Protein AF-A0A1F9QGK0-F1 (afdb_monomer)

Foldseek 3Di:
DWQDKDKAQDADPVARRKIKIFTADDPVLVVVLCVVLDPQWDDWDADDDPGGIIIMGGDDDVVVVVVSVVSSVVSNDDDDDPDDDDDDDDDDDDDDDDDDDDDDDDDDDDDDDDDDDDDDDDDDDDDDDDDDDDDPPPDDPPQLFADDADPCLAPVLDQDDPQCVVVSVLLVVCLVPPLPAQAAPEEEAAPQLCQVSSLNHSLVSNCVVPNNQQEGEGEQLSLQVSQVVCVVVVNNVVVLVSLVSHLEYEYEANVLHDDDPRSLVVQLVSSVVNNVVSRYYYYYHHDDQVVCPVVCVSSVHRSPPGHYDYGGDDDLVSVLVSVVSVCVVLVADDDPVLCCVLPRVVVNRNVRVVLLSLLLSLLCVLCVVPPPDDHSSRSSCLQVVPVPDQPFDDQDPVLLVVLVPDDADDDDFPAEEEEEEEPPCLSLRSLLVVLLVVLCVVSVVPGRYDYQYYYYDHLQDAPCVLVCLLVVCLVSVGQEYEYEFDDCPHNCNVVVSVSVVSSQVSCVSSNHQYAYDYPSCSVPSSSSSSRNSSSD

Radius of gyration: 32.22 Å; Cα contacts (8 Å, |Δi|>4): 748; chains: 1; bounding box: 102×71×97 Å

Solvent-accessible surface area (backbone atoms only — not comparable to full-atom values): 30912 Å² total; per-residue (Å²): 98,42,77,44,74,49,80,45,85,50,61,43,102,91,39,74,63,21,30,36,38,36,36,20,58,49,71,73,52,50,52,53,50,51,67,74,53,44,92,40,48,48,78,76,42,81,43,92,67,100,32,44,28,38,28,41,37,57,74,75,51,76,72,52,52,55,50,51,54,50,52,53,47,60,46,46,50,79,82,85,74,91,78,90,84,87,82,82,84,85,89,89,87,88,85,86,87,87,90,82,89,80,87,82,87,82,88,85,88,85,82,89,85,92,84,91,83,87,88,83,88,91,80,84,89,78,82,87,78,78,81,76,80,79,72,77,85,81,74,73,85,77,55,92,31,51,55,83,80,52,87,78,33,31,66,89,69,47,87,77,43,95,33,38,44,69,46,52,52,54,43,49,49,33,40,78,40,61,27,75,53,54,50,34,27,31,40,23,29,57,89,58,44,46,61,69,42,50,55,29,16,39,52,54,52,28,31,77,73,68,35,64,83,26,52,44,41,25,34,16,50,37,43,29,54,37,42,48,48,23,55,75,72,70,43,41,68,60,53,52,53,53,58,68,62,27,47,31,42,34,32,39,46,46,82,51,50,58,80,43,88,70,32,32,58,53,55,30,49,51,55,49,52,31,57,77,67,46,26,23,36,39,37,23,24,60,59,56,72,82,75,40,50,68,56,25,64,70,45,66,47,72,63,74,78,34,35,76,35,73,36,39,72,62,55,73,70,57,42,50,54,56,49,51,56,49,30,60,76,66,75,51,71,69,53,73,66,53,46,37,61,66,38,56,77,65,63,52,52,54,57,55,50,53,50,50,55,53,28,32,57,50,47,49,69,67,35,70,82,78,52,78,90,68,52,58,63,57,46,42,34,53,41,68,35,74,86,57,77,85,68,76,72,82,88,48,73,78,74,41,49,63,32,73,74,57,74,77,58,83,78,85,46,91,46,28,25,33,36,40,25,31,69,93,36,64,69,57,46,46,36,52,52,42,47,38,54,53,47,32,52,76,70,67,61,71,74,63,48,22,76,77,50,80,45,75,42,66,40,66,50,78,76,61,49,44,54,51,53,32,53,52,42,60,76,70,66,40,48,26,35,40,36,43,40,44,52,70,90,33,62,34,21,72,42,39,73,57,53,52,51,52,29,39,54,41,22,50,76,71,70,21,27,49,19,66,41,48,56,83,42,74,77,43,66,12,44,35,49,35,29,52,41,45,49,104

Sequence (536 aa):
MIKKWEVAPSPSEKNPARHKFLIKGEMRDIFLVVKKLGAICSRPEKLTGGFDFVIYLSKLEPDTLVKIKALASELSAPAENTSPRDASAPAGRVLEIESFETPRPKIRTSPDESVRIPAAAPADPAPQASPAPAGPPRHKARWPVELPLVPTHSFQTLVSGSHNRFAHAAAMAVVENPGVMYNPLLIFGVPGTGKTHFVHAVSYGLSSSIGQNNIFVTDGIKLSRGVDLAVKDGTISALSGALARAKVLIIDDIHLLMLTETNKKYISTWLNEFMTGNKQIVLTSVFPPKSLEGLEAAVGFQFTQGWMVDLKLPAPQAYKVILDQLLQGMDIRLSEDELAAIFVSRSVPFGEAMRALAAMKKLERFTSGAVPASSHAQLLDMLLGFSETASGGALTDSEYKPASAWKPSSSGSWFKWGIFYPKGMEREARYALYRTHERSSELGLKLDWEQLFLEEYNPDELYGVPFKVGDFSGAKGVNGVIILGPQPTSALGAQEAEFRHITIKILESFQIRGAWVGSGQIKSQAVYARALMDLM

Nearest PDB structures (foldseek):
  8bv3-assembly1_B  TM=8.469E-01  e=1.715E-13  Bacillus subtilis
  2z4r-assembly2_B  TM=8.461E-01  e=1.171E-12  Thermotoga maritima
  8btg-assembly1_A  TM=7.859E-01  e=9.035E-13  Bacillus subtilis
  8btg-assembly1_B  TM=6.759E-01  e=1.256E-13  Bacillus subtilis
  8btg-assembly1_E  TM=6.595E-01  e=1.369E-12  Bacillus subtilis

Structure (mmCIF, N/CA/C/O backbone):
data_AF-A0A1F9QGK0-F1
#
_entry.id   AF-A0A1F9QGK0-F1
#
loop_
_atom_site.group_PDB
_atom_site.id
_atom_site.type_symbol
_atom_site.label_atom_id
_atom_site.label_alt_id
_atom_site.label_comp_id
_atom_site.label_asym_id
_atom_site.label_entity_id
_atom_site.label_seq_id
_atom_site.pdbx_PDB_ins_code
_atom_site.Cartn_x
_atom_site.Cartn_y
_atom_site.Cartn_z
_atom_site.occupancy
_atom_site.B_iso_or_equiv
_atom_site.auth_seq_id
_atom_site.auth_comp_id
_atom_site.auth_asym_id
_atom_site.auth_atom_id
_atom_site.pdbx_PDB_model_num
ATOM 1 N N . MET A 1 1 ? -2.123 -22.762 38.183 1.00 67.94 1 MET A N 1
ATOM 2 C CA . MET A 1 1 ? -2.091 -24.212 38.481 1.00 67.94 1 MET A CA 1
ATOM 3 C C . MET A 1 1 ? -3.502 -24.721 38.738 1.00 67.94 1 MET A C 1
ATOM 5 O O . MET A 1 1 ? -4.302 -24.010 39.351 1.00 67.94 1 MET A O 1
ATOM 9 N N . ILE A 1 2 ? -3.802 -25.951 38.311 1.00 75.81 2 ILE A N 1
ATOM 10 C CA . ILE A 1 2 ? -5.108 -26.582 38.548 1.00 75.81 2 ILE A CA 1
ATOM 11 C C . ILE A 1 2 ? -5.214 -26.951 40.032 1.00 75.81 2 ILE A C 1
ATOM 13 O O . ILE A 1 2 ? -4.442 -27.760 40.534 1.00 75.81 2 ILE A O 1
ATOM 17 N N . LYS A 1 3 ? -6.179 -26.354 40.735 1.00 73.12 3 LYS A N 1
ATOM 18 C CA . LYS A 1 3 ? -6.385 -26.520 42.184 1.00 73.12 3 LYS A CA 1
ATOM 19 C C . LYS A 1 3 ? -7.223 -27.751 42.528 1.00 73.12 3 LYS A C 1
ATOM 21 O O . LYS A 1 3 ? -7.078 -28.307 43.610 1.00 73.12 3 LYS A O 1
ATOM 26 N N . LYS A 1 4 ? -8.138 -28.151 41.642 1.00 77.00 4 LYS A N 1
ATOM 27 C CA . LYS A 1 4 ? -8.995 -29.336 41.802 1.00 77.00 4 LYS A CA 1
ATOM 28 C C . LYS A 1 4 ? -9.501 -29.774 40.435 1.00 77.00 4 LYS A C 1
ATOM 30 O O . LYS A 1 4 ? -9.840 -28.919 39.620 1.00 77.00 4 LYS A O 1
ATOM 35 N N . TRP A 1 5 ? -9.598 -31.072 40.187 1.00 81.69 5 TRP A N 1
ATOM 36 C CA . TRP A 1 5 ? -10.201 -31.583 38.961 1.00 81.69 5 TRP A CA 1
ATOM 37 C C . TRP A 1 5 ? -10.954 -32.887 39.209 1.00 81.69 5 TRP A C 1
ATOM 39 O O . TRP A 1 5 ? -10.627 -33.632 40.129 1.00 81.69 5 TRP A O 1
ATOM 49 N N . GLU A 1 6 ? -11.977 -33.148 38.400 1.00 79.69 6 GLU A N 1
ATOM 50 C CA . GLU A 1 6 ? -12.798 -34.356 38.487 1.00 79.69 6 GLU A CA 1
ATOM 51 C C . GLU A 1 6 ? -13.345 -34.728 37.105 1.00 79.69 6 GLU A C 1
ATOM 53 O O . GLU A 1 6 ? -13.750 -33.858 36.335 1.00 79.69 6 GLU A O 1
ATOM 58 N N . VAL A 1 7 ? -13.369 -36.021 36.773 1.00 80.19 7 VAL A N 1
ATOM 59 C CA . VAL A 1 7 ? -14.021 -36.532 35.558 1.00 80.19 7 VAL A CA 1
ATOM 60 C C . VAL A 1 7 ? -15.243 -37.332 35.983 1.00 80.19 7 VAL A C 1
ATOM 62 O O . VAL A 1 7 ? -15.102 -38.340 36.670 1.00 80.19 7 VAL A O 1
ATOM 65 N N . ALA A 1 8 ? -16.427 -36.906 35.549 1.00 72.75 8 ALA A N 1
ATOM 66 C CA . ALA A 1 8 ? -17.690 -37.567 35.863 1.00 72.75 8 ALA A CA 1
ATOM 67 C C . ALA A 1 8 ? -18.445 -37.958 34.579 1.00 72.75 8 ALA A C 1
ATOM 69 O O . ALA A 1 8 ? -18.398 -37.218 33.589 1.00 72.75 8 ALA A O 1
ATOM 70 N N . PRO A 1 9 ? -19.168 -39.090 34.562 1.00 73.12 9 PRO A N 1
ATOM 71 C CA . PRO A 1 9 ? -20.034 -39.439 33.442 1.00 73.12 9 PRO A CA 1
ATOM 72 C C . PRO A 1 9 ? -21.183 -38.425 33.322 1.00 73.12 9 PRO A C 1
ATOM 74 O O . PRO A 1 9 ? -21.745 -37.968 34.317 1.00 73.12 9 PRO A O 1
ATOM 77 N N . SER A 1 10 ? -21.509 -38.032 32.091 1.00 73.12 10 SER A N 1
ATOM 78 C CA . SER A 1 10 ? -22.583 -37.081 31.781 1.00 73.12 10 SER A CA 1
ATOM 79 C C . SER A 1 10 ? -23.243 -37.466 30.451 1.00 73.12 10 SER A C 1
ATOM 81 O O . SER A 1 10 ? -23.077 -36.742 29.461 1.00 73.12 10 SER A O 1
ATOM 83 N N . PRO A 1 11 ? -23.951 -38.610 30.402 1.00 69.25 11 PRO A N 1
ATOM 84 C CA . PRO A 1 11 ? -24.551 -39.118 29.172 1.00 69.25 11 PRO A CA 1
ATOM 85 C C . PRO A 1 11 ? -25.579 -38.126 28.609 1.00 69.25 11 PRO A C 1
ATOM 87 O O . PRO A 1 11 ? -26.313 -37.485 29.360 1.00 69.25 11 PRO A O 1
ATOM 90 N N . SER A 1 12 ? -25.635 -37.988 27.282 1.00 69.31 12 SER A N 1
ATOM 91 C CA . SER A 1 12 ? -26.711 -37.267 26.584 1.00 69.31 12 SER A CA 1
ATOM 92 C C . SER A 1 12 ? -27.386 -38.175 25.557 1.00 69.31 12 SER A C 1
ATOM 94 O O . SER A 1 12 ? -26.763 -39.125 25.087 1.00 69.31 12 SER A O 1
ATOM 96 N N . GLU A 1 13 ? -28.624 -37.864 25.154 1.00 55.84 13 GLU A N 1
ATOM 97 C CA . GLU A 1 13 ? -29.400 -38.658 24.176 1.00 55.84 13 GLU A CA 1
ATOM 98 C C . GLU A 1 13 ? -28.645 -38.939 22.864 1.00 55.84 13 GLU A C 1
ATOM 100 O O . GLU A 1 13 ? -28.844 -39.972 22.237 1.00 55.84 13 GLU A O 1
ATOM 105 N N . LYS A 1 14 ? -27.733 -38.042 22.461 1.00 58.81 14 LYS A N 1
ATOM 106 C CA . LYS A 1 14 ? -26.904 -38.184 21.251 1.00 58.81 14 LYS A CA 1
ATOM 107 C C . LYS A 1 14 ? -25.551 -38.871 21.488 1.00 58.81 14 LYS A C 1
ATOM 109 O O . LYS A 1 14 ? -24.876 -39.203 20.518 1.00 58.81 14 LYS A O 1
ATOM 114 N N . ASN A 1 15 ? -25.104 -39.031 22.738 1.00 65.44 15 ASN A N 1
ATOM 115 C CA . ASN A 1 15 ? -23.810 -39.639 23.056 1.00 65.44 15 ASN A CA 1
ATOM 116 C C . ASN A 1 15 ? -23.794 -40.260 24.474 1.00 65.44 15 ASN A C 1
ATOM 118 O O . ASN A 1 15 ? -23.513 -39.556 25.454 1.00 65.44 15 ASN A O 1
ATOM 122 N N . PRO A 1 16 ? -24.044 -41.576 24.603 1.00 62.47 16 PRO A N 1
ATOM 123 C CA . PRO A 1 16 ? -24.095 -42.253 25.900 1.00 62.47 16 PRO A CA 1
ATOM 124 C C . PRO A 1 16 ? -22.724 -42.368 26.591 1.00 62.47 16 PRO A C 1
ATOM 126 O O . PRO A 1 16 ? -22.672 -42.551 27.801 1.00 62.47 16 PRO A O 1
ATOM 129 N N . ALA A 1 17 ? -21.612 -42.193 25.863 1.00 63.72 17 ALA A N 1
ATOM 130 C CA . ALA A 1 17 ? -20.245 -42.247 26.403 1.00 63.72 17 ALA A CA 1
ATOM 131 C C . ALA A 1 17 ? -19.667 -40.863 26.780 1.00 63.72 17 ALA A C 1
ATOM 133 O O . ALA A 1 17 ? -18.456 -40.714 26.977 1.00 63.72 17 ALA A O 1
ATOM 134 N N . ARG A 1 18 ? -20.505 -39.819 26.843 1.00 74.50 18 ARG A N 1
ATOM 135 C CA . ARG A 1 18 ? -20.073 -38.452 27.166 1.00 74.50 18 ARG A CA 1
ATOM 136 C C . ARG A 1 18 ? -19.678 -38.337 28.639 1.00 74.50 18 ARG A C 1
ATOM 138 O O . ARG A 1 18 ? -20.417 -38.743 29.533 1.00 74.50 18 ARG A O 1
ATOM 145 N N . HIS A 1 19 ? -18.530 -37.715 28.886 1.00 80.75 19 HIS A N 1
ATOM 146 C CA . HIS A 1 19 ? -18.080 -37.356 30.230 1.00 80.75 19 HIS A CA 1
ATOM 147 C C . HIS A 1 19 ? -17.896 -35.845 30.333 1.00 80.75 19 HIS A C 1
ATOM 149 O O . HIS A 1 19 ? -17.678 -35.160 29.331 1.00 80.75 19 HIS A O 1
ATOM 155 N N . LYS A 1 20 ? -17.984 -35.325 31.553 1.00 83.00 20 LYS A N 1
ATOM 156 C CA . LYS A 1 20 ? -17.640 -33.947 31.891 1.00 83.00 20 LYS A CA 1
ATOM 157 C C . LYS A 1 20 ? -16.355 -33.945 32.709 1.00 83.00 20 LYS A C 1
ATOM 159 O O . LYS A 1 20 ? -16.200 -34.731 33.640 1.00 83.00 20 LYS A O 1
ATOM 164 N N . PHE A 1 21 ? -15.446 -33.062 32.340 1.00 83.50 21 PHE A N 1
ATOM 165 C CA . PHE A 1 21 ? -14.207 -32.790 33.037 1.00 83.50 21 PHE A CA 1
ATOM 166 C C . PHE A 1 21 ? -14.342 -31.436 33.729 1.00 83.50 21 PHE A C 1
ATOM 168 O O . PHE A 1 21 ? -14.446 -30.400 33.075 1.00 83.50 21 PHE A O 1
ATOM 175 N N . LEU A 1 22 ? -14.431 -31.472 35.052 1.00 81.00 22 LEU A N 1
ATOM 176 C CA . LEU A 1 22 ? -14.619 -30.325 35.927 1.00 81.00 22 LEU A CA 1
ATOM 177 C C . LEU A 1 22 ? -13.251 -29.876 36.435 1.00 81.00 22 LEU A C 1
ATOM 179 O O . LEU A 1 22 ? -12.485 -30.698 36.934 1.00 81.00 22 LEU A O 1
ATOM 183 N N . ILE A 1 23 ? -12.938 -28.588 36.301 1.00 82.38 23 ILE A N 1
ATOM 184 C CA . ILE A 1 23 ? -11.621 -28.029 36.627 1.00 82.38 23 ILE A CA 1
ATOM 185 C C . ILE A 1 23 ? -11.800 -26.760 37.462 1.00 82.38 23 ILE A C 1
ATOM 187 O O . ILE A 1 23 ? -12.572 -25.869 37.113 1.00 82.38 23 ILE A O 1
ATOM 191 N N . LYS A 1 24 ? -11.063 -26.671 38.568 1.00 81.81 24 LYS A N 1
ATOM 192 C CA . LYS A 1 24 ? -10.908 -25.472 39.393 1.00 81.81 24 LYS A CA 1
ATOM 193 C C . LYS A 1 24 ? -9.497 -24.935 39.200 1.00 81.81 24 LYS A C 1
ATOM 195 O O . LYS A 1 24 ? -8.533 -25.653 39.468 1.00 81.81 24 LYS A O 1
ATOM 200 N N . GLY A 1 25 ? -9.354 -23.708 38.725 1.00 81.12 25 GLY A N 1
ATOM 201 C CA . GLY A 1 25 ? -8.066 -23.168 38.299 1.00 81.12 25 GLY A CA 1
ATOM 202 C C . GLY A 1 25 ? -8.205 -21.924 37.432 1.00 81.12 25 GLY A C 1
ATOM 203 O O . GLY A 1 25 ? -9.303 -21.445 37.157 1.00 81.12 25 GLY A O 1
ATOM 204 N N . GLU A 1 26 ? -7.070 -21.389 36.995 1.00 76.19 26 GLU A N 1
ATOM 205 C CA . GLU A 1 26 ? -7.040 -20.179 36.177 1.00 76.19 26 GLU A CA 1
ATOM 206 C C . GLU A 1 26 ? -7.242 -20.505 34.694 1.00 76.19 26 GLU A C 1
ATOM 208 O O . GLU A 1 26 ? -6.858 -21.567 34.200 1.00 76.19 26 GLU A O 1
ATOM 213 N N . MET A 1 27 ? -7.800 -19.552 33.943 1.00 73.81 27 MET A N 1
ATOM 214 C CA . MET A 1 27 ? -8.093 -19.722 32.515 1.00 73.81 27 MET A CA 1
ATOM 215 C C . MET A 1 27 ? -6.850 -20.118 31.694 1.00 73.81 27 MET A C 1
ATOM 217 O O . MET A 1 27 ? -6.963 -20.877 30.733 1.00 73.81 27 MET A O 1
ATOM 221 N N . ARG A 1 28 ? -5.656 -19.665 32.101 1.00 76.69 28 ARG A N 1
ATOM 222 C CA . ARG A 1 28 ? -4.377 -20.009 31.461 1.00 76.69 28 ARG A CA 1
ATOM 223 C C . ARG A 1 28 ? -4.087 -21.514 31.486 1.00 76.69 28 ARG A C 1
ATOM 225 O O . ARG A 1 28 ? -3.644 -22.058 30.477 1.00 76.69 28 ARG A O 1
ATOM 232 N N . ASP A 1 29 ? -4.370 -22.192 32.597 1.00 75.50 29 ASP A N 1
ATOM 233 C CA . ASP A 1 29 ? -4.134 -23.637 32.733 1.00 75.50 29 ASP A CA 1
ATOM 234 C C . ASP A 1 29 ? -5.123 -24.444 31.883 1.00 75.50 29 ASP A C 1
ATOM 236 O O . ASP A 1 29 ? -4.795 -25.489 31.326 1.00 75.50 29 ASP A O 1
ATOM 240 N N . ILE A 1 30 ? -6.336 -23.922 31.718 1.00 77.62 30 ILE A N 1
ATOM 241 C CA . ILE A 1 30 ? -7.408 -24.567 30.953 1.00 77.62 30 ILE A CA 1
ATOM 242 C C . ILE A 1 30 ? -7.128 -24.509 29.460 1.00 77.62 30 ILE A C 1
ATOM 244 O O . ILE A 1 30 ? -7.376 -25.480 28.747 1.00 77.62 30 ILE A O 1
ATOM 248 N N . PHE A 1 31 ? -6.524 -23.419 28.989 1.00 74.81 31 PHE A N 1
ATOM 249 C CA . PHE A 1 31 ? -6.006 -23.361 27.627 1.00 74.81 31 PHE A CA 1
ATOM 250 C C . PHE A 1 31 ? -4.930 -24.424 27.371 1.00 74.81 31 PHE A C 1
ATOM 252 O O . PHE A 1 31 ? -4.919 -25.017 26.292 1.00 74.81 31 PHE A O 1
ATOM 259 N N . LEU A 1 32 ? -4.063 -24.719 28.347 1.00 76.44 32 LEU A N 1
ATOM 260 C CA . LEU A 1 32 ? -3.067 -25.791 28.218 1.00 76.44 32 LEU A CA 1
ATOM 261 C C . LEU A 1 32 ? -3.724 -27.176 28.159 1.00 76.44 32 LEU A C 1
ATOM 263 O O . LEU A 1 32 ? -3.326 -28.005 27.339 1.00 76.44 32 LEU A O 1
ATOM 267 N N . VAL A 1 33 ? -4.765 -27.399 28.965 1.00 74.62 33 VAL A N 1
ATOM 268 C CA . VAL A 1 33 ? -5.577 -28.625 28.942 1.00 74.62 33 VAL A CA 1
ATOM 269 C C . VAL A 1 33 ? -6.251 -28.815 27.582 1.00 74.62 33 VAL A C 1
ATOM 271 O O . VAL A 1 33 ? -6.087 -29.862 26.962 1.00 74.62 33 VAL A O 1
ATOM 274 N N . VAL A 1 34 ? -6.953 -27.800 27.070 1.00 78.69 34 VAL A N 1
ATOM 275 C CA . VAL A 1 34 ? -7.639 -27.861 25.765 1.00 78.69 34 VAL A CA 1
ATOM 276 C C . VAL A 1 34 ? -6.636 -28.059 24.624 1.00 78.69 34 VAL A C 1
ATOM 278 O O . VAL A 1 34 ? -6.865 -28.870 23.728 1.00 78.69 34 VAL A O 1
ATOM 281 N N . LYS A 1 35 ? -5.479 -27.385 24.679 1.00 77.81 35 LYS A N 1
ATOM 282 C CA . LYS A 1 35 ? -4.409 -27.530 23.679 1.00 77.81 35 LYS A CA 1
ATOM 283 C C . LYS A 1 35 ? -3.847 -28.953 23.627 1.00 77.81 35 LYS A C 1
ATOM 285 O O . LYS A 1 35 ? -3.572 -29.443 22.536 1.00 77.81 35 LYS A O 1
ATOM 290 N N . LYS A 1 36 ? -3.666 -29.609 24.779 1.00 74.38 36 LYS A N 1
ATOM 291 C CA . LYS A 1 36 ? -3.145 -30.983 24.843 1.00 74.38 36 LYS A CA 1
ATOM 292 C C . LYS A 1 36 ? -4.225 -32.047 24.544 1.00 74.38 36 LYS A C 1
ATOM 294 O O . LYS A 1 36 ? -3.879 -33.094 24.010 1.00 74.38 36 LYS A O 1
ATOM 299 N N . LEU A 1 37 ? -5.506 -31.800 24.853 1.00 72.00 37 LEU A N 1
ATOM 300 C CA . LEU A 1 37 ? -6.613 -32.745 24.595 1.00 72.00 37 LEU A CA 1
ATOM 301 C C . LEU A 1 37 ? -7.193 -32.665 23.172 1.00 72.00 37 LEU A C 1
ATOM 303 O O . LEU A 1 37 ? -7.797 -33.630 22.697 1.00 72.00 37 LEU A O 1
ATOM 307 N N . GLY A 1 38 ? -6.992 -31.547 22.469 1.00 70.56 38 GLY A N 1
ATOM 308 C CA . GLY A 1 38 ? -7.301 -31.417 21.046 1.00 70.56 38 GLY A CA 1
ATOM 309 C C . GLY A 1 38 ? -8.771 -31.693 20.711 1.00 70.56 38 GLY A C 1
ATOM 310 O O . GLY A 1 38 ? -9.680 -31.194 21.369 1.00 70.56 38 GLY A O 1
ATOM 311 N N . ALA A 1 39 ? -9.019 -32.492 19.671 1.00 66.19 39 ALA A N 1
ATOM 312 C CA . ALA A 1 39 ? -10.354 -32.712 19.100 1.00 66.19 39 ALA A CA 1
ATOM 313 C C . ALA A 1 39 ? -11.328 -33.525 19.982 1.00 66.19 39 ALA A C 1
ATOM 315 O O . ALA A 1 39 ? -12.497 -33.663 19.629 1.00 66.19 39 ALA A O 1
ATOM 316 N N . ILE A 1 40 ? -10.866 -34.072 21.111 1.00 70.50 40 ILE A N 1
ATOM 317 C CA . ILE A 1 40 ? -11.670 -34.923 22.009 1.00 70.50 40 ILE A CA 1
ATOM 318 C C . ILE A 1 40 ? -12.464 -34.068 23.015 1.00 70.50 40 ILE A C 1
ATOM 320 O O . ILE A 1 40 ? -13.409 -34.553 23.642 1.00 70.50 40 ILE A O 1
ATOM 324 N N . CYS A 1 41 ? -12.105 -32.787 23.159 1.00 75.12 41 CYS A N 1
ATOM 325 C CA . CYS A 1 41 ? -12.683 -31.875 24.136 1.00 75.12 41 CYS A CA 1
ATOM 326 C C . CYS A 1 41 ? -13.553 -30.778 23.504 1.00 75.12 41 CYS A C 1
ATOM 328 O O . CYS A 1 41 ? -13.248 -30.233 22.443 1.00 75.12 41 CYS A O 1
ATOM 330 N N . SER A 1 42 ? -14.660 -30.448 24.169 1.00 73.62 42 SER A N 1
ATOM 331 C CA . SER A 1 42 ? -15.501 -29.306 23.821 1.00 73.62 42 SER A CA 1
ATOM 332 C C . SER A 1 42 ? -14.864 -27.995 24.280 1.00 73.62 42 SER A C 1
ATOM 334 O O . SER A 1 42 ? -13.913 -27.973 25.062 1.00 73.62 42 SER A O 1
ATOM 336 N N . ARG A 1 43 ? -15.441 -26.870 23.847 1.00 72.44 43 ARG A N 1
ATOM 337 C CA . ARG A 1 43 ? -15.083 -25.557 24.395 1.00 72.44 43 ARG A CA 1
ATOM 338 C C . ARG A 1 43 ? -15.310 -25.546 25.921 1.00 72.44 43 ARG A C 1
ATOM 340 O O . ARG A 1 43 ? -16.313 -26.116 26.358 1.00 72.44 43 ARG A O 1
ATOM 347 N N . PRO A 1 44 ? -14.399 -24.947 26.710 1.00 81.06 44 PRO A N 1
ATOM 348 C CA . PRO A 1 44 ? -14.568 -24.819 28.151 1.00 81.06 44 PRO A CA 1
ATOM 349 C C . PRO A 1 44 ? -15.675 -23.809 28.467 1.00 81.06 44 PRO A C 1
ATOM 351 O O . PRO A 1 44 ? -15.649 -22.676 27.986 1.00 81.06 44 PRO A O 1
ATOM 354 N N . GLU A 1 45 ? -16.627 -24.213 29.298 1.00 82.75 45 GLU A N 1
ATOM 355 C CA . GLU A 1 45 ? -17.697 -23.357 29.814 1.00 82.75 45 GLU A CA 1
ATOM 356 C C . GLU A 1 45 ? -17.374 -22.966 31.260 1.00 82.75 45 GLU A C 1
ATOM 358 O O . GLU A 1 45 ? -16.908 -23.800 32.038 1.00 82.75 45 GLU A O 1
ATOM 363 N N . LYS A 1 46 ? -17.596 -21.699 31.632 1.00 78.19 46 LYS A N 1
ATOM 364 C CA . LYS A 1 46 ? -17.417 -21.240 33.018 1.00 78.19 46 LYS A CA 1
ATOM 365 C C . LYS A 1 46 ? -18.569 -21.744 33.882 1.00 78.19 46 LYS A C 1
ATOM 367 O O . LYS A 1 46 ? -19.729 -21.568 33.514 1.00 78.19 46 LYS A O 1
ATOM 372 N N . LEU A 1 47 ? -18.245 -22.316 35.037 1.00 75.81 47 LEU A N 1
ATOM 373 C CA . LEU A 1 47 ? -19.219 -22.676 36.062 1.00 75.81 47 LEU A CA 1
ATOM 374 C C . LEU A 1 47 ? -19.132 -21.712 37.244 1.00 75.81 47 LEU A C 1
ATOM 376 O O . LEU A 1 47 ? -18.056 -21.272 37.638 1.00 75.81 47 LEU A O 1
ATOM 380 N N . THR A 1 48 ? -20.279 -21.445 37.854 1.00 55.28 48 THR A N 1
ATOM 381 C CA . THR A 1 48 ? -20.388 -20.790 39.158 1.00 55.28 48 THR A CA 1
ATOM 382 C C . THR A 1 48 ? -20.604 -21.879 40.210 1.00 55.28 48 THR A C 1
ATOM 384 O O . THR A 1 48 ? -21.685 -22.459 40.289 1.00 55.28 48 THR A O 1
ATOM 387 N N . GLY A 1 49 ? -19.568 -22.224 40.985 1.00 64.62 49 GLY A N 1
ATOM 388 C CA . GLY A 1 49 ? -19.658 -23.277 42.004 1.00 64.62 49 GLY A CA 1
ATOM 389 C C . GLY A 1 49 ? -18.306 -23.827 42.470 1.00 64.62 49 GLY A C 1
ATOM 390 O O . GLY A 1 49 ? -17.293 -23.138 42.454 1.00 64.62 49 GLY A O 1
ATOM 391 N N . GLY A 1 50 ? -18.282 -25.093 42.907 1.00 65.25 50 GLY A N 1
ATOM 392 C CA . GLY A 1 50 ? -17.078 -25.754 43.440 1.00 65.25 50 GLY A CA 1
ATOM 393 C C . GLY A 1 50 ? -15.938 -25.970 42.429 1.00 65.25 50 GLY A C 1
ATOM 394 O O . GLY A 1 50 ? -14.806 -26.209 42.851 1.00 65.25 50 GLY A O 1
ATOM 395 N N . PHE A 1 51 ? -16.230 -25.850 41.132 1.00 77.62 51 PHE A N 1
ATOM 396 C CA . PHE A 1 51 ? -15.289 -25.867 40.011 1.00 77.62 51 PHE A CA 1
ATOM 397 C C . PHE A 1 51 ? -15.532 -24.630 39.143 1.00 77.62 51 PHE A C 1
ATOM 399 O O . PHE A 1 51 ? -16.681 -24.226 38.976 1.00 77.62 51 PHE A O 1
ATOM 406 N N . ASP A 1 52 ? -14.465 -24.062 38.584 1.00 80.62 52 ASP A N 1
ATOM 407 C CA . ASP A 1 52 ? -14.524 -22.805 37.828 1.00 80.62 52 ASP A CA 1
ATOM 408 C C . ASP A 1 52 ? -14.902 -23.044 36.352 1.00 80.62 52 ASP A C 1
ATOM 410 O O . ASP A 1 52 ? -15.434 -22.154 35.685 1.00 80.62 52 ASP A O 1
ATOM 414 N N . PHE A 1 53 ? -14.641 -24.247 35.820 1.00 82.56 53 PHE A N 1
ATOM 415 C CA . PHE A 1 53 ? -14.869 -24.586 34.415 1.00 82.56 53 PHE A CA 1
ATOM 416 C C . PHE A 1 53 ? -15.290 -26.047 34.205 1.00 82.56 53 PHE A C 1
ATOM 418 O O . PHE A 1 53 ? -14.889 -26.943 34.954 1.00 82.56 53 PHE A O 1
ATOM 425 N N . VAL A 1 54 ? -16.052 -26.295 33.135 1.00 83.19 54 VAL A N 1
ATOM 426 C CA . VAL A 1 54 ? -16.396 -27.632 32.634 1.00 83.19 54 VAL A CA 1
ATOM 427 C C . VAL A 1 54 ? -16.000 -27.788 31.168 1.00 83.19 54 VAL A C 1
ATOM 429 O O . VAL A 1 54 ? -16.190 -26.890 30.350 1.00 83.19 54 VAL A O 1
ATOM 432 N N . ILE A 1 55 ? -15.457 -28.953 30.832 1.00 84.06 55 ILE A N 1
ATOM 433 C CA . ILE A 1 55 ? -15.135 -29.376 29.470 1.00 84.06 55 ILE A CA 1
ATOM 434 C C . ILE A 1 55 ? -15.833 -30.709 29.223 1.00 84.06 55 ILE A C 1
ATOM 436 O O . ILE A 1 55 ? -15.695 -31.639 30.013 1.00 84.06 55 ILE A O 1
ATOM 440 N N . TYR A 1 56 ? -16.564 -30.847 28.124 1.00 80.31 56 TYR A N 1
ATOM 441 C CA . TYR A 1 56 ? -17.167 -32.122 27.753 1.00 80.31 56 TYR A CA 1
ATOM 442 C C . TYR A 1 56 ? -16.233 -32.921 26.857 1.00 80.31 56 TYR A C 1
ATOM 444 O O . TYR A 1 56 ? -15.629 -32.384 25.933 1.00 80.31 56 TYR A O 1
ATOM 452 N N . LEU A 1 57 ? -16.138 -34.218 27.123 1.00 79.31 57 LEU A N 1
ATOM 453 C CA . LEU A 1 57 ? -15.287 -35.145 26.391 1.00 79.31 57 LEU A CA 1
ATOM 454 C C . LEU A 1 57 ? -16.161 -36.086 25.564 1.00 79.31 57 LEU A C 1
ATOM 456 O O . LEU A 1 57 ? -17.074 -36.732 26.095 1.00 79.31 57 LEU A O 1
ATOM 460 N N . SER A 1 58 ? -15.890 -36.151 24.262 1.00 65.88 58 SER A N 1
ATOM 461 C CA . SER A 1 58 ? -16.585 -37.031 23.321 1.00 65.88 58 SER A CA 1
ATOM 462 C C . SER A 1 58 ? -15.685 -38.199 22.929 1.00 65.88 58 SER A C 1
ATOM 464 O O . SER A 1 58 ? -14.662 -37.973 22.294 1.00 65.88 58 SER A O 1
ATOM 466 N N . LYS A 1 59 ? -16.124 -39.426 23.252 1.00 62.28 59 LYS A N 1
ATOM 467 C CA . LYS A 1 59 ? -15.414 -40.710 23.071 1.00 62.28 59 LYS A CA 1
ATOM 468 C C . LYS A 1 59 ? -14.201 -40.860 23.988 1.00 62.28 59 LYS A C 1
ATOM 470 O O . LYS A 1 59 ? -13.126 -40.330 23.741 1.00 62.28 59 LYS A O 1
ATOM 475 N N . LEU A 1 60 ? -14.408 -41.613 25.061 1.00 60.62 60 LEU A N 1
ATOM 476 C CA . LEU A 1 60 ? -13.413 -41.862 26.086 1.00 60.62 60 LEU A CA 1
ATOM 477 C C . LEU A 1 60 ? -12.905 -43.297 25.973 1.00 60.62 60 LEU A C 1
ATOM 479 O O . LEU A 1 60 ? -13.529 -44.228 26.469 1.00 60.62 60 LEU A O 1
ATOM 483 N N . GLU A 1 61 ? -11.784 -43.464 25.277 1.00 65.00 61 GLU A N 1
ATOM 484 C CA . GLU A 1 61 ? -11.027 -44.716 25.307 1.00 65.00 61 GLU A CA 1
ATOM 485 C C . GLU A 1 61 ? -10.274 -44.837 26.648 1.00 65.00 61 GLU A C 1
ATOM 487 O O . GLU A 1 61 ? -9.867 -43.805 27.202 1.00 65.00 61 GLU A O 1
ATOM 492 N N . PRO A 1 62 ? -10.050 -46.056 27.181 1.00 59.62 62 PRO A N 1
ATOM 493 C CA . PRO A 1 62 ? -9.369 -46.266 28.465 1.00 59.62 62 PRO A CA 1
ATOM 494 C C . PRO A 1 62 ? -8.008 -45.555 28.561 1.00 59.62 62 PRO A C 1
ATOM 496 O O . PRO A 1 62 ? -7.706 -44.926 29.577 1.00 59.62 62 PRO A O 1
ATOM 499 N N . ASP A 1 63 ? -7.245 -45.536 27.466 1.00 59.91 63 ASP A N 1
ATOM 500 C CA . ASP A 1 63 ? -5.949 -44.849 27.362 1.00 59.91 63 ASP A CA 1
ATOM 501 C C . ASP A 1 63 ? -6.053 -43.321 27.465 1.00 59.91 63 ASP A C 1
ATOM 503 O O . ASP A 1 63 ? -5.129 -42.644 27.925 1.00 59.91 63 ASP A O 1
ATOM 507 N N . THR A 1 64 ? -7.187 -42.747 27.065 1.00 64.50 64 THR A N 1
ATOM 508 C CA . THR A 1 64 ? -7.407 -41.295 27.107 1.00 64.50 64 THR A CA 1
ATOM 509 C C . THR A 1 64 ? -7.713 -40.826 28.530 1.00 64.50 64 THR A C 1
ATOM 511 O O . THR A 1 64 ? -7.261 -39.751 28.925 1.00 64.50 64 THR A O 1
ATOM 514 N N . LEU A 1 65 ? -8.387 -41.648 29.347 1.00 65.25 65 LEU A N 1
ATOM 515 C CA . LEU A 1 65 ? -8.556 -41.388 30.785 1.00 65.25 65 LEU A CA 1
ATOM 516 C C . LEU A 1 65 ? -7.217 -41.318 31.502 1.00 65.25 65 LEU A C 1
ATOM 518 O O . LEU A 1 65 ? -7.003 -40.398 32.286 1.00 65.25 65 LEU A O 1
ATOM 522 N N . VAL A 1 66 ? -6.313 -42.257 31.222 1.00 69.19 66 VAL A N 1
ATOM 523 C CA . VAL A 1 66 ? -4.979 -42.269 31.835 1.00 69.19 66 VAL A CA 1
ATOM 524 C C . VAL A 1 66 ? -4.211 -40.999 31.461 1.00 69.19 66 VAL A C 1
ATOM 526 O O . VAL A 1 66 ? -3.654 -40.347 32.342 1.00 69.19 66 VAL A O 1
ATOM 529 N N . LYS A 1 67 ? -4.276 -40.573 30.191 1.00 68.44 67 LYS A N 1
ATOM 530 C CA . LYS A 1 67 ? -3.659 -39.321 29.716 1.00 68.44 67 LYS A CA 1
ATOM 531 C C . LYS A 1 67 ? -4.255 -38.074 30.370 1.00 68.44 67 LYS A C 1
ATOM 533 O O . LYS A 1 67 ? -3.499 -37.204 30.789 1.00 68.44 67 LYS A O 1
ATOM 538 N N . ILE A 1 68 ? -5.582 -37.986 30.501 1.00 70.31 68 ILE A N 1
ATOM 539 C CA . ILE A 1 68 ? -6.247 -36.852 31.167 1.00 70.31 68 ILE A CA 1
ATOM 540 C C . ILE A 1 68 ? -5.857 -36.795 32.644 1.00 70.31 68 ILE A C 1
ATOM 542 O O . ILE A 1 68 ? -5.504 -35.726 33.134 1.00 70.31 68 ILE A O 1
ATOM 546 N N . LYS A 1 69 ? -5.877 -37.938 33.343 1.00 69.31 69 LYS A N 1
ATOM 547 C CA . LYS A 1 69 ? -5.501 -38.012 34.760 1.00 69.31 69 LYS A CA 1
ATOM 548 C C . LYS A 1 69 ? -4.028 -37.645 34.971 1.00 69.31 69 LYS A C 1
ATOM 550 O O . LYS A 1 69 ? -3.734 -36.870 35.873 1.00 69.31 69 LYS A O 1
ATOM 555 N N . ALA A 1 70 ? -3.123 -38.130 34.118 1.00 74.12 70 ALA A N 1
ATOM 556 C CA . ALA A 1 70 ? -1.698 -37.797 34.177 1.00 74.12 70 ALA A CA 1
ATOM 557 C C . ALA A 1 70 ? -1.447 -36.299 33.941 1.00 74.12 70 ALA A C 1
ATOM 559 O O . ALA A 1 70 ? -0.714 -35.665 34.689 1.00 74.12 70 ALA A O 1
ATOM 560 N N . LEU A 1 71 ? -2.115 -35.717 32.947 1.00 71.56 71 LEU A N 1
ATOM 561 C CA . LEU A 1 71 ? -1.977 -34.315 32.557 1.00 71.56 71 LEU A CA 1
ATOM 562 C C . LEU A 1 71 ? -2.574 -33.353 33.586 1.00 71.56 71 LEU A C 1
ATOM 564 O O . LEU A 1 71 ? -2.007 -32.301 33.874 1.00 71.56 71 LEU A O 1
ATOM 568 N N . ALA A 1 72 ? -3.715 -33.723 34.160 1.00 68.19 72 ALA A N 1
ATOM 569 C CA . ALA A 1 72 ? -4.324 -32.975 35.245 1.00 68.19 72 ALA A CA 1
ATOM 570 C C . ALA A 1 72 ? -3.489 -33.082 36.531 1.00 68.19 72 ALA A C 1
ATOM 572 O O . ALA A 1 72 ? -3.379 -32.096 37.255 1.00 68.19 72 ALA A O 1
ATOM 573 N N . SER A 1 73 ? -2.845 -34.233 36.769 1.00 68.50 73 SER A N 1
ATOM 574 C CA . SER A 1 73 ? -1.889 -34.425 37.864 1.00 68.50 73 SER A CA 1
ATOM 575 C C . SER A 1 73 ? -0.619 -33.584 37.674 1.00 68.50 73 SER A C 1
ATOM 577 O O . SER A 1 73 ? -0.216 -32.898 38.608 1.00 68.50 73 SER A O 1
ATOM 579 N N . GLU A 1 74 ? -0.039 -33.564 36.468 1.00 74.75 74 GLU A N 1
ATOM 580 C CA . GLU A 1 74 ? 1.140 -32.762 36.083 1.00 74.75 74 GLU A CA 1
ATOM 581 C C . GLU A 1 74 ? 0.895 -31.258 36.292 1.00 74.75 74 GLU A C 1
ATOM 583 O O . GLU A 1 74 ? 1.733 -30.553 36.839 1.00 74.75 74 GLU A O 1
ATOM 588 N N . LEU A 1 75 ? -0.292 -30.771 35.920 1.00 66.38 75 LEU A N 1
ATOM 589 C CA . LEU A 1 75 ? -0.690 -29.364 36.074 1.00 66.38 75 LEU A CA 1
ATOM 590 C C . LEU A 1 75 ? -1.175 -29.000 37.491 1.00 66.38 75 LEU A C 1
ATOM 592 O O . LEU A 1 75 ? -1.416 -27.818 37.771 1.00 66.38 75 LEU A O 1
ATOM 596 N N . SER A 1 76 ? -1.360 -30.003 38.356 1.00 63.97 76 SER A N 1
ATOM 597 C CA . SER A 1 76 ? -1.711 -29.841 39.774 1.00 63.97 76 SER A CA 1
ATOM 598 C C . SER A 1 76 ? -0.520 -30.019 40.720 1.00 63.97 76 SER A C 1
ATOM 600 O O . SER A 1 76 ? -0.611 -29.628 41.883 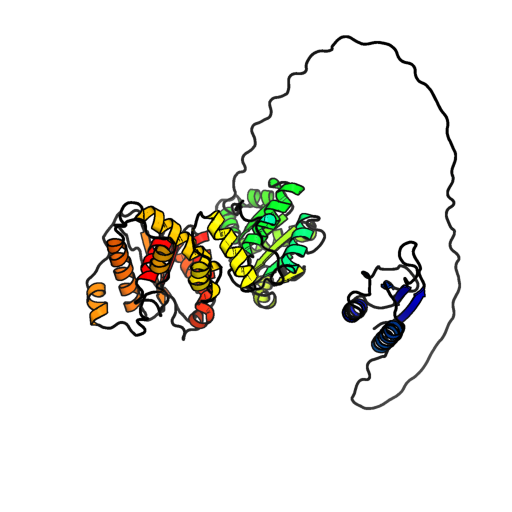1.00 63.97 76 SER A O 1
ATOM 602 N N . ALA A 1 77 ? 0.595 -30.578 40.238 1.00 46.78 77 ALA A N 1
ATOM 603 C CA . ALA A 1 77 ? 1.820 -30.712 41.012 1.00 46.78 77 ALA A CA 1
ATOM 604 C C . ALA A 1 77 ? 2.543 -29.352 41.098 1.00 46.78 77 ALA A C 1
ATOM 606 O O . ALA A 1 77 ? 2.689 -28.670 40.078 1.00 46.78 77 ALA A O 1
ATOM 607 N N . PRO A 1 78 ? 2.996 -28.920 42.286 1.00 37.53 78 PRO A N 1
ATOM 608 C CA . PRO A 1 78 ? 3.837 -27.737 42.395 1.00 37.53 78 PRO A CA 1
ATOM 609 C C . PRO A 1 78 ? 5.181 -28.006 41.707 1.00 37.53 78 PRO A C 1
ATOM 611 O O . PRO A 1 78 ? 5.762 -29.076 41.865 1.00 37.53 78 PRO A O 1
ATOM 614 N N . ALA A 1 79 ? 5.661 -27.036 40.927 1.00 34.56 79 ALA A N 1
ATOM 615 C CA . ALA A 1 79 ? 6.945 -27.117 40.241 1.00 34.56 79 ALA A CA 1
ATOM 616 C C . ALA A 1 79 ? 8.080 -27.373 41.249 1.00 34.56 79 ALA A C 1
ATOM 618 O O . ALA A 1 79 ? 8.336 -26.536 42.116 1.00 34.56 79 ALA A O 1
ATOM 619 N N . GLU A 1 80 ? 8.764 -28.515 41.129 1.00 28.11 80 GLU A N 1
ATOM 620 C CA . GLU A 1 80 ? 10.050 -28.741 41.787 1.00 28.11 80 GLU A CA 1
ATOM 621 C C . GLU A 1 80 ? 11.057 -27.728 41.239 1.00 28.11 80 GLU A C 1
ATOM 623 O O . GLU A 1 80 ? 11.488 -27.785 40.087 1.00 28.11 80 GLU A O 1
ATOM 628 N N . ASN A 1 81 ? 11.399 -26.761 42.083 1.00 30.89 81 ASN A N 1
ATOM 629 C CA . ASN A 1 81 ? 12.454 -25.801 41.833 1.00 30.89 81 ASN A CA 1
ATOM 630 C C . ASN A 1 81 ? 13.790 -26.486 42.150 1.00 30.89 81 ASN A C 1
ATOM 632 O O . ASN A 1 81 ? 14.112 -26.747 43.310 1.00 30.89 81 ASN A O 1
ATOM 636 N N . THR A 1 82 ? 14.588 -26.777 41.127 1.00 26.80 82 THR A N 1
ATOM 637 C CA . THR A 1 82 ? 16.008 -27.088 41.305 1.00 26.80 82 THR A CA 1
ATOM 638 C C . THR A 1 82 ? 16.745 -25.833 41.773 1.00 26.80 82 THR A C 1
ATOM 640 O O . THR A 1 82 ? 16.892 -24.900 40.981 1.00 26.80 82 THR A O 1
ATOM 643 N N . SER A 1 83 ? 17.222 -25.839 43.026 1.00 24.97 83 SER A N 1
ATOM 644 C CA . SER A 1 83 ? 18.488 -25.263 43.561 1.00 24.97 83 SER A CA 1
ATOM 645 C C . SER A 1 83 ? 18.320 -24.702 44.990 1.00 24.97 83 SER A C 1
ATOM 647 O O . SER A 1 83 ? 17.226 -24.275 45.342 1.00 24.97 83 SER A O 1
ATOM 649 N N . PRO A 1 84 ? 19.369 -24.727 45.842 1.00 37.19 84 PRO A N 1
ATOM 650 C CA . PRO A 1 84 ? 19.232 -25.245 47.203 1.00 37.19 84 PRO A CA 1
ATOM 651 C C . PRO A 1 84 ? 19.313 -24.202 48.334 1.00 37.19 84 PRO A C 1
ATOM 653 O O . PRO A 1 84 ? 19.850 -23.113 48.153 1.00 37.19 84 PRO A O 1
ATOM 656 N N . ARG A 1 85 ? 18.940 -24.698 49.528 1.00 24.56 85 ARG A N 1
ATOM 657 C CA . ARG A 1 85 ? 19.296 -24.298 50.910 1.00 24.56 85 ARG A CA 1
ATOM 658 C C . ARG A 1 85 ? 18.226 -23.591 51.755 1.00 24.56 85 ARG A C 1
ATOM 660 O O . ARG A 1 85 ? 17.927 -22.421 51.579 1.00 24.56 85 ARG A O 1
ATOM 667 N N . ASP A 1 86 ? 17.809 -24.384 52.743 1.00 24.78 86 ASP A N 1
ATOM 668 C CA . ASP A 1 86 ? 17.623 -24.099 54.168 1.00 24.78 86 ASP A CA 1
ATOM 669 C C . ASP A 1 86 ? 16.474 -23.226 54.697 1.00 24.78 86 ASP A C 1
ATOM 671 O O . ASP A 1 86 ? 16.240 -22.093 54.300 1.00 24.78 86 ASP A O 1
ATOM 675 N N . ALA A 1 87 ? 15.908 -23.805 55.766 1.00 25.22 87 ALA A N 1
ATOM 676 C CA . ALA A 1 87 ? 15.270 -23.205 56.935 1.00 25.22 87 ALA A CA 1
ATOM 677 C C . ALA A 1 87 ? 13.738 -22.996 56.937 1.00 25.22 87 ALA A C 1
ATOM 679 O O . ALA A 1 87 ? 13.195 -21.973 56.537 1.00 25.22 87 ALA A O 1
ATOM 680 N N . SER A 1 88 ? 13.094 -23.980 57.582 1.00 25.20 88 SER A N 1
ATOM 681 C CA . SER A 1 88 ? 12.097 -23.841 58.664 1.00 25.20 88 SER A CA 1
ATOM 682 C C . SER A 1 88 ? 10.697 -23.263 58.383 1.00 25.20 88 SER A C 1
ATOM 684 O O . SER A 1 88 ? 10.494 -22.068 58.206 1.00 25.20 88 SER A O 1
ATOM 686 N N . ALA A 1 89 ? 9.718 -24.163 58.525 1.00 24.69 89 ALA A N 1
ATOM 687 C CA . ALA A 1 89 ? 8.318 -23.962 58.933 1.00 24.69 89 ALA A CA 1
ATOM 688 C C . ALA A 1 89 ? 8.223 -23.402 60.398 1.00 24.69 89 ALA A C 1
ATOM 690 O O . ALA A 1 89 ? 9.289 -23.264 61.003 1.00 24.69 89 ALA A O 1
ATOM 691 N N . PRO A 1 90 ? 7.041 -23.183 61.052 1.00 36.47 90 PRO A N 1
ATOM 692 C CA . PRO A 1 90 ? 5.726 -23.756 60.717 1.00 36.47 90 PRO A CA 1
ATOM 693 C C . PRO A 1 90 ? 4.427 -22.975 61.091 1.00 36.47 90 PRO A C 1
ATOM 695 O O . PRO A 1 90 ? 4.432 -21.928 61.724 1.00 36.47 90 PRO A O 1
ATOM 698 N N . ALA A 1 91 ? 3.309 -23.643 60.759 1.00 25.05 91 ALA A N 1
ATOM 699 C CA . ALA A 1 91 ? 2.084 -23.844 61.557 1.00 25.05 91 ALA A CA 1
ATOM 700 C C . ALA A 1 91 ? 0.887 -22.866 61.467 1.00 25.05 91 ALA A C 1
ATOM 702 O O . ALA A 1 91 ? 0.917 -21.748 61.963 1.00 25.05 91 ALA A O 1
ATOM 703 N N . GLY A 1 92 ? -0.256 -23.441 61.054 1.00 24.06 92 GLY A N 1
ATOM 704 C CA . GLY A 1 92 ? -1.491 -23.385 61.851 1.00 24.06 92 GLY A CA 1
ATOM 705 C C . GLY A 1 92 ? -2.754 -22.853 61.160 1.00 24.06 92 GLY A C 1
ATOM 706 O O . GLY A 1 92 ? -2.918 -21.649 61.025 1.00 24.06 92 GLY A O 1
ATOM 707 N N . ARG A 1 93 ? -3.710 -23.753 60.872 1.00 26.73 93 ARG A N 1
ATOM 708 C CA . ARG A 1 93 ? -5.025 -23.907 61.555 1.00 26.73 93 ARG A CA 1
ATOM 709 C C . ARG A 1 93 ? -6.170 -24.243 60.580 1.00 26.73 93 ARG A C 1
ATOM 711 O O . ARG A 1 93 ? -6.417 -23.549 59.603 1.00 26.73 93 ARG A O 1
ATOM 718 N N . VAL A 1 94 ? -6.858 -25.336 60.903 1.00 24.70 94 VAL A N 1
ATOM 719 C CA . VAL A 1 94 ? -8.084 -25.875 60.292 1.00 24.70 94 VAL A CA 1
ATOM 720 C C . VAL A 1 94 ? -9.301 -25.194 60.919 1.00 24.70 94 VAL A C 1
ATOM 722 O O . VAL A 1 94 ? -9.281 -25.035 62.136 1.00 24.70 94 VAL A O 1
ATOM 725 N N . LEU A 1 95 ? -10.353 -24.888 60.145 1.00 27.31 95 LEU A N 1
ATOM 726 C CA . LEU A 1 95 ? -11.752 -24.929 60.604 1.00 27.31 95 LEU A CA 1
ATOM 727 C C . LEU A 1 95 ? -12.711 -25.259 59.441 1.00 27.31 95 LEU A C 1
ATOM 729 O O . LEU A 1 95 ? -12.529 -24.800 58.313 1.00 27.31 95 LEU A O 1
ATOM 733 N N . GLU A 1 96 ? -13.684 -26.110 59.766 1.00 25.34 96 GLU A N 1
ATOM 734 C CA . GLU A 1 96 ? -14.700 -26.745 58.923 1.00 25.34 96 GLU A CA 1
ATOM 735 C C . GLU A 1 96 ? -15.943 -25.868 58.658 1.00 25.34 96 GLU A C 1
ATOM 737 O O . GLU A 1 96 ? -16.060 -24.732 59.106 1.00 25.34 96 GLU A O 1
ATOM 742 N N . ILE A 1 97 ? -16.832 -26.448 57.854 1.00 28.52 97 ILE A N 1
ATOM 743 C CA . ILE A 1 97 ? -17.934 -25.917 57.045 1.00 28.52 97 ILE A CA 1
ATOM 744 C C . ILE A 1 97 ? -19.233 -25.731 57.852 1.00 28.52 97 ILE A C 1
ATOM 746 O O . ILE A 1 97 ? -19.589 -26.610 58.629 1.00 28.52 97 ILE A O 1
ATOM 750 N N . GLU A 1 98 ? -20.025 -24.699 57.528 1.00 25.22 98 GLU A N 1
ATOM 751 C CA . GLU A 1 98 ? -21.485 -24.705 57.728 1.00 25.22 98 GLU A CA 1
ATOM 752 C C . GLU A 1 98 ? -22.237 -24.521 56.398 1.00 25.22 98 GLU A C 1
ATOM 754 O O . GLU A 1 98 ? -21.874 -23.725 55.529 1.00 25.22 98 GLU A O 1
ATOM 759 N N . SER A 1 99 ? -23.276 -25.337 56.243 1.00 24.70 99 SER A N 1
ATOM 760 C CA . SER A 1 99 ? -24.147 -25.530 55.085 1.00 24.70 99 SER A CA 1
ATOM 761 C C . SER A 1 99 ? -25.333 -24.562 55.062 1.00 24.70 99 SER A C 1
ATOM 763 O O . SER A 1 99 ? -26.027 -24.438 56.066 1.00 24.70 99 SER A O 1
ATOM 765 N N . PHE A 1 100 ? -25.660 -24.000 53.893 1.00 28.97 100 PHE A N 1
ATOM 766 C CA . PHE A 1 100 ? -26.964 -23.375 53.633 1.00 28.97 100 PHE A CA 1
ATOM 767 C C . PHE A 1 100 ? -27.607 -23.952 52.361 1.00 28.97 100 PHE A C 1
ATOM 769 O O . PHE A 1 100 ? -27.012 -23.947 51.281 1.00 28.97 100 PHE A O 1
ATOM 776 N N . GLU A 1 101 ? -28.825 -24.475 52.521 1.00 28.00 101 GLU A N 1
ATOM 777 C CA . GLU A 1 101 ? -29.702 -25.004 51.472 1.00 28.00 101 GLU A CA 1
ATOM 778 C C . GLU A 1 101 ? -30.293 -23.895 50.586 1.00 28.00 101 GLU A C 1
ATOM 780 O O . GLU A 1 101 ? -30.523 -22.765 51.014 1.00 28.00 101 GLU A O 1
ATOM 785 N N . THR A 1 102 ? -30.578 -24.244 49.330 1.00 29.36 102 THR A N 1
ATOM 786 C CA . THR A 1 102 ? -31.180 -23.367 48.313 1.00 29.36 102 THR A CA 1
ATOM 787 C C . THR A 1 102 ? -32.653 -23.734 48.074 1.00 29.36 102 THR A C 1
ATOM 789 O O . THR A 1 102 ? -32.959 -24.921 47.934 1.00 29.36 102 THR A O 1
ATOM 792 N N . PRO A 1 103 ? -33.588 -22.768 47.941 1.00 29.38 103 PRO A N 1
ATOM 793 C CA . PRO A 1 103 ? -34.953 -23.062 47.515 1.00 29.38 103 PRO A CA 1
ATOM 794 C C . PRO A 1 103 ? -35.070 -23.101 45.982 1.00 29.38 103 PRO A C 1
ATOM 796 O O . PRO A 1 103 ? -34.606 -22.204 45.279 1.00 29.38 103 PRO A O 1
ATOM 799 N N . ARG A 1 104 ? -35.752 -24.129 45.459 1.00 28.89 104 ARG A N 1
ATOM 800 C CA . ARG A 1 104 ? -36.157 -24.259 44.045 1.00 28.89 104 ARG A CA 1
ATOM 801 C C . ARG A 1 104 ? -37.461 -23.489 43.764 1.00 28.89 104 ARG A C 1
ATOM 803 O O . ARG A 1 104 ? -38.396 -23.621 44.557 1.00 28.89 104 ARG A O 1
ATOM 810 N N . PRO A 1 105 ? -37.610 -22.797 42.618 1.00 31.92 105 PRO A N 1
ATOM 811 C CA . PRO A 1 105 ? -38.901 -22.264 42.190 1.00 31.92 105 PRO A CA 1
ATOM 812 C C . PRO A 1 105 ? -39.752 -23.326 41.468 1.00 31.92 105 PRO A C 1
ATOM 814 O O . PRO A 1 105 ? -39.255 -24.127 40.675 1.00 31.92 105 PRO A O 1
ATOM 817 N N . LYS A 1 106 ? -41.057 -23.322 41.772 1.00 27.95 106 LYS A N 1
ATOM 818 C CA . LYS A 1 106 ? -42.096 -24.204 41.221 1.00 27.95 106 LYS A CA 1
ATOM 819 C C . LYS A 1 106 ? -42.698 -23.610 39.944 1.00 27.95 106 LYS A C 1
ATOM 821 O O . LYS A 1 106 ? -43.100 -22.451 39.927 1.00 27.95 106 LYS A O 1
ATOM 826 N N . ILE A 1 107 ? -42.819 -24.445 38.917 1.00 29.55 107 ILE A N 1
ATOM 827 C CA . ILE A 1 107 ? -43.583 -24.201 37.688 1.00 29.55 107 ILE A CA 1
ATOM 828 C C . ILE A 1 107 ? -45.077 -24.372 38.005 1.00 29.55 107 ILE A C 1
ATOM 830 O O . ILE A 1 107 ? -45.462 -25.358 38.635 1.00 29.55 107 ILE A O 1
ATOM 834 N N . ARG A 1 108 ? -45.915 -23.424 37.570 1.00 26.08 108 ARG A N 1
ATOM 835 C CA . ARG A 1 108 ? -47.382 -23.529 37.579 1.00 26.08 108 ARG A CA 1
ATOM 836 C C . ARG A 1 108 ? -47.888 -23.564 36.140 1.00 26.08 108 ARG A C 1
ATOM 838 O O . ARG A 1 108 ? -47.626 -22.648 35.370 1.00 26.08 108 ARG A O 1
ATOM 845 N N . THR A 1 109 ? -48.616 -24.624 35.820 1.00 28.75 109 THR A N 1
ATOM 846 C CA . THR A 1 109 ? -49.471 -24.776 34.644 1.00 28.75 109 THR A CA 1
ATOM 847 C C . THR A 1 109 ? -50.919 -24.473 35.031 1.00 28.75 109 THR A C 1
ATOM 849 O O . THR A 1 109 ? -51.351 -24.821 36.130 1.00 28.75 109 THR A O 1
ATOM 852 N N . SER A 1 110 ? -51.680 -23.874 34.118 1.00 29.70 110 SER A N 1
ATOM 853 C CA . SER A 1 110 ? -53.145 -23.974 34.078 1.00 29.70 110 SER A CA 1
ATOM 854 C C . SER A 1 110 ? -53.665 -23.688 32.657 1.00 29.70 110 SER A C 1
ATOM 856 O O . SER A 1 110 ? -52.953 -23.028 31.898 1.00 29.70 110 SER A O 1
ATOM 858 N N . PRO A 1 111 ? -54.846 -24.219 32.281 1.00 35.25 111 PRO A N 1
ATOM 859 C CA . PRO A 1 111 ? -55.196 -24.547 30.899 1.00 35.25 111 PRO A CA 1
ATOM 860 C C . PRO A 1 111 ? -56.327 -23.697 30.283 1.00 35.25 111 PRO A C 1
ATOM 862 O O . PRO A 1 111 ? -57.084 -23.047 30.992 1.00 35.25 111 PRO A O 1
ATOM 865 N N . ASP A 1 112 ? -56.375 -23.768 28.949 1.00 29.59 112 ASP A N 1
ATOM 866 C CA . ASP A 1 112 ? -57.488 -23.676 27.983 1.00 29.59 112 ASP A CA 1
ATOM 867 C C . ASP A 1 112 ? -58.822 -23.012 28.402 1.00 29.59 112 ASP A C 1
ATOM 869 O O . ASP A 1 112 ? -59.574 -23.555 29.210 1.00 29.59 112 ASP A O 1
ATOM 873 N N . GLU A 1 113 ? -59.176 -21.902 27.739 1.00 28.30 113 GLU A N 1
ATOM 874 C CA . GLU A 1 113 ? -60.564 -21.437 27.630 1.00 28.30 113 GLU A CA 1
ATOM 875 C C . GLU A 1 113 ? -60.815 -20.768 26.266 1.00 28.30 113 GLU A C 1
ATOM 877 O O . GLU A 1 113 ? -60.177 -19.791 25.868 1.00 28.30 113 GLU A O 1
ATOM 882 N N . SER A 1 114 ? -61.758 -21.349 25.528 1.00 30.92 114 SER A N 1
ATOM 883 C CA . SER A 1 114 ? -62.208 -20.970 24.193 1.00 30.92 114 SER A CA 1
ATOM 884 C C . SER A 1 114 ? -63.247 -19.845 24.226 1.00 30.92 114 SER A C 1
ATOM 886 O O . SER A 1 114 ? -64.291 -20.007 24.858 1.00 30.92 114 SER A O 1
ATOM 888 N N . VAL A 1 115 ? -63.060 -18.783 23.434 1.00 32.09 115 VAL A N 1
ATOM 889 C CA . VAL A 1 115 ? -64.136 -17.833 23.092 1.00 32.09 115 VAL A CA 1
ATOM 890 C C . VAL A 1 115 ? -64.160 -17.576 21.582 1.00 32.09 115 VAL A C 1
ATOM 892 O O . VAL A 1 115 ? -63.159 -17.212 20.971 1.00 32.09 115 VAL A O 1
ATOM 895 N N . ARG A 1 116 ? -65.337 -17.808 20.985 1.00 29.02 116 ARG A N 1
ATOM 896 C CA . ARG A 1 116 ? -65.700 -17.570 19.577 1.00 29.02 116 ARG A CA 1
ATOM 897 C C . ARG A 1 116 ? -66.004 -16.087 19.332 1.00 29.02 116 ARG A C 1
ATOM 899 O O . ARG A 1 116 ? -66.629 -15.457 20.178 1.00 29.02 116 ARG A O 1
ATOM 906 N N . ILE A 1 117 ? -65.707 -15.582 18.130 1.00 33.62 117 ILE A N 1
ATOM 907 C CA . ILE A 1 117 ? -66.274 -14.328 17.594 1.00 33.62 117 ILE A CA 1
ATOM 908 C C . ILE A 1 117 ? -66.795 -14.590 16.159 1.00 33.62 117 ILE A C 1
ATOM 910 O O . ILE A 1 117 ? -66.135 -15.331 15.425 1.00 33.62 117 ILE A O 1
ATOM 914 N N . PRO A 1 118 ? -67.975 -14.065 15.757 1.00 33.94 118 PRO A N 1
ATOM 915 C CA . PRO A 1 118 ? -68.657 -14.408 14.506 1.00 33.94 118 PRO A CA 1
ATOM 916 C C . PRO A 1 118 ? -68.269 -13.511 13.315 1.00 33.94 118 PRO A C 1
ATOM 918 O O . PRO A 1 118 ? -67.721 -12.425 13.480 1.00 33.94 118 PRO A O 1
ATOM 921 N N . ALA A 1 119 ? -68.596 -13.976 12.106 1.00 33.44 119 ALA A N 1
ATOM 922 C CA . ALA A 1 119 ? -68.380 -13.293 10.829 1.00 33.44 119 ALA A CA 1
ATOM 923 C C . ALA A 1 119 ? -69.593 -12.444 10.392 1.00 33.44 119 ALA A C 1
ATOM 925 O O . ALA A 1 119 ? -70.720 -12.929 10.487 1.00 33.44 119 ALA A O 1
ATOM 926 N N . ALA A 1 120 ? -69.358 -11.247 9.827 1.00 29.64 120 ALA A N 1
ATOM 927 C CA . ALA A 1 120 ? -70.263 -10.573 8.879 1.00 29.64 120 ALA A CA 1
ATOM 928 C C . ALA A 1 120 ? -69.588 -9.404 8.109 1.00 29.64 120 ALA A C 1
ATOM 930 O O . ALA A 1 120 ? -69.178 -8.427 8.721 1.00 29.64 120 ALA A O 1
ATOM 931 N N . ALA A 1 121 ? -69.564 -9.546 6.773 1.00 32.97 121 ALA A N 1
ATOM 932 C CA . ALA A 1 121 ? -69.775 -8.573 5.675 1.00 32.97 121 ALA A CA 1
ATOM 933 C C . ALA A 1 121 ? -68.910 -7.282 5.491 1.00 32.97 121 ALA A C 1
ATOM 935 O O . ALA A 1 121 ? -68.380 -6.733 6.450 1.00 32.97 121 ALA A O 1
ATOM 936 N N .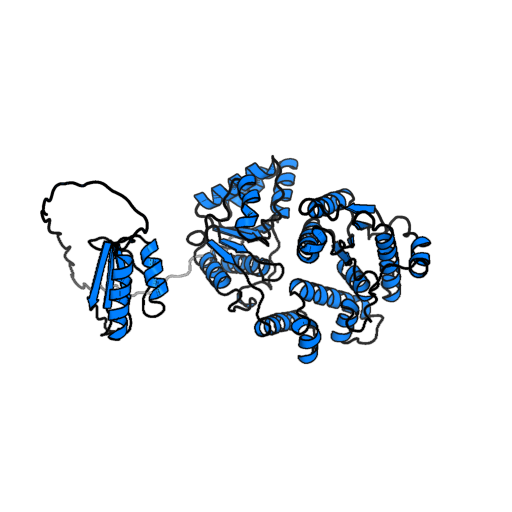 PRO A 1 122 ? -68.750 -6.796 4.230 1.00 35.72 122 PRO A N 1
ATOM 937 C CA . PRO A 1 122 ? -67.688 -5.875 3.807 1.00 35.72 122 PRO A CA 1
ATOM 938 C C . PRO A 1 122 ? -68.087 -4.389 3.883 1.00 35.72 122 PRO A C 1
ATOM 940 O O . PRO A 1 122 ? -69.252 -4.043 3.703 1.00 35.72 122 PRO A O 1
ATOM 943 N N . ALA A 1 123 ? -67.100 -3.514 4.093 1.00 34.34 123 ALA A N 1
ATOM 944 C CA . ALA A 1 123 ? -67.247 -2.058 4.060 1.00 34.34 123 ALA A CA 1
ATOM 945 C C . ALA A 1 123 ? -66.576 -1.457 2.809 1.00 34.34 123 ALA A C 1
ATOM 947 O O . ALA A 1 123 ? -65.476 -1.866 2.433 1.00 34.34 123 ALA A O 1
ATOM 948 N N . ASP A 1 124 ? -67.264 -0.492 2.198 1.00 34.56 124 ASP A N 1
ATOM 949 C CA . ASP A 1 124 ? -66.857 0.327 1.048 1.00 34.56 124 ASP A CA 1
ATOM 950 C C . ASP A 1 124 ? -65.557 1.139 1.275 1.00 34.56 124 ASP A C 1
ATOM 952 O O . ASP A 1 124 ? -65.144 1.359 2.419 1.00 34.56 124 ASP A O 1
ATOM 956 N N . PRO A 1 125 ? -64.878 1.596 0.199 1.00 35.53 125 PRO A N 1
ATOM 957 C CA . PRO A 1 125 ? -63.490 2.043 0.261 1.00 35.53 125 PRO A CA 1
ATOM 958 C C . PRO A 1 125 ? -63.340 3.480 0.784 1.00 35.53 125 PRO A C 1
ATOM 960 O O . PRO A 1 125 ? -63.967 4.416 0.292 1.00 35.53 125 PRO A O 1
ATOM 963 N N . ALA A 1 126 ? -62.425 3.664 1.739 1.00 33.97 126 ALA A N 1
ATOM 964 C CA . ALA A 1 126 ? -61.925 4.969 2.173 1.00 33.97 126 ALA A CA 1
ATOM 965 C C . ALA A 1 126 ? -60.737 5.442 1.294 1.00 33.97 126 ALA A C 1
ATOM 967 O O . ALA A 1 126 ? -60.057 4.614 0.682 1.00 33.97 126 ALA A O 1
ATOM 968 N N . PRO A 1 127 ? -60.476 6.762 1.199 1.00 33.03 127 PRO A N 1
ATOM 969 C CA . PRO A 1 127 ? -59.745 7.382 0.090 1.00 33.03 127 PRO A CA 1
ATOM 970 C C . PRO A 1 127 ? -58.238 7.103 0.097 1.00 33.03 127 PRO A C 1
ATOM 972 O O . PRO A 1 127 ? -57.597 7.078 1.146 1.00 33.03 127 PRO A O 1
ATOM 975 N N . GLN A 1 128 ? -57.669 6.970 -1.103 1.00 32.19 128 GLN A N 1
ATOM 976 C CA . GLN A 1 128 ? -56.235 6.827 -1.345 1.00 32.19 128 GLN A CA 1
ATOM 977 C C . GLN A 1 128 ? -55.444 7.995 -0.738 1.00 32.19 128 GLN A C 1
ATOM 979 O O . GLN A 1 128 ? -55.575 9.143 -1.163 1.00 32.19 128 GLN A O 1
ATOM 984 N N . ALA A 1 129 ? -54.578 7.687 0.228 1.00 34.94 129 ALA A N 1
ATOM 985 C CA . ALA A 1 129 ? -53.514 8.582 0.651 1.00 34.94 129 ALA A CA 1
ATOM 986 C C . ALA A 1 129 ? -52.380 8.520 -0.382 1.00 34.94 129 ALA A C 1
ATOM 988 O O . ALA A 1 129 ? -51.728 7.488 -0.549 1.00 34.94 129 ALA A O 1
ATOM 989 N N . SER A 1 130 ? -52.162 9.630 -1.085 1.00 37.03 130 SER A N 1
ATOM 990 C CA . SER A 1 130 ? -51.026 9.822 -1.984 1.00 37.03 130 SER A CA 1
ATOM 991 C C . SER A 1 130 ? -49.700 9.569 -1.251 1.00 37.03 130 SER A C 1
ATOM 993 O O . SER A 1 130 ? -49.524 10.064 -0.133 1.00 37.03 130 SER A O 1
ATOM 995 N N . PRO A 1 131 ? -48.738 8.847 -1.851 1.00 37.50 131 PRO A N 1
ATOM 996 C CA . PRO A 1 131 ? -47.426 8.668 -1.249 1.00 37.50 131 PRO A CA 1
ATOM 997 C C . PRO A 1 131 ? -46.696 10.015 -1.206 1.00 37.50 131 PRO A C 1
ATOM 999 O O . PRO A 1 131 ? -46.571 10.707 -2.218 1.00 37.50 131 PRO A O 1
ATOM 1002 N N . ALA A 1 132 ? -46.213 10.389 -0.021 1.00 37.16 132 ALA A N 1
ATOM 1003 C CA . ALA A 1 132 ? -45.315 11.524 0.145 1.00 37.16 132 ALA A CA 1
ATOM 1004 C C . ALA A 1 132 ? -44.064 11.325 -0.736 1.00 37.16 132 ALA A C 1
ATOM 1006 O O . ALA A 1 132 ? -43.549 10.204 -0.810 1.00 37.16 132 ALA A O 1
ATOM 1007 N N . PRO A 1 133 ? -43.560 12.374 -1.409 1.00 36.94 133 PRO A N 1
ATOM 1008 C CA . PRO A 1 133 ? -42.427 12.237 -2.309 1.00 36.94 133 PRO A CA 1
ATOM 1009 C C . PRO A 1 133 ? -41.192 11.802 -1.517 1.00 36.94 133 PRO A C 1
ATOM 1011 O O . PRO A 1 133 ? -40.754 12.481 -0.587 1.00 36.94 133 PRO A O 1
ATOM 1014 N N . ALA A 1 134 ? -40.633 10.653 -1.902 1.00 38.09 134 ALA A N 1
ATOM 1015 C CA . ALA A 1 134 ? -39.321 10.218 -1.463 1.00 38.09 134 ALA A CA 1
ATOM 1016 C C . ALA A 1 134 ? -38.313 11.318 -1.814 1.00 38.09 134 ALA A C 1
ATOM 1018 O O . ALA A 1 134 ? -38.081 11.617 -2.987 1.00 38.09 134 ALA A O 1
ATOM 1019 N N . GLY A 1 135 ? -37.746 11.952 -0.786 1.00 35.97 135 GLY A N 1
ATOM 1020 C CA . GLY A 1 135 ? -36.646 12.888 -0.971 1.00 35.97 135 GLY A CA 1
ATOM 1021 C C . GLY A 1 135 ? -35.497 12.203 -1.722 1.00 35.97 135 GLY A C 1
ATOM 1022 O O . GLY A 1 135 ? -35.290 10.997 -1.551 1.00 35.97 135 GLY A O 1
ATOM 1023 N N . PRO A 1 136 ? -34.751 12.941 -2.559 1.00 34.38 136 PRO A N 1
ATOM 1024 C CA . PRO A 1 136 ? -33.677 12.360 -3.351 1.00 34.38 136 PRO A CA 1
ATOM 1025 C C . PRO A 1 136 ? -32.642 11.684 -2.436 1.00 34.38 136 PRO A C 1
ATOM 1027 O O . PRO A 1 136 ? -32.397 12.172 -1.324 1.00 34.38 136 PRO A O 1
ATOM 1030 N N . PRO A 1 137 ? -32.012 10.575 -2.871 1.00 35.19 137 PRO A N 1
ATOM 1031 C CA . PRO A 1 137 ? -30.967 9.930 -2.093 1.00 35.19 137 PRO A CA 1
ATOM 1032 C C . PRO A 1 137 ? -29.856 10.952 -1.844 1.00 35.19 137 PRO A C 1
ATOM 1034 O O . PRO A 1 137 ? -29.252 11.478 -2.779 1.00 35.19 137 PRO A O 1
ATOM 1037 N N . ARG A 1 138 ? -29.603 11.271 -0.569 1.00 35.94 138 ARG A N 1
ATOM 1038 C CA . ARG A 1 138 ? -28.477 12.118 -0.163 1.00 35.94 138 ARG A CA 1
ATOM 1039 C C . ARG A 1 138 ? -27.183 11.403 -0.549 1.00 35.94 138 ARG A C 1
ATOM 1041 O O . ARG A 1 138 ? -26.686 10.564 0.199 1.00 35.94 138 ARG A O 1
ATOM 1048 N N . HIS A 1 139 ? -26.642 11.724 -1.718 1.00 38.59 139 HIS A N 1
ATOM 1049 C CA . HIS A 1 139 ? -25.286 11.344 -2.083 1.00 38.59 139 HIS A CA 1
ATOM 1050 C C . HIS A 1 139 ? -24.323 11.944 -1.049 1.00 38.59 139 HIS A C 1
ATOM 1052 O O . HIS A 1 139 ? -24.346 13.148 -0.793 1.00 38.59 139 HIS A O 1
ATOM 1058 N N . LYS A 1 140 ? -23.520 11.086 -0.403 1.00 46.12 140 LYS A N 1
ATOM 1059 C CA . LYS A 1 140 ? -22.500 11.490 0.575 1.00 46.12 140 LYS A CA 1
ATOM 1060 C C . LYS A 1 140 ? -21.604 12.581 -0.022 1.00 46.12 140 LYS A C 1
ATOM 1062 O O . LYS A 1 140 ? -21.122 12.431 -1.144 1.00 46.12 140 LYS A O 1
ATOM 1067 N N . ALA A 1 141 ? -21.261 13.587 0.781 1.00 42.78 141 ALA A N 1
ATOM 1068 C CA . ALA A 1 141 ? -19.974 14.249 0.617 1.00 42.78 141 ALA A CA 1
ATOM 1069 C C . ALA A 1 141 ? -18.901 13.182 0.886 1.00 42.78 141 ALA A C 1
ATOM 1071 O O . ALA A 1 141 ? -18.748 12.731 2.021 1.00 42.78 141 ALA A O 1
ATOM 1072 N N . ARG A 1 142 ? -18.244 12.683 -0.168 1.00 53.91 142 ARG A N 1
ATOM 1073 C CA . ARG A 1 142 ? -17.080 11.804 -0.016 1.00 53.91 142 ARG A CA 1
ATOM 1074 C C . ARG A 1 142 ? -15.981 12.637 0.629 1.00 53.91 142 ARG A C 1
ATOM 1076 O O . ARG A 1 142 ? -15.507 13.595 0.025 1.00 53.91 142 ARG A O 1
ATOM 1083 N N . TRP A 1 143 ? -15.618 12.296 1.858 1.00 57.19 143 TRP A N 1
ATOM 1084 C CA . TRP A 1 143 ? -14.494 12.935 2.525 1.00 57.19 143 TRP A CA 1
ATOM 1085 C C . TRP A 1 143 ? -13.213 12.588 1.761 1.00 57.19 143 TRP A C 1
ATOM 1087 O O . TRP A 1 143 ? -13.050 11.423 1.395 1.00 57.19 143 TRP A O 1
ATOM 1097 N N . PRO A 1 144 ? -12.278 13.533 1.561 1.00 62.69 144 PRO A N 1
ATOM 1098 C CA . PRO A 1 144 ? -10.973 13.245 0.949 1.00 62.69 144 PRO A CA 1
ATOM 1099 C C . PRO A 1 144 ? -10.192 12.132 1.674 1.00 62.69 144 PRO A C 1
ATOM 1101 O O . PRO A 1 144 ? -9.296 11.515 1.103 1.00 62.69 144 PRO A O 1
ATOM 1104 N N . VAL A 1 145 ? -10.562 11.882 2.932 1.00 70.19 145 VAL A N 1
ATOM 1105 C CA . VAL A 1 145 ? -9.979 10.902 3.851 1.00 70.19 145 VAL A CA 1
ATOM 1106 C C . VAL A 1 145 ? -10.503 9.479 3.610 1.00 70.19 145 VAL A C 1
ATOM 1108 O O . VAL A 1 145 ? -9.821 8.516 3.937 1.00 70.19 145 VAL A O 1
ATOM 1111 N N . GLU A 1 146 ? -11.694 9.308 3.019 1.00 79.31 146 GLU A N 1
ATOM 1112 C CA . GLU A 1 146 ? -12.262 7.971 2.812 1.00 79.31 146 GLU A CA 1
ATOM 1113 C C . GLU A 1 146 ? -11.592 7.239 1.630 1.00 79.31 146 GLU A C 1
ATOM 1115 O O . GLU A 1 146 ? -11.353 7.790 0.548 1.00 79.31 146 GLU A O 1
ATOM 1120 N N . LEU A 1 147 ? -11.316 5.949 1.817 1.00 79.38 147 LEU A N 1
ATOM 1121 C CA . LEU A 1 147 ? -10.910 5.047 0.747 1.00 79.38 147 LEU A CA 1
ATOM 1122 C C . LEU A 1 147 ? -12.129 4.637 -0.095 1.00 79.38 147 LEU A C 1
ATOM 1124 O O . LEU A 1 147 ? -13.138 4.190 0.459 1.00 79.38 147 LEU A O 1
ATOM 1128 N N . PRO A 1 148 ? -12.050 4.718 -1.437 1.00 79.38 148 PRO A N 1
ATOM 1129 C CA . PRO A 1 148 ? -13.078 4.132 -2.283 1.00 79.38 148 PRO A CA 1
ATOM 1130 C C . PRO A 1 148 ? -13.067 2.608 -2.114 1.00 79.38 148 PRO A C 1
ATOM 1132 O O . PRO A 1 148 ? -12.013 1.973 -2.142 1.00 79.38 148 PRO A O 1
ATOM 1135 N N . LEU A 1 149 ? -14.245 2.005 -1.944 1.00 77.06 149 LEU A N 1
ATOM 1136 C CA . LEU A 1 149 ? -14.356 0.550 -1.901 1.00 77.06 149 LEU A CA 1
ATOM 1137 C C . LEU A 1 149 ? -14.181 -0.041 -3.297 1.00 77.06 149 LEU A C 1
ATOM 1139 O O . LEU A 1 149 ? -14.757 0.464 -4.260 1.00 77.06 149 LEU A O 1
ATOM 1143 N N . VAL A 1 150 ? -13.423 -1.133 -3.378 1.00 78.12 150 VAL A N 1
ATOM 1144 C CA . VAL A 1 150 ? -13.244 -1.922 -4.598 1.00 78.12 150 VAL A CA 1
ATOM 1145 C C . VAL A 1 150 ? -14.274 -3.059 -4.585 1.00 78.12 150 VAL A C 1
ATOM 1147 O O . VAL A 1 150 ? -14.126 -3.977 -3.779 1.00 78.12 150 VAL A O 1
ATOM 1150 N N . PRO A 1 151 ? -15.315 -3.036 -5.441 1.00 73.81 151 PRO A N 1
ATOM 1151 C CA . PRO A 1 151 ? -16.413 -4.008 -5.372 1.00 73.81 151 PRO A CA 1
ATOM 1152 C C . PRO A 1 151 ? -15.982 -5.460 -5.607 1.00 73.81 151 PRO A C 1
ATOM 1154 O O . PRO A 1 151 ? -16.630 -6.384 -5.127 1.00 73.81 151 PRO A O 1
ATOM 1157 N N . THR A 1 152 ? -14.881 -5.672 -6.334 1.00 81.06 152 THR A N 1
ATOM 1158 C CA . THR A 1 152 ? -14.335 -7.007 -6.615 1.00 81.06 152 THR A CA 1
ATOM 1159 C C . THR A 1 152 ? -13.614 -7.626 -5.418 1.00 81.06 152 THR A C 1
ATOM 1161 O O . THR A 1 152 ? -13.376 -8.832 -5.417 1.00 81.06 152 THR A O 1
ATOM 1164 N N . HIS A 1 153 ? -13.288 -6.849 -4.381 1.00 88.12 153 HIS A N 1
ATOM 1165 C CA . HIS A 1 153 ? -12.652 -7.348 -3.164 1.00 88.12 153 HIS A CA 1
ATOM 1166 C C . HIS A 1 153 ? -13.713 -7.691 -2.110 1.00 88.12 153 HIS A C 1
ATOM 1168 O O . HIS A 1 153 ? -14.091 -6.866 -1.280 1.00 88.12 153 HIS A O 1
ATOM 1174 N N . SER A 1 154 ? -14.192 -8.933 -2.150 1.00 91.12 154 SER A N 1
ATOM 1175 C CA . SER A 1 154 ? -15.212 -9.475 -1.247 1.00 91.12 154 SER A CA 1
ATOM 1176 C C . SER A 1 154 ? -14.733 -10.779 -0.605 1.00 91.12 154 SER A C 1
ATOM 1178 O O . SER A 1 154 ? -13.714 -11.335 -1.017 1.00 91.12 154 SER A O 1
ATOM 1180 N N . PHE A 1 155 ? -15.470 -11.303 0.380 1.00 92.69 155 PHE A N 1
ATOM 1181 C CA . PHE A 1 155 ? -15.189 -12.643 0.908 1.00 92.69 155 PHE A CA 1
ATOM 1182 C C . PHE A 1 155 ? -15.404 -13.739 -0.142 1.00 92.69 155 PHE A C 1
ATOM 1184 O O . PHE A 1 155 ? -14.713 -14.750 -0.092 1.00 92.69 155 PHE A O 1
ATOM 1191 N N . GLN A 1 156 ? -16.313 -13.546 -1.111 1.00 90.69 156 GLN A N 1
ATOM 1192 C CA . GLN A 1 156 ? -16.558 -14.536 -2.166 1.00 90.69 156 GLN A CA 1
ATOM 1193 C C . GLN A 1 156 ? -15.368 -14.686 -3.121 1.00 90.69 156 GLN A C 1
ATOM 1195 O O . GLN A 1 156 ? -15.105 -15.781 -3.608 1.00 90.69 156 GLN A O 1
ATOM 1200 N N . THR A 1 157 ? -14.649 -13.594 -3.386 1.00 90.44 157 THR A N 1
ATOM 1201 C CA . THR A 1 157 ? -13.469 -13.582 -4.266 1.00 90.44 157 THR A CA 1
ATOM 1202 C C . THR A 1 157 ? -12.161 -13.827 -3.512 1.00 90.44 157 THR A C 1
ATOM 1204 O O . THR A 1 157 ? -11.095 -13.872 -4.119 1.00 90.44 157 THR A O 1
ATOM 1207 N N . LEU A 1 158 ? -12.211 -13.969 -2.184 1.00 91.69 158 LEU A N 1
ATOM 1208 C CA . LEU A 1 158 ? -11.040 -14.229 -1.358 1.00 91.69 158 LEU A CA 1
ATOM 1209 C C . LEU A 1 158 ? -10.849 -15.739 -1.199 1.00 91.69 158 LEU A C 1
ATOM 1211 O O . LEU A 1 158 ? -11.585 -16.410 -0.477 1.00 91.69 158 LEU A O 1
ATOM 1215 N N . VAL A 1 159 ? -9.819 -16.281 -1.849 1.00 92.06 159 VAL A N 1
ATOM 1216 C CA . VAL A 1 159 ? -9.482 -17.707 -1.746 1.00 92.06 159 VAL A CA 1
ATOM 1217 C C . VAL A 1 159 ? -8.998 -18.022 -0.330 1.00 92.06 159 VAL A C 1
ATOM 1219 O O . VAL A 1 159 ? -7.892 -17.650 0.073 1.00 92.06 159 VAL A O 1
ATOM 1222 N N . SER A 1 160 ? -9.831 -18.716 0.447 1.00 91.69 160 SER A N 1
ATOM 1223 C CA . SER A 1 160 ? -9.475 -19.140 1.801 1.00 91.69 160 SER A CA 1
ATOM 1224 C C . SER A 1 160 ? -8.609 -20.402 1.781 1.00 91.69 160 SER A C 1
ATOM 1226 O O . SER A 1 160 ? -8.906 -21.374 1.088 1.00 91.69 160 SER A O 1
ATOM 1228 N N . GLY A 1 161 ? -7.542 -20.414 2.576 1.00 92.12 161 GLY A N 1
ATOM 1229 C CA . GLY A 1 161 ? -6.659 -21.566 2.734 1.00 92.12 161 GLY A CA 1
ATOM 1230 C C . GLY A 1 161 ? -5.840 -21.489 4.017 1.00 92.12 161 GLY A C 1
ATOM 1231 O O . GLY A 1 161 ? -6.016 -20.592 4.837 1.00 92.12 161 GLY A O 1
ATOM 1232 N N . SER A 1 162 ? -4.894 -22.410 4.205 1.00 92.75 162 SER A N 1
ATOM 1233 C CA . SER A 1 162 ? -4.039 -22.448 5.408 1.00 92.75 162 SER A CA 1
ATOM 1234 C C . SER A 1 162 ? -3.284 -21.139 5.688 1.00 92.75 162 SER A C 1
ATOM 1236 O O . SER A 1 162 ? -2.968 -20.854 6.839 1.00 92.75 162 SER A O 1
ATOM 1238 N N . HIS A 1 163 ? -3.031 -20.335 4.655 1.00 93.00 163 HIS A N 1
ATOM 1239 C CA . HIS A 1 163 ? -2.286 -19.080 4.712 1.00 93.00 163 HIS A CA 1
ATOM 1240 C C . HIS A 1 163 ? -3.088 -17.883 5.259 1.00 93.00 163 HIS A C 1
ATOM 1242 O O . HIS A 1 163 ? -2.484 -16.905 5.694 1.00 93.00 163 HIS A O 1
ATOM 1248 N N . ASN A 1 164 ? -4.427 -17.950 5.253 1.00 95.75 164 ASN A N 1
ATOM 1249 C CA . ASN A 1 164 ? -5.302 -16.847 5.676 1.00 95.75 164 ASN A CA 1
ATOM 1250 C C . ASN A 1 164 ? -6.568 -17.290 6.445 1.00 95.75 164 ASN A C 1
ATOM 1252 O O . ASN A 1 164 ? -7.383 -16.445 6.815 1.00 95.75 164 ASN A O 1
ATOM 1256 N N . ARG A 1 165 ? -6.756 -18.592 6.721 1.00 94.88 165 ARG A N 1
ATOM 1257 C CA . ARG A 1 165 ? -7.980 -19.144 7.341 1.00 94.88 165 ARG A CA 1
ATOM 1258 C C . ARG A 1 165 ? -8.342 -18.481 8.669 1.00 94.88 165 ARG A C 1
ATOM 1260 O O . ARG A 1 165 ? -9.519 -18.245 8.929 1.00 94.88 165 ARG A O 1
ATOM 1267 N N . PHE A 1 166 ? -7.350 -18.180 9.508 1.00 94.88 166 PHE A N 1
ATOM 1268 C CA . PHE A 1 166 ? -7.588 -17.497 10.782 1.00 94.88 166 PHE A CA 1
ATOM 1269 C C . PHE A 1 166 ? -8.041 -16.050 10.580 1.00 94.88 166 PHE A C 1
ATOM 1271 O O . PHE A 1 166 ? -8.961 -15.611 11.264 1.00 94.88 166 PHE A O 1
ATOM 1278 N N . ALA A 1 167 ? -7.458 -15.339 9.610 1.00 95.94 167 ALA A N 1
ATOM 1279 C CA . ALA A 1 167 ? -7.847 -13.965 9.305 1.00 95.94 167 ALA A CA 1
ATOM 1280 C C . ALA A 1 167 ? -9.258 -13.927 8.721 1.00 95.94 167 ALA A C 1
ATOM 1282 O O . ALA A 1 167 ? -10.065 -13.105 9.133 1.00 95.94 167 ALA A O 1
ATOM 1283 N N . HIS A 1 168 ? -9.590 -14.886 7.854 1.00 96.38 168 HIS A N 1
ATOM 1284 C CA . HIS A 1 168 ? -10.941 -15.075 7.338 1.00 96.38 168 HIS A CA 1
ATOM 1285 C C . HIS A 1 168 ? -11.965 -15.319 8.447 1.00 96.38 168 HIS A C 1
ATOM 1287 O O . HIS A 1 168 ? -13.001 -14.662 8.475 1.00 96.38 168 HIS A O 1
ATOM 1293 N N . ALA A 1 169 ? -11.677 -16.214 9.393 1.00 94.94 169 ALA A N 1
ATOM 1294 C CA . ALA A 1 169 ? -12.578 -16.470 10.514 1.00 94.94 169 ALA A CA 1
ATOM 1295 C C . ALA A 1 169 ? -12.748 -15.243 11.430 1.00 94.94 169 ALA A C 1
ATOM 1297 O O . ALA A 1 169 ? -13.870 -14.920 11.810 1.00 94.94 169 ALA A O 1
ATOM 1298 N N . ALA A 1 170 ? -11.656 -14.541 11.755 1.00 95.38 170 ALA A N 1
ATOM 1299 C CA . ALA A 1 170 ? -11.706 -13.332 12.579 1.00 95.38 170 ALA A CA 1
ATOM 1300 C C . ALA A 1 170 ? -12.483 -12.200 11.886 1.00 95.38 170 ALA A C 1
ATOM 1302 O O . ALA A 1 170 ? -13.328 -11.559 12.504 1.00 95.38 170 ALA A O 1
ATOM 1303 N N . ALA A 1 171 ? -12.244 -12.003 10.588 1.00 95.25 171 ALA A N 1
ATOM 1304 C CA . ALA A 1 171 ? -12.936 -11.020 9.766 1.00 95.25 171 ALA A CA 1
ATOM 1305 C C . ALA A 1 171 ? -14.445 -11.307 9.666 1.00 95.25 171 ALA A C 1
ATOM 1307 O O . ALA A 1 171 ? -15.246 -10.387 9.807 1.00 95.25 171 ALA A O 1
ATOM 1308 N N . MET A 1 172 ? -14.845 -12.573 9.501 1.00 94.81 172 MET A N 1
ATOM 1309 C CA . MET A 1 172 ? -16.259 -12.969 9.526 1.00 94.81 172 MET A CA 1
ATOM 1310 C C . MET A 1 172 ? -16.906 -12.718 10.894 1.00 94.81 172 MET A C 1
ATOM 1312 O O . MET A 1 172 ? -17.997 -12.161 10.953 1.00 94.81 172 MET A O 1
ATOM 1316 N N . ALA A 1 173 ? -16.218 -13.034 11.996 1.00 94.62 173 ALA A N 1
ATOM 1317 C CA . ALA A 1 173 ? -16.731 -12.759 13.340 1.00 94.62 173 ALA A CA 1
ATOM 1318 C C . ALA A 1 173 ? -16.955 -11.254 13.588 1.00 94.62 173 ALA A C 1
ATOM 1320 O O . ALA A 1 173 ? -17.952 -10.873 14.202 1.00 94.62 173 ALA A O 1
ATOM 1321 N N . VAL A 1 174 ? -16.065 -10.400 13.064 1.00 95.75 174 VAL A N 1
ATOM 1322 C CA . VAL A 1 174 ? -16.227 -8.937 13.088 1.00 95.75 174 VAL A CA 1
ATOM 1323 C C . VAL A 1 174 ? -17.434 -8.483 12.262 1.00 95.75 174 VAL A C 1
ATOM 1325 O O . VAL A 1 174 ? -18.143 -7.569 12.672 1.00 95.75 174 VAL A O 1
ATOM 1328 N N . VAL A 1 175 ? -17.692 -9.109 11.112 1.00 95.44 175 VAL A N 1
ATOM 1329 C CA . VAL A 1 175 ? -18.856 -8.788 10.268 1.00 95.44 175 VAL A CA 1
ATOM 1330 C C . VAL A 1 175 ? -20.172 -9.186 10.939 1.00 95.44 175 VAL A C 1
ATOM 1332 O O . VAL A 1 175 ? -21.146 -8.436 10.861 1.00 95.44 175 VAL A O 1
ATOM 1335 N N . GLU A 1 176 ? -20.200 -10.346 11.600 1.00 94.38 176 GLU A N 1
ATOM 1336 C CA . GLU A 1 176 ? -21.379 -10.861 12.304 1.00 94.38 176 GLU A CA 1
ATOM 1337 C C . GLU A 1 176 ? -21.707 -10.044 13.561 1.00 94.38 176 GLU A C 1
ATOM 1339 O O . GLU A 1 176 ? -22.873 -9.748 13.812 1.00 94.38 176 GLU A O 1
ATOM 1344 N N . ASN A 1 177 ? -20.691 -9.680 14.352 1.00 94.06 177 ASN A N 1
ATOM 1345 C CA . ASN A 1 177 ? -20.858 -8.993 15.635 1.00 94.06 177 ASN A CA 1
ATOM 1346 C C . ASN A 1 177 ? -19.793 -7.889 15.821 1.00 94.06 177 ASN A C 1
ATOM 1348 O O . ASN A 1 177 ? -18.869 -8.049 16.631 1.00 94.06 177 ASN A O 1
ATOM 1352 N N . PRO A 1 178 ? -19.897 -6.759 15.093 1.00 94.88 178 PRO A N 1
ATOM 1353 C CA . PRO A 1 178 ? -18.896 -5.698 15.147 1.00 94.88 178 PRO A CA 1
ATOM 1354 C C . PRO A 1 178 ? -18.807 -5.074 16.544 1.00 94.88 178 PRO A C 1
ATOM 1356 O O . PRO A 1 178 ? -19.821 -4.723 17.144 1.00 94.88 178 PRO A O 1
ATOM 1359 N N . GLY A 1 179 ? -17.582 -4.908 17.042 1.00 91.88 179 GLY A N 1
ATOM 1360 C CA . GLY A 1 179 ? -17.284 -4.254 18.317 1.00 91.88 179 GLY A CA 1
ATOM 1361 C C . GLY A 1 179 ? -17.389 -5.162 19.545 1.00 91.88 179 GLY A C 1
ATOM 1362 O O . GLY A 1 179 ? -17.059 -4.715 20.640 1.00 91.88 179 GLY A O 1
ATOM 1363 N N . VAL A 1 180 ? -17.807 -6.426 19.379 1.00 89.75 180 VAL A N 1
ATOM 1364 C CA . VAL A 1 180 ? -17.997 -7.378 20.491 1.00 89.75 180 VAL A CA 1
ATOM 1365 C C . VAL A 1 180 ? -16.744 -8.216 20.742 1.00 89.75 180 VAL A C 1
ATOM 1367 O O . VAL A 1 180 ? -16.234 -8.268 21.858 1.00 89.75 180 VAL A O 1
ATOM 1370 N N . MET A 1 181 ? -16.248 -8.891 19.706 1.00 86.25 181 MET A N 1
ATOM 1371 C CA . MET A 1 181 ? -15.044 -9.723 19.760 1.00 86.25 181 MET A CA 1
ATOM 1372 C C . MET A 1 181 ? -14.004 -9.157 18.800 1.00 86.25 181 MET A C 1
ATOM 1374 O O . MET A 1 181 ? -14.356 -8.576 17.778 1.00 86.25 181 MET A O 1
ATOM 1378 N N . TYR A 1 182 ? -12.724 -9.370 19.110 1.00 92.44 182 TYR A N 1
ATOM 1379 C CA . TYR A 1 182 ? -11.613 -8.972 18.240 1.00 92.44 182 TYR A CA 1
ATOM 1380 C C . TYR A 1 182 ? -11.602 -7.460 17.950 1.00 92.44 182 TYR A C 1
ATOM 1382 O O . TYR A 1 182 ? -11.591 -7.031 16.799 1.00 92.44 182 TYR A O 1
ATOM 1390 N N . ASN A 1 183 ? -11.630 -6.647 19.009 1.00 95.88 183 ASN A N 1
ATOM 1391 C CA . ASN A 1 183 ? -11.583 -5.192 18.909 1.00 95.88 183 ASN A CA 1
ATOM 1392 C C . ASN A 1 183 ? -10.394 -4.629 19.716 1.00 95.88 183 ASN A C 1
ATOM 1394 O O . ASN A 1 183 ? -10.365 -4.839 20.929 1.00 95.88 183 ASN A O 1
ATOM 1398 N N . PRO A 1 184 ? -9.417 -3.953 19.082 1.00 96.88 184 PRO A N 1
ATOM 1399 C CA . PRO A 1 184 ? -9.221 -3.864 17.632 1.00 96.88 184 PRO A CA 1
ATOM 1400 C C . PRO A 1 184 ? -8.899 -5.233 16.997 1.00 96.88 184 PRO A C 1
ATOM 1402 O O . PRO A 1 184 ? -8.378 -6.132 17.659 1.00 96.88 184 PRO A O 1
ATOM 1405 N N . LEU A 1 185 ? -9.181 -5.390 15.701 1.00 97.75 185 LEU A N 1
ATOM 1406 C CA . LEU A 1 185 ? -8.667 -6.497 14.886 1.00 97.75 185 LEU A CA 1
ATOM 1407 C C . LEU A 1 185 ? -7.474 -5.992 14.073 1.00 97.75 185 LEU A C 1
ATOM 1409 O O . LEU A 1 185 ? -7.659 -5.192 13.160 1.00 97.75 185 LEU A O 1
ATOM 1413 N N . LEU A 1 186 ? -6.270 -6.478 14.370 1.00 97.75 186 LEU A N 1
ATOM 1414 C CA . LEU A 1 186 ? -5.049 -6.173 13.625 1.00 97.75 186 LEU A CA 1
ATOM 1415 C C . LEU A 1 186 ? -4.680 -7.335 12.692 1.00 97.75 186 LEU A C 1
ATOM 1417 O O . LEU A 1 186 ? -4.337 -8.429 13.143 1.00 97.75 186 LEU A O 1
ATOM 1421 N N . ILE A 1 187 ? -4.708 -7.087 11.384 1.00 97.94 187 ILE A N 1
ATOM 1422 C CA . ILE A 1 187 ? -4.304 -8.041 10.343 1.00 97.94 187 ILE A CA 1
ATOM 1423 C C . ILE A 1 187 ? -2.952 -7.611 9.781 1.00 97.94 187 ILE A C 1
ATOM 1425 O O . ILE A 1 187 ? -2.834 -6.543 9.185 1.00 97.94 187 ILE A O 1
ATOM 1429 N N . PHE A 1 188 ? -1.919 -8.435 9.919 1.00 96.56 188 PHE A N 1
ATOM 1430 C CA . PHE A 1 188 ? -0.582 -8.059 9.463 1.00 96.56 188 PHE A CA 1
ATOM 1431 C C . PHE A 1 188 ? 0.069 -9.113 8.578 1.00 96.56 188 PHE A C 1
ATOM 1433 O O . PHE A 1 188 ? -0.257 -10.294 8.642 1.00 96.56 188 PHE A O 1
ATOM 1440 N N . GLY A 1 189 ? 0.997 -8.686 7.726 1.00 93.25 189 GLY A N 1
ATOM 1441 C CA . GLY A 1 189 ? 1.756 -9.582 6.861 1.00 93.25 189 GLY A CA 1
ATOM 1442 C C . GLY A 1 189 ? 2.436 -8.848 5.714 1.00 93.25 189 GLY A C 1
ATOM 1443 O O . GLY A 1 189 ? 2.099 -7.707 5.394 1.00 93.25 189 GLY A O 1
ATOM 1444 N N . VAL A 1 190 ? 3.363 -9.532 5.049 1.00 88.81 190 VAL A N 1
ATOM 1445 C CA . VAL A 1 190 ? 4.159 -8.956 3.953 1.00 88.81 190 VAL A CA 1
ATOM 1446 C C . VAL A 1 190 ? 3.282 -8.438 2.796 1.00 88.81 190 VAL A C 1
ATOM 1448 O O . VAL A 1 190 ? 2.095 -8.782 2.699 1.00 88.81 190 VAL A O 1
ATOM 1451 N N . PRO A 1 191 ? 3.801 -7.564 1.916 1.00 87.56 191 PRO A N 1
ATOM 1452 C CA . PRO A 1 191 ? 3.055 -7.098 0.750 1.00 87.56 191 PRO A CA 1
ATOM 1453 C C . PRO A 1 191 ? 2.522 -8.263 -0.104 1.00 87.56 191 PRO A C 1
ATOM 1455 O O . PRO A 1 191 ? 3.201 -9.265 -0.307 1.00 87.56 191 PRO A O 1
ATOM 1458 N N . GLY A 1 192 ? 1.288 -8.141 -0.603 1.00 86.31 192 GLY A N 1
ATOM 1459 C CA . GLY A 1 192 ? 0.666 -9.157 -1.466 1.00 86.31 192 GLY A CA 1
ATOM 1460 C C . GLY A 1 192 ? -0.025 -10.332 -0.758 1.00 86.31 192 GLY A C 1
ATOM 1461 O O . GLY A 1 192 ? -0.532 -11.213 -1.439 1.00 86.31 192 GLY A O 1
ATOM 1462 N N . THR A 1 193 ? -0.116 -10.353 0.575 1.00 90.69 193 THR A N 1
ATOM 1463 C CA . THR A 1 193 ? -0.818 -11.419 1.330 1.00 90.69 193 THR A CA 1
ATOM 1464 C C . THR A 1 193 ? -2.341 -11.253 1.427 1.00 90.69 193 THR A C 1
ATOM 1466 O O . THR A 1 193 ? -3.017 -12.108 1.992 1.00 90.69 193 THR A O 1
ATOM 1469 N N . GLY A 1 194 ? -2.895 -10.158 0.891 1.00 91.38 194 GLY A N 1
ATOM 1470 C CA . GLY A 1 194 ? -4.341 -9.903 0.867 1.00 91.38 194 GLY A CA 1
ATOM 1471 C C . GLY A 1 194 ? -4.875 -8.946 1.940 1.00 91.38 194 GLY A C 1
ATOM 1472 O O . GLY A 1 194 ? -6.086 -8.848 2.086 1.00 91.38 194 GLY A O 1
ATOM 1473 N N . LYS A 1 195 ? -4.019 -8.205 2.663 1.00 94.12 195 LYS A N 1
ATOM 1474 C CA . LYS A 1 195 ? -4.427 -7.209 3.685 1.00 94.12 195 LYS A CA 1
ATOM 1475 C C . LYS A 1 195 ? -5.531 -6.254 3.206 1.00 94.12 195 LYS A C 1
ATOM 1477 O O . LYS A 1 195 ? -6.615 -6.225 3.781 1.00 94.12 195 LYS A O 1
ATOM 1482 N N . THR A 1 196 ? -5.289 -5.551 2.101 1.00 91.38 196 THR A N 1
ATOM 1483 C CA . THR A 1 196 ? -6.267 -4.628 1.508 1.00 91.38 196 THR A CA 1
ATOM 1484 C C . THR A 1 196 ? -7.528 -5.360 1.022 1.00 91.38 196 THR A C 1
ATOM 1486 O O . THR A 1 196 ? -8.633 -4.843 1.157 1.00 91.38 196 THR A O 1
ATOM 1489 N N . HIS A 1 197 ? -7.416 -6.604 0.529 1.00 93.12 197 HIS A N 1
ATOM 1490 C CA . HIS A 1 197 ? -8.593 -7.420 0.177 1.00 93.12 197 HIS A CA 1
ATOM 1491 C C . HIS A 1 197 ? -9.448 -7.696 1.420 1.00 93.12 197 HIS A C 1
ATOM 1493 O O . HIS A 1 197 ? -10.659 -7.511 1.366 1.00 93.12 197 HIS A O 1
ATOM 1499 N N . PHE A 1 198 ? -8.837 -8.033 2.562 1.00 95.25 198 PHE A N 1
ATOM 1500 C CA . PHE A 1 198 ? -9.549 -8.188 3.836 1.00 95.25 198 PHE A CA 1
ATOM 1501 C C . PHE A 1 198 ? -10.253 -6.904 4.284 1.00 95.25 198 PHE A C 1
ATOM 1503 O O . PHE A 1 198 ? -11.408 -6.975 4.700 1.00 95.25 198 PHE A O 1
ATOM 1510 N N . VAL A 1 199 ? -9.610 -5.738 4.158 1.00 94.31 199 VAL A N 1
ATOM 1511 C CA . VAL A 1 199 ? -10.226 -4.430 4.462 1.00 94.31 199 VAL A CA 1
ATOM 1512 C C . VAL A 1 199 ? -11.517 -4.229 3.677 1.00 94.31 199 VAL A C 1
ATOM 1514 O O . VAL A 1 199 ? -12.561 -3.909 4.252 1.00 94.31 199 VAL A O 1
ATOM 1517 N N . HIS A 1 200 ? -11.472 -4.463 2.367 1.00 92.62 200 HIS A N 1
ATOM 1518 C CA . HIS A 1 200 ? -12.649 -4.316 1.518 1.00 92.62 200 HIS A CA 1
ATOM 1519 C C . HIS A 1 200 ? -13.696 -5.403 1.770 1.00 92.62 200 HIS A C 1
ATOM 1521 O O . HIS A 1 200 ? -14.880 -5.079 1.840 1.00 92.62 200 HIS A O 1
ATOM 1527 N N . ALA A 1 201 ? -13.282 -6.654 1.987 1.00 94.00 201 ALA A N 1
ATOM 1528 C CA . ALA A 1 201 ? -14.189 -7.760 2.270 1.00 94.00 201 ALA A CA 1
ATOM 1529 C C . ALA A 1 201 ? -14.977 -7.525 3.568 1.00 94.00 201 ALA A C 1
ATOM 1531 O O . ALA A 1 201 ? -16.203 -7.653 3.569 1.00 94.00 201 ALA A O 1
ATOM 1532 N N . VAL A 1 202 ? -14.298 -7.101 4.641 1.00 95.00 202 VAL A N 1
ATOM 1533 C CA . VAL A 1 202 ? -14.931 -6.728 5.916 1.00 95.00 202 VAL A CA 1
ATOM 1534 C C . VAL A 1 202 ? -15.885 -5.553 5.720 1.00 95.00 202 VAL A C 1
ATOM 1536 O O . VAL A 1 202 ? -17.034 -5.627 6.147 1.00 95.00 202 VAL A O 1
ATOM 1539 N N . SER A 1 203 ? -15.446 -4.498 5.026 1.00 93.75 203 SER A N 1
ATOM 1540 C CA . SER A 1 203 ? -16.290 -3.334 4.737 1.00 93.75 203 SER A CA 1
ATOM 1541 C C . SER A 1 203 ? -17.558 -3.712 3.965 1.00 93.75 203 SER A C 1
ATOM 1543 O O . SER A 1 203 ? -18.655 -3.301 4.336 1.00 93.75 203 SER A O 1
ATOM 1545 N N . TYR A 1 204 ? -17.439 -4.552 2.933 1.00 92.12 204 TYR A N 1
ATOM 1546 C CA . TYR A 1 204 ? -18.573 -5.008 2.129 1.00 92.12 204 TYR A CA 1
ATOM 1547 C C . TYR A 1 204 ? -19.536 -5.899 2.928 1.00 92.12 204 TYR A C 1
ATOM 1549 O O . TYR A 1 204 ? -20.753 -5.697 2.886 1.00 92.12 204 TYR A O 1
ATOM 1557 N N . GLY A 1 205 ? -18.998 -6.842 3.710 1.00 92.25 205 GLY A N 1
ATOM 1558 C CA . GLY A 1 205 ? -19.794 -7.690 4.600 1.00 92.25 205 GLY A CA 1
ATOM 1559 C C . GLY A 1 205 ? -20.583 -6.868 5.623 1.00 92.25 205 GLY A C 1
ATOM 1560 O O . GLY A 1 205 ? -21.790 -7.049 5.769 1.00 92.25 205 GLY A O 1
ATOM 1561 N N . LEU A 1 206 ? -19.927 -5.894 6.260 1.00 93.06 206 LEU A N 1
ATOM 1562 C CA . LEU A 1 206 ? -20.561 -4.968 7.202 1.00 93.06 206 LEU A CA 1
ATOM 1563 C C . LEU A 1 206 ? -21.576 -4.044 6.528 1.00 93.06 206 LEU A C 1
ATOM 1565 O O . LEU A 1 206 ? -22.594 -3.703 7.123 1.00 93.06 206 LEU A O 1
ATOM 1569 N N . SER A 1 207 ? -21.329 -3.627 5.286 1.00 91.44 207 SER A N 1
ATOM 1570 C CA . SER A 1 207 ? -22.251 -2.755 4.553 1.00 91.44 207 SER A CA 1
ATOM 1571 C C . SER A 1 207 ? -23.631 -3.393 4.419 1.00 91.44 207 SER A C 1
ATOM 1573 O O . SER A 1 207 ? -24.646 -2.709 4.541 1.00 91.44 207 SER A O 1
ATOM 1575 N N . SER A 1 208 ? -23.661 -4.719 4.272 1.00 86.56 208 SER A N 1
ATOM 1576 C CA . SER A 1 208 ? -24.895 -5.500 4.194 1.00 86.56 208 SER A CA 1
ATOM 1577 C C . SER A 1 208 ? -25.630 -5.607 5.538 1.00 86.56 208 SER A C 1
ATOM 1579 O O . SER A 1 208 ? -26.855 -5.674 5.544 1.00 86.56 208 SER A O 1
ATOM 1581 N N . SER A 1 209 ? -24.917 -5.609 6.674 1.00 86.94 209 SER A N 1
ATOM 1582 C CA . SER A 1 209 ? -25.516 -5.792 8.008 1.00 86.94 209 SER A CA 1
ATOM 1583 C C . SER A 1 209 ? -25.853 -4.478 8.718 1.00 86.94 209 SER A C 1
ATOM 1585 O O . SER A 1 209 ? -26.934 -4.335 9.286 1.00 86.94 209 SER A O 1
ATOM 1587 N N . ILE A 1 210 ? -24.944 -3.502 8.684 1.00 90.38 210 ILE A N 1
ATOM 1588 C CA . ILE A 1 210 ? -25.072 -2.229 9.408 1.00 90.38 210 ILE A CA 1
ATOM 1589 C C . ILE A 1 210 ? -25.199 -1.015 8.484 1.00 90.38 210 ILE A C 1
ATOM 1591 O O . ILE A 1 210 ? -25.413 0.091 8.976 1.00 90.38 210 ILE A O 1
ATOM 1595 N N . GLY A 1 211 ? -25.095 -1.184 7.164 1.00 89.19 211 GLY A N 1
ATOM 1596 C CA . GLY A 1 211 ? -25.198 -0.103 6.183 1.00 89.19 211 GLY A CA 1
ATOM 1597 C C . GLY A 1 211 ? -23.913 0.720 6.024 1.00 89.19 211 GLY A C 1
ATOM 1598 O O . GLY A 1 211 ? -23.271 1.118 6.998 1.00 89.19 211 GLY A O 1
ATOM 1599 N N . GLN A 1 212 ? -23.583 1.081 4.778 1.00 87.12 212 GLN A N 1
ATOM 1600 C CA . GLN A 1 212 ? -22.365 1.826 4.406 1.00 87.12 212 GLN A CA 1
ATOM 1601 C C . GLN A 1 212 ? -22.174 3.180 5.118 1.00 87.12 212 GLN A C 1
ATOM 1603 O O . GLN A 1 212 ? -21.073 3.733 5.152 1.00 87.12 212 GLN A O 1
ATOM 1608 N N . ASN A 1 213 ? -23.241 3.768 5.660 1.00 87.31 213 ASN A N 1
ATOM 1609 C CA . ASN A 1 213 ? -23.168 5.042 6.380 1.00 87.31 213 ASN A CA 1
ATOM 1610 C C . ASN A 1 213 ? -22.529 4.911 7.769 1.00 87.31 213 ASN A C 1
ATOM 1612 O O . ASN A 1 213 ? -22.099 5.917 8.323 1.00 87.31 213 ASN A O 1
ATOM 1616 N N . ASN A 1 214 ? -22.444 3.692 8.304 1.00 92.69 214 ASN A N 1
ATOM 1617 C CA . ASN A 1 214 ? -21.861 3.407 9.612 1.00 92.69 214 ASN A CA 1
ATOM 1618 C C . ASN A 1 214 ? -20.395 2.949 9.529 1.00 92.69 214 ASN A C 1
ATOM 1620 O O . ASN A 1 214 ? -19.817 2.596 10.555 1.00 92.69 214 ASN A O 1
ATOM 1624 N N . ILE A 1 215 ? -19.800 2.939 8.335 1.00 93.94 215 ILE A N 1
ATOM 1625 C CA . ILE A 1 215 ? -18.457 2.413 8.088 1.00 93.94 215 ILE A CA 1
ATOM 1626 C C . ILE A 1 215 ? -17.583 3.545 7.562 1.00 93.94 215 ILE A C 1
ATOM 1628 O O . ILE A 1 215 ? -17.902 4.147 6.533 1.00 93.94 215 ILE A O 1
ATOM 1632 N N . PHE A 1 216 ? -16.482 3.805 8.260 1.00 95.12 216 PHE A N 1
ATOM 1633 C CA . PHE A 1 216 ? -15.446 4.737 7.842 1.00 95.12 216 PHE A CA 1
ATOM 1634 C C . PHE A 1 216 ? -14.190 3.944 7.477 1.00 95.12 216 PHE A C 1
ATOM 1636 O O . PHE A 1 216 ? -13.634 3.247 8.323 1.00 95.12 216 PHE A O 1
ATOM 1643 N N . VAL A 1 217 ? -13.764 4.016 6.216 1.00 94.88 217 VAL A N 1
ATOM 1644 C CA . VAL A 1 217 ? -12.584 3.298 5.709 1.00 94.88 217 VAL A CA 1
ATOM 1645 C C . VAL A 1 217 ? -11.560 4.319 5.247 1.00 94.88 217 VAL A C 1
ATOM 1647 O O . VAL A 1 217 ? -11.898 5.184 4.449 1.00 94.88 217 VAL A O 1
ATOM 1650 N N . THR A 1 218 ? -10.325 4.211 5.718 1.00 94.75 218 THR A N 1
ATOM 1651 C CA . THR A 1 218 ? -9.191 5.075 5.358 1.00 94.75 218 THR A CA 1
ATOM 1652 C C . THR A 1 218 ? -7.910 4.240 5.302 1.00 94.75 218 THR A C 1
ATOM 1654 O O . THR A 1 218 ? -7.912 3.084 5.717 1.00 94.75 218 THR A O 1
ATOM 1657 N N . ASP A 1 219 ? -6.818 4.808 4.803 1.00 93.50 219 ASP A N 1
ATOM 1658 C CA . ASP A 1 219 ? -5.463 4.318 5.073 1.00 93.50 219 ASP A CA 1
ATOM 1659 C C . ASP A 1 219 ? -4.723 5.267 6.031 1.00 93.50 219 ASP A C 1
ATOM 1661 O O . ASP A 1 219 ? -5.214 6.366 6.322 1.00 93.50 219 ASP A O 1
ATOM 1665 N N . GLY A 1 220 ? -3.565 4.837 6.540 1.00 93.19 220 GLY A N 1
ATOM 1666 C CA . GLY A 1 220 ? -2.739 5.635 7.449 1.00 93.19 220 GLY A CA 1
ATOM 1667 C C . GLY A 1 220 ? -2.336 7.001 6.878 1.00 93.19 220 GLY A C 1
ATOM 1668 O O . GLY A 1 220 ? -2.376 8.001 7.595 1.00 93.19 220 GLY A O 1
ATOM 1669 N N . ILE A 1 221 ? -2.037 7.089 5.581 1.00 90.50 221 ILE A N 1
ATOM 1670 C CA . ILE A 1 221 ? -1.563 8.334 4.958 1.00 90.50 221 ILE A CA 1
ATOM 1671 C C . ILE A 1 221 ? -2.715 9.318 4.781 1.00 90.50 221 ILE A C 1
ATOM 1673 O O . ILE A 1 221 ? -2.609 10.491 5.155 1.00 90.50 221 ILE A O 1
ATOM 1677 N N . LYS A 1 222 ? -3.832 8.842 4.224 1.00 91.06 222 LYS A N 1
ATOM 1678 C CA . LYS A 1 222 ? -5.050 9.628 4.036 1.00 91.06 222 LYS A CA 1
ATOM 1679 C C . LYS A 1 222 ? -5.600 10.116 5.356 1.00 91.06 222 LYS A C 1
ATOM 1681 O O . LYS A 1 222 ? -6.020 11.268 5.414 1.00 91.06 222 LYS A O 1
ATOM 1686 N N . LEU A 1 223 ? -5.565 9.285 6.400 1.00 94.00 223 LEU A N 1
ATOM 1687 C CA . LEU A 1 223 ? -5.995 9.690 7.732 1.00 94.00 223 LEU A CA 1
ATOM 1688 C C . LEU A 1 223 ? -5.147 10.860 8.226 1.00 94.00 223 LEU A C 1
ATOM 1690 O O . LEU A 1 223 ? -5.697 11.927 8.479 1.00 94.00 223 LEU A O 1
ATOM 1694 N N . SER A 1 224 ? -3.824 10.696 8.279 1.00 92.12 224 SER A N 1
ATOM 1695 C CA . SER A 1 224 ? -2.897 11.741 8.726 1.00 92.12 224 SER A CA 1
ATOM 1696 C C . SER A 1 224 ? -3.078 13.059 7.976 1.00 92.12 224 SER A C 1
ATOM 1698 O O . SER A 1 224 ? -3.392 14.083 8.586 1.00 92.12 224 SER A O 1
ATOM 1700 N N . ARG A 1 225 ? -2.971 13.027 6.641 1.00 88.69 225 ARG A N 1
ATOM 1701 C CA . ARG A 1 225 ? -3.096 14.230 5.801 1.00 88.69 225 ARG A CA 1
ATOM 1702 C C . ARG A 1 225 ? -4.498 14.820 5.850 1.00 88.69 225 ARG A C 1
ATOM 1704 O O . ARG A 1 225 ? -4.663 16.035 5.832 1.00 88.69 225 ARG A O 1
ATOM 1711 N N . GLY A 1 226 ? -5.504 13.957 5.908 1.00 90.50 226 GLY A N 1
ATOM 1712 C CA . GLY A 1 226 ? -6.904 14.325 6.014 1.00 90.50 226 GLY A CA 1
ATOM 1713 C C . GLY A 1 226 ? -7.204 15.136 7.265 1.00 90.50 226 GLY A C 1
ATOM 1714 O O . GLY A 1 226 ? -7.916 16.134 7.180 1.00 90.50 226 GLY A O 1
ATOM 1715 N N . VAL A 1 227 ? -6.627 14.747 8.406 1.00 94.19 227 VAL A N 1
ATOM 1716 C CA . VAL A 1 227 ? -6.741 15.521 9.647 1.00 94.19 227 VAL A CA 1
ATOM 1717 C C . VAL A 1 227 ? -6.022 16.860 9.527 1.00 9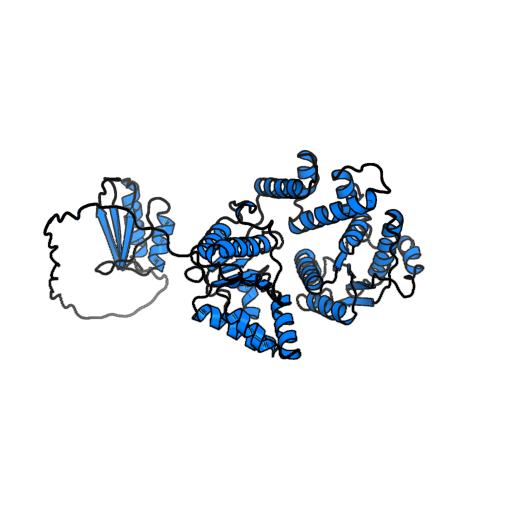4.19 227 VAL A C 1
ATOM 1719 O O . VAL A 1 227 ? -6.625 17.884 9.840 1.00 94.19 227 VAL A O 1
ATOM 1722 N N . ASP A 1 228 ? -4.776 16.876 9.048 1.00 91.19 228 ASP A N 1
ATOM 1723 C CA . ASP A 1 228 ? -4.007 18.123 8.921 1.00 91.19 228 ASP A CA 1
ATOM 1724 C C . ASP A 1 228 ? -4.711 19.134 7.995 1.00 91.19 228 ASP A C 1
ATOM 1726 O O . ASP A 1 228 ? -4.843 20.312 8.336 1.00 91.19 228 ASP A O 1
ATOM 1730 N N . LEU A 1 229 ? -5.250 18.668 6.862 1.00 90.12 229 LEU A N 1
ATOM 1731 C CA . LEU A 1 229 ? -6.057 19.481 5.948 1.00 90.12 229 LEU A CA 1
ATOM 1732 C C . LEU A 1 229 ? -7.363 19.949 6.598 1.00 90.12 229 LEU A C 1
ATOM 1734 O O . LEU A 1 229 ? -7.690 21.129 6.521 1.00 90.12 229 LEU A O 1
ATOM 1738 N N . ALA A 1 230 ? -8.088 19.068 7.291 1.00 92.94 230 ALA A N 1
ATOM 1739 C CA . ALA A 1 230 ? -9.338 19.445 7.947 1.00 92.94 230 ALA A CA 1
ATOM 1740 C C . ALA A 1 230 ? -9.130 20.484 9.060 1.00 92.94 230 ALA A C 1
ATOM 1742 O O . ALA A 1 230 ? -9.997 21.328 9.289 1.00 92.94 230 ALA A O 1
ATOM 1743 N N . VAL A 1 231 ? -7.985 20.449 9.747 1.00 93.31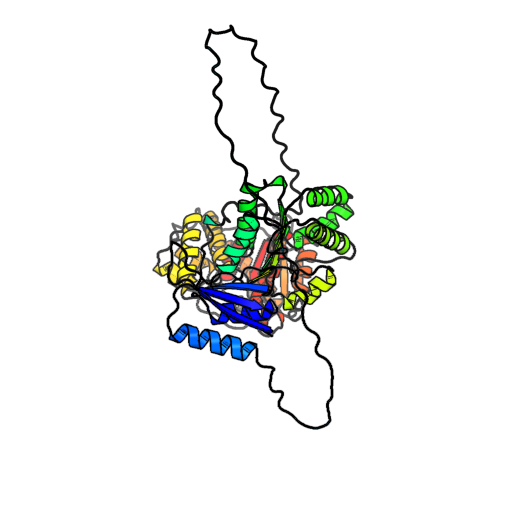 231 VAL A N 1
ATOM 1744 C CA . VAL A 1 231 ? -7.608 21.487 10.713 1.00 93.31 231 VAL A CA 1
ATOM 1745 C C . VAL A 1 231 ? -7.281 22.794 9.996 1.00 93.31 231 VAL A C 1
ATOM 1747 O O . VAL A 1 231 ? -7.828 23.831 10.372 1.00 93.31 231 VAL A O 1
ATOM 1750 N N . LYS A 1 232 ? -6.451 22.748 8.947 1.00 91.94 232 LYS A N 1
ATOM 1751 C CA . LYS A 1 232 ? -6.081 23.926 8.148 1.00 91.94 232 LYS A CA 1
ATOM 1752 C C . LYS A 1 232 ? -7.300 24.629 7.540 1.00 91.94 232 LYS A C 1
ATOM 1754 O O . LYS A 1 232 ? -7.373 25.854 7.573 1.00 91.94 232 LYS A O 1
ATOM 1759 N N . ASP A 1 233 ? -8.258 23.856 7.040 1.00 92.62 233 ASP A N 1
ATOM 1760 C CA . ASP A 1 233 ? -9.457 24.355 6.361 1.00 92.62 233 ASP A CA 1
ATOM 1761 C C . ASP A 1 233 ? -10.619 24.645 7.336 1.00 92.62 233 ASP A C 1
ATOM 1763 O O . ASP A 1 233 ? -11.708 25.030 6.913 1.00 92.62 233 ASP A O 1
ATOM 1767 N N . GLY A 1 234 ? -10.432 24.430 8.646 1.00 93.25 234 GLY A N 1
ATOM 1768 C CA . GLY A 1 234 ? -11.464 24.657 9.666 1.00 93.25 234 GLY A CA 1
ATOM 1769 C C . GLY A 1 234 ? -12.641 23.667 9.629 1.00 93.25 234 GLY A C 1
ATOM 1770 O O . GLY A 1 234 ? -13.680 23.912 10.240 1.00 93.25 234 GLY A O 1
ATOM 1771 N N . THR A 1 235 ? -12.500 22.532 8.940 1.00 94.12 235 THR A N 1
ATOM 1772 C CA . THR A 1 235 ? -13.548 21.510 8.753 1.00 94.12 235 THR A CA 1
ATOM 1773 C C . THR A 1 235 ? -13.440 20.317 9.713 1.00 94.12 235 THR A C 1
ATOM 1775 O O . THR A 1 235 ? -14.260 19.396 9.657 1.00 94.12 235 THR A O 1
ATOM 1778 N N . ILE A 1 236 ? -12.488 20.341 10.654 1.00 94.44 236 ILE A N 1
ATOM 1779 C CA . ILE A 1 236 ? -12.229 19.252 11.613 1.00 94.44 236 ILE A CA 1
ATOM 1780 C C . ILE A 1 236 ? -13.459 18.830 12.430 1.00 94.44 236 ILE A C 1
ATOM 1782 O O . ILE A 1 236 ? -13.657 17.643 12.677 1.00 94.44 236 ILE A O 1
ATOM 1786 N N . SER A 1 237 ? -14.335 19.771 12.798 1.00 94.62 237 SER A N 1
ATOM 1787 C CA . SER A 1 237 ? -15.576 19.470 13.530 1.00 94.62 237 SER A CA 1
ATOM 1788 C C . SER A 1 237 ? -16.500 18.547 12.730 1.00 94.62 237 SER A C 1
ATOM 1790 O O . SER A 1 237 ? -17.077 17.594 13.258 1.00 94.62 237 SER A O 1
ATOM 1792 N N . ALA A 1 238 ? -16.594 18.777 11.422 1.00 91.81 238 ALA A N 1
ATOM 1793 C CA . ALA A 1 238 ? -17.443 17.986 10.553 1.00 91.81 238 ALA A CA 1
ATOM 1794 C C . ALA A 1 238 ? -16.847 16.581 10.301 1.00 91.81 238 ALA A C 1
ATOM 1796 O O . ALA A 1 238 ? -17.609 15.608 10.274 1.00 91.81 238 ALA A O 1
ATOM 1797 N N . LEU A 1 239 ? -15.511 16.458 10.221 1.00 92.94 239 LEU A N 1
ATOM 1798 C CA . LEU A 1 239 ? -14.806 15.168 10.162 1.00 92.94 239 LEU A CA 1
ATOM 1799 C C . LEU A 1 239 ? -15.001 14.361 11.457 1.00 92.94 239 LEU A C 1
ATOM 1801 O O . LEU A 1 239 ? -15.419 13.203 11.402 1.00 92.94 239 LEU A O 1
ATOM 1805 N N . SER A 1 240 ? -14.807 14.991 12.621 1.00 94.56 240 SER A N 1
ATOM 1806 C CA . SER A 1 240 ? -15.103 14.385 13.927 1.00 94.56 240 SER A CA 1
ATOM 1807 C C . SER A 1 240 ? -16.560 13.933 14.018 1.00 94.56 240 SER A C 1
ATOM 1809 O O . SER A 1 240 ? -16.838 12.826 14.466 1.00 94.56 240 SER A O 1
ATOM 1811 N N . GLY A 1 241 ? -17.505 14.738 13.521 1.00 94.06 241 GLY A N 1
ATOM 1812 C CA . GLY A 1 241 ? -18.916 14.361 13.463 1.00 94.06 241 GLY A CA 1
ATOM 1813 C C . GLY A 1 241 ? -19.189 13.148 12.565 1.00 94.06 241 GLY A C 1
ATOM 1814 O O . GLY A 1 241 ? -20.070 12.345 12.873 1.00 94.06 241 GLY A O 1
ATOM 1815 N N . ALA A 1 242 ? -18.455 12.988 11.459 1.00 91.75 242 ALA A N 1
ATOM 1816 C CA . ALA A 1 242 ? -18.561 11.810 10.598 1.00 91.75 242 ALA A CA 1
ATOM 1817 C C . ALA A 1 242 ? -18.043 10.543 11.297 1.00 91.75 242 ALA A C 1
ATOM 1819 O O . ALA A 1 242 ? -18.756 9.539 11.326 1.00 91.75 242 ALA A O 1
ATOM 1820 N N . LEU A 1 243 ? -16.869 10.615 11.930 1.00 94.19 243 LEU A N 1
ATOM 1821 C CA . LEU A 1 243 ? -16.294 9.514 12.710 1.00 94.19 243 LEU A CA 1
ATOM 1822 C C . LEU A 1 243 ? -17.157 9.153 13.928 1.00 94.19 243 LEU A C 1
ATOM 1824 O O . LEU A 1 243 ? -17.413 7.977 14.180 1.00 94.19 243 LEU A O 1
ATOM 1828 N N . ALA A 1 244 ? -17.711 10.144 14.627 1.00 94.06 244 ALA A N 1
ATOM 1829 C CA . ALA A 1 244 ? -18.614 9.923 15.753 1.00 94.06 244 ALA A CA 1
ATOM 1830 C C . ALA A 1 244 ? -19.911 9.195 15.349 1.00 94.06 244 ALA A C 1
ATOM 1832 O O . ALA A 1 244 ? -20.455 8.427 16.145 1.00 94.06 244 ALA A O 1
ATOM 1833 N N . ARG A 1 245 ? -20.402 9.382 14.115 1.00 93.44 245 ARG A N 1
ATOM 1834 C CA . ARG A 1 245 ? -21.558 8.632 13.582 1.00 93.44 245 ARG A CA 1
ATOM 1835 C C . ARG A 1 245 ? -21.199 7.223 13.117 1.00 93.44 245 ARG A C 1
ATOM 1837 O O . ARG A 1 245 ? -22.069 6.355 13.123 1.00 93.44 245 ARG A O 1
ATOM 1844 N N . ALA A 1 246 ? -19.955 6.987 12.712 1.00 95.94 246 ALA A N 1
ATOM 1845 C CA . ALA A 1 246 ? -19.519 5.664 12.302 1.00 95.94 246 ALA A CA 1
ATOM 1846 C C . ALA A 1 246 ? -19.506 4.694 13.497 1.00 95.94 246 ALA A C 1
ATOM 1848 O O . ALA A 1 246 ? -19.215 5.066 14.637 1.00 95.94 246 ALA A O 1
ATOM 1849 N N . LYS A 1 247 ? -19.853 3.437 13.215 1.00 96.50 247 LYS A N 1
ATOM 1850 C CA . LYS A 1 247 ? -19.804 2.298 14.144 1.00 96.50 247 LYS A CA 1
ATOM 1851 C C . LYS A 1 247 ? -18.572 1.427 13.913 1.00 96.50 247 LYS A C 1
ATOM 1853 O O . LYS A 1 247 ? -18.230 0.624 14.775 1.00 96.50 247 LYS A O 1
ATOM 1858 N N . VAL A 1 248 ? -17.940 1.568 12.748 1.00 97.44 248 VAL A N 1
ATOM 1859 C CA . VAL A 1 248 ? -16.751 0.818 12.352 1.00 97.44 248 VAL A CA 1
ATOM 1860 C C . VAL A 1 248 ? -15.736 1.767 11.733 1.00 97.44 248 VAL A C 1
ATOM 1862 O O . VAL A 1 248 ? -16.078 2.520 10.818 1.00 97.44 248 VAL A O 1
ATOM 1865 N N . LEU A 1 249 ? -14.501 1.702 12.223 1.00 97.44 249 LEU A N 1
ATOM 1866 C CA . LEU A 1 249 ? -13.334 2.376 11.670 1.00 97.44 249 LEU A CA 1
ATOM 1867 C C . LEU A 1 249 ? -12.372 1.323 11.121 1.00 97.44 249 LEU A C 1
ATOM 1869 O O . LEU A 1 249 ? -11.906 0.455 11.858 1.00 97.44 249 LEU A O 1
ATOM 1873 N N . ILE A 1 250 ? -12.084 1.398 9.826 1.00 97.44 250 ILE A N 1
ATOM 1874 C CA . ILE A 1 250 ? -11.113 0.535 9.158 1.00 97.44 250 ILE A CA 1
ATOM 1875 C C . ILE A 1 250 ? -9.949 1.400 8.680 1.00 97.44 250 ILE A C 1
ATOM 1877 O O . ILE A 1 250 ? -10.165 2.342 7.918 1.00 97.44 250 ILE A O 1
ATOM 1881 N N . ILE A 1 251 ? -8.734 1.079 9.124 1.00 96.81 251 ILE A N 1
ATOM 1882 C CA . ILE A 1 251 ? -7.502 1.765 8.723 1.00 96.81 251 ILE A CA 1
ATOM 1883 C C . ILE A 1 251 ? -6.577 0.752 8.042 1.00 96.81 251 ILE A C 1
ATOM 1885 O O . ILE A 1 251 ? -5.987 -0.104 8.705 1.00 96.81 251 ILE A O 1
ATOM 1889 N N . ASP A 1 252 ? -6.467 0.834 6.717 1.00 95.62 252 ASP A N 1
ATOM 1890 C CA . ASP A 1 252 ? -5.477 0.071 5.953 1.00 95.62 252 ASP A CA 1
ATOM 1891 C C . ASP A 1 252 ? -4.080 0.680 6.156 1.00 95.62 252 ASP A C 1
ATOM 1893 O O . ASP A 1 252 ? -3.931 1.887 6.355 1.00 95.62 252 ASP A O 1
ATOM 1897 N N . ASP A 1 253 ? -3.047 -0.154 6.115 1.00 94.00 253 ASP A N 1
ATOM 1898 C CA . ASP A 1 253 ? -1.646 0.245 6.178 1.00 94.00 253 ASP A CA 1
ATOM 1899 C C . ASP A 1 253 ? -1.337 1.234 7.339 1.00 94.00 253 ASP A C 1
ATOM 1901 O O . ASP A 1 253 ? -0.710 2.271 7.137 1.00 94.00 253 ASP A O 1
ATOM 1905 N N . ILE A 1 254 ? -1.741 0.911 8.584 1.00 95.25 254 ILE A N 1
ATOM 1906 C CA . ILE A 1 254 ? -1.576 1.777 9.782 1.00 95.25 254 ILE A CA 1
ATOM 1907 C C . ILE A 1 254 ? -0.123 2.201 10.026 1.00 95.25 254 ILE A C 1
ATOM 1909 O O . ILE A 1 254 ? 0.138 3.277 10.544 1.00 95.25 254 ILE A O 1
ATOM 1913 N N . HIS A 1 255 ? 0.835 1.374 9.617 1.00 92.12 255 HIS A N 1
ATOM 1914 C CA . HIS A 1 255 ? 2.264 1.677 9.663 1.00 92.12 255 HIS A CA 1
ATOM 1915 C C . HIS A 1 255 ? 2.676 2.911 8.841 1.00 92.12 255 HIS A C 1
ATOM 1917 O O . HIS A 1 255 ? 3.761 3.439 9.057 1.00 92.12 255 HIS A O 1
ATOM 1923 N N . LEU A 1 256 ? 1.825 3.375 7.920 1.00 92.06 256 LEU A N 1
ATOM 1924 C CA . LEU A 1 256 ? 2.039 4.575 7.108 1.00 92.06 256 LEU A CA 1
ATOM 1925 C C . LEU A 1 256 ? 1.445 5.843 7.740 1.00 92.06 256 LEU A C 1
ATOM 1927 O O . LEU A 1 256 ? 1.362 6.882 7.085 1.00 92.06 256 LEU A O 1
ATOM 1931 N N . LEU A 1 257 ? 0.996 5.766 8.995 1.00 92.19 257 LEU A N 1
ATOM 1932 C CA . LEU A 1 257 ? 0.491 6.914 9.734 1.00 92.19 257 LEU A CA 1
ATOM 1933 C C . LEU A 1 257 ? 1.616 7.933 9.961 1.00 92.19 257 LEU A C 1
ATOM 1935 O O . LEU A 1 257 ? 2.606 7.661 10.639 1.00 92.19 257 LEU A O 1
ATOM 1939 N N . MET A 1 258 ? 1.419 9.133 9.429 1.00 88.44 258 MET A N 1
ATOM 1940 C CA . MET A 1 258 ? 2.325 10.266 9.589 1.00 88.44 258 MET A CA 1
ATOM 1941 C C . MET A 1 258 ? 1.849 11.153 10.725 1.00 88.44 258 MET A C 1
ATOM 1943 O O . MET A 1 258 ? 0.835 11.838 10.597 1.00 88.44 258 MET A O 1
ATOM 1947 N N . LEU A 1 259 ? 2.547 11.114 11.856 1.00 90.31 259 LEU A N 1
ATOM 1948 C CA . LEU A 1 259 ? 2.134 11.845 13.047 1.00 90.31 259 LEU A CA 1
ATOM 1949 C C . LEU A 1 259 ? 2.720 13.252 13.083 1.00 90.31 259 LEU A C 1
ATOM 1951 O O . LEU A 1 259 ? 3.931 13.444 13.017 1.00 90.31 259 LEU A O 1
ATOM 1955 N N . THR A 1 260 ? 1.833 14.224 13.258 1.00 91.44 260 THR A N 1
ATOM 1956 C CA . THR A 1 260 ? 2.146 15.608 13.614 1.00 91.44 260 THR A CA 1
ATOM 1957 C C . THR A 1 260 ? 1.558 15.893 14.995 1.00 91.44 260 THR A C 1
ATOM 1959 O O . THR A 1 260 ? 0.601 15.239 15.417 1.00 91.44 260 THR A O 1
ATOM 1962 N N . GLU A 1 261 ? 2.065 16.906 15.702 1.00 90.19 261 GLU A N 1
ATOM 1963 C CA . GLU A 1 261 ? 1.470 17.345 16.979 1.00 90.19 261 GLU A CA 1
ATOM 1964 C C . GLU A 1 261 ? -0.021 17.698 16.837 1.00 90.19 261 GLU A C 1
ATOM 1966 O O . GLU A 1 261 ? -0.809 17.542 17.771 1.00 90.19 261 GLU A O 1
ATOM 1971 N N . THR A 1 262 ? -0.424 18.125 15.637 1.00 90.75 262 THR A N 1
ATOM 1972 C CA . THR A 1 262 ? -1.809 18.468 15.323 1.00 90.75 262 THR A CA 1
ATOM 1973 C C . THR A 1 262 ? -2.662 17.219 15.130 1.00 90.75 262 THR A C 1
ATOM 1975 O O . THR A 1 262 ? -3.659 17.044 15.835 1.00 90.75 262 THR A O 1
ATOM 1978 N N . ASN A 1 263 ? -2.295 16.334 14.196 1.00 94.50 263 ASN A N 1
ATOM 1979 C CA . ASN A 1 263 ? -3.143 15.196 13.851 1.00 94.50 263 ASN A CA 1
ATOM 1980 C C . ASN A 1 263 ? -3.171 14.110 14.938 1.00 94.50 263 ASN A C 1
ATOM 1982 O O . ASN A 1 263 ? -4.222 13.502 15.163 1.00 94.50 263 ASN A O 1
ATOM 1986 N N . LYS A 1 264 ? -2.068 13.938 15.680 1.00 95.50 264 LYS A N 1
ATOM 1987 C CA . LYS A 1 264 ? -1.917 12.933 16.737 1.00 95.50 264 LYS A CA 1
ATOM 1988 C C . LYS A 1 264 ? -3.032 13.028 17.767 1.00 95.50 264 LYS A C 1
ATOM 1990 O O . LYS A 1 264 ? -3.617 12.009 18.128 1.00 95.50 264 LYS A O 1
ATOM 1995 N N . LYS A 1 265 ? -3.351 14.248 18.214 1.00 94.69 265 LYS A N 1
ATOM 1996 C CA . LYS A 1 265 ? -4.397 14.502 19.213 1.00 94.69 265 LYS A CA 1
ATOM 1997 C C . LYS A 1 265 ? -5.759 13.972 18.759 1.00 94.69 265 LYS A C 1
ATOM 1999 O O . LYS A 1 265 ? -6.471 13.363 19.552 1.00 94.69 265 LYS A O 1
ATOM 2004 N N . TYR A 1 266 ? -6.133 14.213 17.505 1.00 96.00 266 TYR A N 1
ATOM 2005 C CA . TYR A 1 266 ? -7.431 13.788 16.980 1.00 96.00 266 TYR A CA 1
ATOM 2006 C C . TYR A 1 266 ? -7.474 12.282 16.741 1.00 96.00 266 TYR A C 1
ATOM 2008 O O . TYR A 1 266 ? -8.411 11.625 17.185 1.00 96.00 266 TYR A O 1
ATOM 2016 N N . ILE A 1 267 ? -6.435 11.728 16.112 1.00 96.81 267 ILE A N 1
ATOM 2017 C CA . ILE A 1 267 ? -6.358 10.295 15.805 1.00 96.81 267 ILE A CA 1
ATOM 2018 C C . ILE A 1 267 ? -6.418 9.465 17.092 1.00 96.81 267 ILE A C 1
ATOM 2020 O O . ILE A 1 267 ? -7.203 8.520 17.174 1.00 96.81 267 ILE A O 1
ATOM 2024 N N . SER A 1 268 ? -5.649 9.841 18.118 1.00 96.56 268 SER A N 1
ATOM 2025 C CA . SER A 1 268 ? -5.661 9.140 19.404 1.00 96.56 268 SER A CA 1
ATOM 2026 C C . SER A 1 268 ? -7.014 9.249 20.107 1.00 96.56 268 SER A C 1
ATOM 2028 O O . SER A 1 268 ? -7.521 8.252 20.619 1.00 96.56 268 SER A O 1
ATOM 2030 N N . THR A 1 269 ? -7.637 10.431 20.085 1.00 96.62 269 THR A N 1
ATOM 2031 C CA . THR A 1 269 ? -8.968 10.649 20.667 1.00 96.62 269 THR A CA 1
ATOM 2032 C C . THR A 1 269 ? -10.002 9.753 19.994 1.00 96.62 269 THR A C 1
ATOM 2034 O O . THR A 1 269 ? -10.692 9.004 20.679 1.00 96.62 269 THR A O 1
ATOM 2037 N N . TRP A 1 270 ? -10.058 9.738 18.660 1.00 97.00 270 TRP A N 1
ATOM 2038 C CA . TRP A 1 270 ? -11.029 8.926 17.927 1.00 97.00 270 TRP A CA 1
ATOM 2039 C C . TRP A 1 270 ? -10.824 7.427 18.144 1.00 97.00 270 TRP A C 1
ATOM 2041 O O . TRP A 1 270 ? -11.795 6.712 18.370 1.00 97.00 270 TRP A O 1
ATOM 2051 N N . LEU A 1 271 ? -9.584 6.930 18.132 1.00 97.25 271 LEU A N 1
ATOM 2052 C CA . LEU A 1 271 ? -9.322 5.511 18.404 1.00 97.25 271 LEU A CA 1
ATOM 2053 C C . LEU A 1 271 ? -9.805 5.105 19.807 1.00 97.25 271 LEU A C 1
ATOM 2055 O O . LEU A 1 271 ? -10.450 4.068 19.968 1.00 97.25 271 LEU A O 1
ATOM 2059 N N . ASN A 1 272 ? -9.563 5.948 20.815 1.00 96.50 272 ASN A N 1
ATOM 2060 C CA . ASN A 1 272 ? -10.030 5.705 22.180 1.00 96.50 272 ASN A CA 1
ATOM 2061 C C . ASN A 1 272 ? -11.561 5.814 22.313 1.00 96.50 272 ASN A C 1
ATOM 2063 O O . ASN A 1 272 ? -12.178 4.993 22.992 1.00 96.50 272 ASN A O 1
ATOM 2067 N N . GLU A 1 273 ? -12.200 6.774 21.643 1.00 96.81 273 GLU A N 1
ATOM 2068 C CA . GLU A 1 273 ? -13.665 6.901 21.591 1.00 96.81 273 GLU A CA 1
ATOM 2069 C C . GLU A 1 273 ? -14.325 5.684 20.932 1.00 96.81 273 GLU A C 1
ATOM 2071 O O . GLU A 1 273 ? -15.363 5.207 21.392 1.00 96.81 273 GLU A O 1
ATOM 2076 N N . PHE A 1 274 ? -13.717 5.140 19.874 1.00 97.00 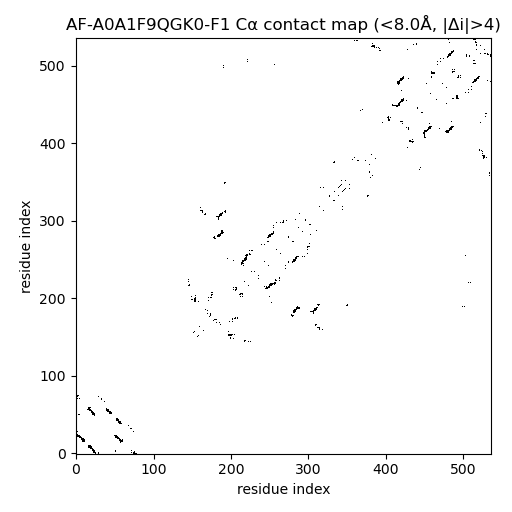274 PHE A N 1
ATOM 2077 C CA . PHE A 1 274 ? -14.210 3.919 19.244 1.00 97.00 274 PHE A CA 1
ATOM 2078 C C . PHE A 1 274 ? -14.112 2.723 20.193 1.00 97.00 274 PHE A C 1
ATOM 2080 O O . PHE A 1 274 ? -15.100 2.009 20.366 1.00 97.00 274 PHE A O 1
ATOM 2087 N N . MET A 1 275 ? -12.969 2.542 20.860 1.00 94.81 275 MET A N 1
ATOM 2088 C CA . MET A 1 275 ? -12.794 1.459 21.834 1.00 94.81 275 MET A CA 1
ATOM 2089 C C . MET A 1 275 ? -13.768 1.561 23.008 1.00 94.81 275 MET A C 1
ATOM 2091 O O . MET A 1 275 ? -14.464 0.597 23.316 1.00 94.81 275 MET A O 1
ATOM 2095 N N . THR A 1 276 ? -13.856 2.729 23.647 1.00 94.94 276 THR A N 1
ATOM 2096 C CA . THR A 1 276 ? -14.732 2.944 24.813 1.00 94.94 276 THR A CA 1
ATOM 2097 C C . THR A 1 276 ? -16.216 2.848 24.459 1.00 94.94 276 THR A C 1
ATOM 2099 O O . THR A 1 276 ? -17.017 2.397 25.276 1.00 94.94 276 THR A O 1
ATOM 2102 N N . GLY A 1 277 ? -16.587 3.218 23.231 1.00 95.56 277 GLY A N 1
ATOM 2103 C CA . GLY A 1 277 ? -17.942 3.080 22.703 1.00 95.56 277 GLY A CA 1
ATOM 2104 C C . GLY A 1 277 ? -18.300 1.681 22.190 1.00 95.56 277 GLY A C 1
ATOM 2105 O O . GLY A 1 277 ? -19.366 1.540 21.592 1.00 95.56 277 GLY A O 1
ATOM 2106 N N . ASN A 1 278 ? -17.433 0.671 22.361 1.00 95.00 278 ASN A N 1
ATOM 2107 C CA . ASN A 1 278 ? -17.574 -0.667 21.763 1.00 95.00 278 ASN A CA 1
ATOM 2108 C C . ASN A 1 278 ? -17.852 -0.620 20.248 1.00 95.00 278 ASN A C 1
ATOM 2110 O O . ASN A 1 278 ? -18.603 -1.429 19.702 1.00 95.00 278 ASN A O 1
ATOM 2114 N N . LYS A 1 279 ? -17.262 0.357 19.556 1.00 97.31 279 LYS A N 1
ATOM 2115 C CA . LYS A 1 279 ? -17.282 0.460 18.096 1.00 97.31 279 LYS A CA 1
ATOM 2116 C C . LYS A 1 279 ? -16.102 -0.314 17.531 1.00 97.31 279 LYS A C 1
ATOM 2118 O O . LYS A 1 279 ? -15.016 -0.307 18.105 1.00 97.31 279 LYS A O 1
ATOM 2123 N N . GLN A 1 280 ? -16.301 -0.970 16.396 1.00 98.06 280 GLN A N 1
ATOM 2124 C CA . GLN A 1 280 ? -15.270 -1.825 15.821 1.00 98.06 280 GLN A CA 1
ATOM 2125 C C . GLN A 1 280 ? -14.116 -1.001 15.244 1.00 98.06 280 GLN A C 1
ATOM 2127 O O . GLN A 1 280 ? -14.336 -0.074 14.463 1.00 98.06 280 GLN A O 1
ATOM 2132 N N . ILE A 1 281 ? -12.892 -1.429 15.536 1.00 98.19 281 ILE A N 1
ATOM 2133 C CA . ILE A 1 281 ? -11.671 -0.973 14.878 1.00 98.19 281 ILE A CA 1
ATOM 2134 C C . ILE A 1 281 ? -11.048 -2.158 14.134 1.00 98.19 281 ILE A C 1
ATOM 2136 O O . ILE A 1 281 ? -10.858 -3.233 14.707 1.00 98.19 281 ILE A O 1
ATOM 2140 N N . VAL A 1 282 ? -10.736 -1.977 12.852 1.00 98.12 282 VAL A N 1
ATOM 2141 C CA . VAL A 1 282 ? -9.984 -2.944 12.039 1.00 98.12 282 VAL A CA 1
ATOM 2142 C C . VAL A 1 282 ? -8.763 -2.246 11.465 1.00 98.12 282 VAL A C 1
ATOM 2144 O O . VAL A 1 282 ? -8.875 -1.177 10.873 1.00 98.12 282 VAL A O 1
ATOM 2147 N N . LEU A 1 283 ? -7.597 -2.847 11.642 1.00 97.94 283 LEU A N 1
ATOM 2148 C CA . LEU A 1 283 ? -6.310 -2.279 11.268 1.00 97.94 283 LEU A CA 1
ATOM 2149 C C . LEU A 1 283 ? -5.558 -3.275 10.399 1.00 97.94 283 LEU A C 1
ATOM 2151 O O . LEU A 1 283 ? -5.610 -4.482 10.658 1.00 97.94 283 LEU A O 1
ATOM 2155 N N . THR A 1 284 ? -4.799 -2.783 9.423 1.00 97.38 284 THR A N 1
ATOM 2156 C CA . THR A 1 284 ? -3.802 -3.615 8.746 1.00 97.38 284 THR A CA 1
ATOM 2157 C C . THR A 1 284 ? -2.401 -3.040 8.841 1.00 97.38 284 THR A C 1
ATOM 2159 O O . THR A 1 284 ? -2.215 -1.834 8.966 1.00 97.38 284 THR A O 1
ATOM 2162 N N . SER A 1 285 ? -1.394 -3.908 8.781 1.00 95.12 285 SER A N 1
ATOM 2163 C CA . SER A 1 285 ? 0.009 -3.499 8.818 1.00 95.12 285 SER A CA 1
ATOM 2164 C C . SER A 1 285 ? 0.891 -4.416 7.977 1.00 95.12 285 SER A C 1
ATOM 2166 O O . SER A 1 285 ? 0.680 -5.626 7.929 1.00 95.12 285 SER A O 1
ATOM 2168 N N . VAL A 1 286 ? 1.918 -3.868 7.328 1.00 91.44 286 VAL A N 1
ATOM 2169 C CA . VAL A 1 286 ? 2.993 -4.703 6.771 1.00 91.44 286 VAL A CA 1
ATOM 2170 C C . VAL A 1 286 ? 3.841 -5.306 7.895 1.00 91.44 286 VAL A C 1
ATOM 2172 O O . VAL A 1 286 ? 4.273 -6.454 7.802 1.00 91.44 286 VAL A O 1
ATOM 2175 N N . PHE A 1 287 ? 4.004 -4.565 8.990 1.00 90.44 287 PHE A N 1
ATOM 2176 C CA . PHE A 1 287 ? 4.848 -4.939 10.115 1.00 90.44 287 PHE A CA 1
ATOM 2177 C C . PHE A 1 287 ? 4.126 -5.758 11.187 1.00 90.44 287 PHE A C 1
ATOM 2179 O O . PHE A 1 287 ? 2.948 -5.500 11.466 1.00 90.44 287 PHE A O 1
ATOM 2186 N N . PRO A 1 288 ? 4.835 -6.698 11.840 1.00 92.38 288 PRO A N 1
ATOM 2187 C CA . PRO A 1 288 ? 4.303 -7.433 12.976 1.00 92.38 288 PRO A CA 1
ATOM 2188 C C . PRO A 1 288 ? 4.128 -6.530 14.214 1.00 92.38 288 PRO A C 1
ATOM 2190 O O . PRO A 1 288 ? 4.784 -5.493 14.313 1.00 92.38 288 PRO A O 1
ATOM 2193 N N . PRO A 1 289 ? 3.329 -6.966 15.208 1.00 91.38 289 PRO A N 1
ATOM 2194 C CA . PRO A 1 289 ? 3.061 -6.236 16.453 1.00 91.38 289 PRO A CA 1
ATOM 2195 C C . PRO A 1 289 ? 4.284 -5.596 17.124 1.00 91.38 289 PRO A C 1
ATOM 2197 O O . PRO A 1 289 ? 4.262 -4.414 17.436 1.00 91.38 289 PRO A O 1
ATOM 2200 N N . LYS A 1 290 ? 5.386 -6.345 17.270 1.00 92.00 290 LYS A N 1
ATOM 2201 C CA . LYS A 1 290 ? 6.618 -5.856 17.919 1.00 92.00 290 LYS A CA 1
ATOM 2202 C C . LYS A 1 290 ? 7.223 -4.630 17.231 1.00 92.00 290 LYS A C 1
ATOM 2204 O O . LYS A 1 290 ? 7.785 -3.761 17.877 1.00 92.00 290 LYS A O 1
ATOM 2209 N N . SER A 1 291 ? 7.113 -4.558 15.909 1.00 90.56 291 SER A N 1
ATOM 2210 C CA . SER A 1 291 ? 7.643 -3.445 15.120 1.00 90.56 291 SER A CA 1
ATOM 2211 C C . SER A 1 291 ? 6.741 -2.206 15.169 1.00 90.56 291 SER A C 1
ATOM 2213 O O . SER A 1 291 ? 7.152 -1.144 14.715 1.00 90.56 291 SER A O 1
ATOM 2215 N N . LEU A 1 292 ? 5.524 -2.325 15.715 1.00 93.19 292 LEU A N 1
ATOM 2216 C CA . LEU A 1 292 ? 4.580 -1.218 15.864 1.00 93.19 292 LEU A CA 1
ATOM 2217 C C . LEU A 1 292 ? 4.688 -0.508 17.220 1.00 93.19 292 LEU A C 1
ATOM 2219 O O . LEU A 1 292 ? 4.086 0.550 17.363 1.00 93.19 292 LEU A O 1
ATOM 2223 N N . GLU A 1 293 ? 5.468 -1.018 18.180 1.00 93.06 293 GLU A N 1
ATOM 2224 C CA . GLU A 1 293 ? 5.575 -0.459 19.542 1.00 93.06 293 GLU A CA 1
ATOM 2225 C C . GLU A 1 293 ? 5.904 1.045 19.543 1.00 93.06 293 GLU A C 1
ATOM 2227 O O . GLU A 1 293 ? 5.290 1.828 20.270 1.00 93.06 293 GLU A O 1
ATOM 2232 N N . GLY A 1 294 ? 6.828 1.476 18.675 1.00 92.69 294 GLY A N 1
ATOM 2233 C CA . GLY A 1 294 ? 7.177 2.891 18.528 1.00 92.69 294 GLY A CA 1
ATOM 2234 C C . GLY A 1 294 ? 6.010 3.746 18.023 1.00 92.69 294 GLY A C 1
ATOM 2235 O O . GLY A 1 294 ? 5.797 4.853 18.516 1.00 92.69 294 GLY A O 1
ATOM 2236 N N . LEU A 1 295 ? 5.214 3.219 17.087 1.00 93.31 295 LEU A N 1
ATOM 2237 C CA . LEU A 1 295 ? 4.025 3.899 16.578 1.00 93.31 295 LEU A CA 1
ATOM 2238 C C . LEU A 1 295 ? 2.907 3.922 17.628 1.00 93.31 295 LEU A C 1
ATOM 2240 O O . LEU A 1 295 ? 2.283 4.960 17.814 1.00 93.31 295 LEU A O 1
ATOM 2244 N N . GLU A 1 296 ? 2.676 2.824 18.349 1.00 95.25 296 GLU A N 1
ATOM 2245 C CA . GLU A 1 296 ? 1.691 2.761 19.438 1.00 95.25 296 GLU A CA 1
ATOM 2246 C C . GLU A 1 296 ? 1.995 3.791 20.531 1.00 95.25 296 GLU A C 1
ATOM 2248 O O . GLU A 1 296 ? 1.097 4.519 20.966 1.00 95.25 296 GLU A O 1
ATOM 2253 N N . ALA A 1 297 ? 3.268 3.904 20.928 1.00 95.00 297 ALA A N 1
ATOM 2254 C CA . ALA A 1 297 ? 3.729 4.911 21.879 1.00 95.00 297 ALA A CA 1
ATOM 2255 C C . ALA A 1 297 ? 3.554 6.337 21.332 1.00 95.00 297 ALA A C 1
ATOM 2257 O O . ALA A 1 297 ? 3.120 7.236 22.055 1.00 95.00 297 ALA A O 1
ATOM 2258 N N . ALA A 1 298 ? 3.852 6.549 20.046 1.00 93.56 298 ALA A N 1
ATOM 2259 C CA . ALA A 1 298 ? 3.708 7.851 19.410 1.00 93.56 298 ALA A CA 1
ATOM 2260 C C . ALA A 1 298 ? 2.238 8.281 19.276 1.00 93.56 298 ALA A C 1
ATOM 2262 O O . ALA A 1 298 ? 1.936 9.442 19.547 1.00 93.56 298 ALA A O 1
ATOM 2263 N N . VAL A 1 299 ? 1.327 7.371 18.913 1.00 95.00 299 VAL A N 1
ATOM 2264 C CA . VAL A 1 299 ? -0.121 7.634 18.821 1.00 95.00 299 VAL A CA 1
ATOM 2265 C C . VAL A 1 299 ? -0.754 7.751 20.208 1.00 95.00 299 VAL A C 1
ATOM 2267 O O . VAL A 1 299 ? -1.654 8.564 20.399 1.00 95.00 299 VAL A O 1
ATOM 2270 N N . GLY A 1 300 ? -0.292 6.971 21.187 1.00 94.56 300 GLY A N 1
ATOM 2271 C CA . GLY A 1 300 ? -0.966 6.820 22.479 1.00 94.56 300 GLY A CA 1
ATOM 2272 C C . GLY A 1 300 ? -2.167 5.872 22.407 1.00 94.56 300 GLY A C 1
ATOM 2273 O O . GLY A 1 300 ? -3.164 6.079 23.097 1.00 94.56 300 GLY A O 1
ATOM 2274 N N . PHE A 1 301 ? -2.093 4.858 21.543 1.00 95.62 301 PHE A N 1
ATOM 2275 C CA . PHE A 1 301 ? -3.115 3.825 21.396 1.00 95.62 301 PHE A CA 1
ATOM 2276 C C . PHE A 1 301 ? -2.455 2.479 21.092 1.00 95.62 301 PHE A C 1
ATOM 2278 O O . PHE A 1 301 ? -1.644 2.380 20.174 1.00 95.62 301 PHE A O 1
ATOM 2285 N N . GLN A 1 302 ? -2.824 1.439 21.839 1.00 94.75 302 GLN A N 1
ATOM 2286 C CA . GLN A 1 302 ? -2.325 0.083 21.615 1.00 94.75 302 GLN A CA 1
ATOM 2287 C C . GLN A 1 302 ? -3.169 -0.612 20.544 1.00 94.75 302 GLN A C 1
ATOM 2289 O O . GLN A 1 302 ? -4.293 -1.047 20.798 1.00 94.75 302 GLN A O 1
ATOM 2294 N N . PHE A 1 303 ? -2.629 -0.752 19.337 1.00 93.00 303 PHE A N 1
ATOM 2295 C CA . PHE A 1 303 ? -3.221 -1.567 18.272 1.00 93.00 303 PHE A CA 1
ATOM 2296 C C . PHE A 1 303 ? -3.235 -3.057 18.638 1.00 93.00 303 PHE A C 1
ATOM 2298 O O . PHE A 1 303 ? -4.070 -3.819 18.153 1.00 93.00 303 PHE A O 1
ATOM 2305 N N . THR A 1 304 ? -2.315 -3.464 19.510 1.00 92.50 304 THR A N 1
ATOM 2306 C CA . THR A 1 304 ? -2.078 -4.844 19.944 1.00 92.50 304 THR A CA 1
ATOM 2307 C C . THR A 1 304 ? -2.918 -5.284 21.145 1.00 92.50 304 THR A C 1
ATOM 2309 O O . THR A 1 304 ? -2.896 -6.463 21.491 1.00 92.50 304 THR A O 1
ATOM 2312 N N . GLN A 1 305 ? -3.713 -4.388 21.749 1.00 92.75 305 GLN A N 1
ATOM 2313 C CA . GLN A 1 305 ? -4.587 -4.719 22.889 1.00 92.75 305 GLN A CA 1
ATOM 2314 C C . GLN A 1 305 ? -5.755 -5.655 22.523 1.00 92.75 305 GLN A C 1
ATOM 2316 O O . GLN A 1 305 ? -6.411 -6.211 23.402 1.00 92.75 305 GLN A O 1
ATOM 2321 N N . GLY A 1 306 ? -6.037 -5.793 21.225 1.00 90.94 306 GLY A N 1
ATOM 2322 C CA . GLY A 1 306 ? -7.106 -6.630 20.695 1.00 90.94 306 GLY A CA 1
ATOM 2323 C C . GLY A 1 306 ? -6.605 -7.961 20.142 1.00 90.94 306 GLY A C 1
ATOM 2324 O O . GLY A 1 306 ? -5.752 -8.633 20.721 1.00 90.94 306 GLY A O 1
ATOM 2325 N N . TRP A 1 307 ? -7.165 -8.369 19.006 1.00 94.88 307 TRP A N 1
ATOM 2326 C CA . TRP A 1 307 ? -6.808 -9.624 18.352 1.00 94.88 307 TRP A CA 1
ATOM 2327 C C . TRP A 1 307 ? -5.909 -9.383 17.154 1.00 94.88 307 TRP A C 1
ATOM 2329 O O . TRP A 1 307 ? -6.158 -8.496 16.342 1.00 94.88 307 TRP A O 1
ATOM 2339 N N . MET A 1 308 ? -4.880 -10.209 17.026 1.00 95.50 308 MET A N 1
ATOM 2340 C CA . MET A 1 308 ? -3.856 -10.070 16.003 1.00 95.50 308 MET A CA 1
ATOM 2341 C C . MET A 1 308 ? -3.810 -11.337 15.163 1.00 95.50 308 MET A C 1
ATOM 2343 O O . MET A 1 308 ? -3.791 -12.443 15.709 1.00 95.50 308 MET A O 1
ATOM 2347 N N . VAL A 1 309 ? -3.780 -11.182 13.843 1.00 95.56 309 VAL A N 1
ATOM 2348 C CA . VAL A 1 309 ? -3.689 -12.312 12.917 1.00 95.56 309 VAL A CA 1
ATOM 2349 C C . VAL A 1 309 ? -2.619 -12.061 11.870 1.00 95.56 309 VAL A C 1
ATOM 2351 O O . VAL A 1 309 ? -2.626 -11.026 11.202 1.00 95.56 309 VAL A O 1
ATOM 2354 N N . ASP A 1 310 ? -1.731 -13.039 11.712 1.00 95.88 310 ASP A N 1
ATOM 2355 C CA . ASP A 1 310 ? -0.739 -13.058 10.651 1.00 95.88 310 ASP A CA 1
ATOM 2356 C C . ASP A 1 310 ? -1.331 -13.612 9.348 1.00 95.88 310 ASP A C 1
ATOM 2358 O O . ASP A 1 310 ? -2.009 -14.642 9.318 1.00 95.88 310 ASP A O 1
ATOM 2362 N N . LEU A 1 311 ? -1.048 -12.925 8.246 1.00 95.50 311 LEU A N 1
ATOM 2363 C CA . LEU A 1 311 ? -1.270 -13.417 6.896 1.00 95.50 311 LEU A CA 1
ATOM 2364 C C . LEU A 1 311 ? 0.029 -13.971 6.330 1.00 95.50 311 LEU A C 1
ATOM 2366 O O . LEU A 1 311 ? 1.080 -13.326 6.375 1.00 95.50 311 LEU A O 1
ATOM 2370 N N . LYS A 1 312 ? -0.071 -15.154 5.730 1.00 93.88 312 LYS A N 1
ATOM 2371 C CA . LYS A 1 312 ? 1.052 -15.842 5.094 1.00 93.88 312 LYS A CA 1
ATOM 2372 C C . LYS A 1 312 ? 0.908 -15.813 3.580 1.00 93.88 312 LYS A C 1
ATOM 2374 O O . LYS A 1 312 ? -0.178 -15.594 3.043 1.00 93.88 312 LYS A O 1
ATOM 2379 N N . LEU A 1 313 ? 2.015 -16.066 2.890 1.00 91.06 313 LEU A N 1
ATOM 2380 C CA . LEU A 1 313 ? 1.985 -16.284 1.449 1.00 91.06 313 LEU A CA 1
ATOM 2381 C C . LEU A 1 313 ? 1.221 -17.584 1.132 1.00 91.06 313 LEU A C 1
ATOM 2383 O O . LEU A 1 313 ? 1.369 -18.574 1.859 1.00 91.06 313 LEU A O 1
ATOM 2387 N N . PRO A 1 314 ? 0.392 -17.599 0.075 1.00 91.50 314 PRO A N 1
ATOM 2388 C CA . PRO A 1 314 ? -0.299 -18.806 -0.352 1.00 91.50 314 PRO A CA 1
ATOM 2389 C C . PRO A 1 314 ? 0.697 -19.859 -0.851 1.00 91.50 314 PRO A C 1
ATOM 2391 O O . PRO A 1 314 ? 1.712 -19.540 -1.465 1.00 91.50 314 PRO A O 1
ATOM 2394 N N . ALA A 1 315 ? 0.383 -21.136 -0.623 1.00 90.31 315 ALA A N 1
ATOM 2395 C CA . ALA A 1 315 ? 1.111 -22.237 -1.254 1.00 90.31 315 ALA A CA 1
ATOM 2396 C C . ALA A 1 315 ? 0.939 -22.187 -2.789 1.00 90.31 315 ALA A C 1
ATOM 2398 O O . ALA A 1 315 ? -0.096 -21.691 -3.242 1.00 90.31 315 ALA A O 1
ATOM 2399 N N . PRO A 1 316 ? 1.858 -22.760 -3.594 1.00 89.00 316 PRO A N 1
ATOM 2400 C CA . PRO A 1 316 ? 1.816 -22.668 -5.060 1.00 89.00 316 PRO A CA 1
ATOM 2401 C C . PRO A 1 316 ? 0.467 -23.048 -5.689 1.00 89.00 316 PRO A C 1
ATOM 2403 O O . PRO A 1 316 ? 0.015 -22.397 -6.625 1.00 89.00 316 PRO A O 1
ATOM 2406 N N . GLN A 1 317 ? -0.218 -24.048 -5.126 1.00 89.12 317 GLN A N 1
ATOM 2407 C CA . GLN A 1 317 ? -1.549 -24.464 -5.582 1.00 89.12 317 GLN A CA 1
ATOM 2408 C C . GLN A 1 317 ? -2.612 -23.380 -5.352 1.00 89.12 317 GLN A C 1
ATOM 2410 O O . GLN A 1 317 ? -3.355 -23.035 -6.264 1.00 89.12 317 GLN A O 1
ATOM 2415 N N . ALA A 1 318 ? -2.654 -22.792 -4.152 1.00 90.69 318 ALA A N 1
ATOM 2416 C CA . ALA A 1 318 ? -3.561 -21.683 -3.858 1.00 90.69 318 ALA A CA 1
ATOM 2417 C C . ALA A 1 318 ? -3.189 -20.432 -4.668 1.00 90.69 318 ALA A C 1
ATOM 2419 O O . ALA A 1 318 ? -4.070 -19.728 -5.145 1.00 90.69 318 ALA A O 1
ATOM 2420 N N . TYR A 1 319 ? -1.893 -20.188 -4.871 1.00 91.50 319 TYR A N 1
ATOM 2421 C CA . TYR A 1 319 ? -1.396 -19.087 -5.689 1.00 91.50 319 TYR A CA 1
ATOM 2422 C C . TYR A 1 319 ? -1.871 -19.188 -7.146 1.00 91.50 319 TYR A C 1
ATOM 2424 O O . TYR A 1 319 ? -2.384 -18.206 -7.677 1.00 91.50 319 TYR A O 1
ATOM 2432 N N . LYS A 1 320 ? -1.799 -20.382 -7.761 1.00 91.19 320 LYS A N 1
ATOM 2433 C CA . LYS A 1 320 ? -2.333 -20.643 -9.111 1.00 91.19 320 LYS A CA 1
ATOM 2434 C C . LYS A 1 320 ? -3.830 -20.334 -9.199 1.00 91.19 320 LYS A C 1
ATOM 2436 O O . LYS A 1 320 ? -4.236 -19.642 -10.123 1.00 91.19 320 LYS A O 1
ATOM 2441 N N . VAL A 1 321 ? -4.630 -20.786 -8.229 1.00 91.62 321 VAL A N 1
ATOM 2442 C CA . VAL A 1 321 ? -6.084 -20.524 -8.200 1.00 91.62 321 VAL A CA 1
ATOM 2443 C C . VAL A 1 321 ? -6.387 -19.028 -8.094 1.00 91.62 321 VAL A C 1
ATOM 2445 O O . VAL A 1 321 ? -7.252 -18.527 -8.805 1.00 91.62 321 VAL A O 1
ATOM 2448 N N . ILE A 1 322 ? -5.667 -18.305 -7.231 1.00 91.56 322 ILE A N 1
ATOM 2449 C CA . ILE A 1 322 ? -5.848 -16.854 -7.082 1.00 91.56 322 ILE A CA 1
ATOM 2450 C C . ILE A 1 322 ? -5.492 -16.137 -8.393 1.00 91.56 322 ILE A C 1
ATOM 2452 O O . ILE A 1 322 ? -6.230 -15.255 -8.826 1.00 91.56 322 ILE A O 1
ATOM 2456 N N . LEU A 1 323 ? -4.380 -16.511 -9.035 1.00 91.44 323 LEU A N 1
ATOM 2457 C CA . LEU A 1 323 ? -3.991 -15.932 -10.320 1.00 91.44 323 LEU A CA 1
ATOM 2458 C C . LEU A 1 323 ? -5.021 -16.222 -11.411 1.00 91.44 323 LEU A C 1
ATOM 2460 O O . LEU A 1 323 ? -5.388 -15.306 -12.133 1.00 91.44 323 LEU A O 1
ATOM 2464 N N . ASP A 1 324 ? -5.522 -17.450 -11.507 1.00 91.31 324 ASP A N 1
ATOM 2465 C CA . ASP A 1 324 ? -6.527 -17.820 -12.505 1.00 91.31 324 ASP A CA 1
ATOM 2466 C C . ASP A 1 324 ? -7.810 -16.979 -12.366 1.00 91.31 324 ASP A C 1
ATOM 2468 O O . ASP A 1 324 ? -8.281 -16.391 -13.341 1.00 91.31 324 ASP A O 1
ATOM 2472 N N . GLN A 1 325 ? -8.305 -16.792 -11.135 1.00 90.75 325 GLN A N 1
ATOM 2473 C CA . GLN A 1 325 ? -9.444 -15.903 -10.866 1.00 90.75 325 GLN A CA 1
ATOM 2474 C C . GLN A 1 325 ? -9.186 -14.454 -11.311 1.00 90.75 325 GLN A C 1
ATOM 2476 O O . GLN A 1 325 ? -10.084 -13.796 -11.842 1.00 90.75 325 GLN A O 1
ATOM 2481 N N . LEU A 1 326 ? -7.965 -13.945 -11.121 1.00 89.00 326 LEU A N 1
ATOM 2482 C CA . LEU A 1 326 ? -7.591 -12.603 -11.572 1.00 89.00 326 LEU A CA 1
ATOM 2483 C C . LEU A 1 326 ? -7.513 -12.494 -13.091 1.00 89.00 326 LEU A C 1
ATOM 2485 O O . LEU A 1 326 ? -8.017 -11.522 -13.651 1.00 89.00 326 LEU A O 1
ATOM 2489 N N . LEU A 1 327 ? -6.885 -13.467 -13.756 1.00 91.69 327 LEU A N 1
ATOM 2490 C CA . LEU A 1 327 ? -6.760 -13.475 -15.212 1.00 91.69 327 LEU A CA 1
ATOM 2491 C C . LEU A 1 327 ? -8.139 -13.495 -15.869 1.00 91.69 327 LEU A C 1
ATOM 2493 O O . LEU A 1 327 ? -8.390 -12.701 -16.773 1.00 91.69 327 LEU A O 1
ATOM 2497 N N . GLN A 1 328 ? -9.057 -14.317 -15.352 1.00 90.31 328 GLN A N 1
ATOM 2498 C CA . GLN A 1 328 ? -10.452 -14.347 -15.795 1.00 90.31 328 GLN A CA 1
ATOM 2499 C C . GLN A 1 328 ? -11.140 -12.993 -15.588 1.00 90.31 328 GLN A C 1
ATOM 2501 O O . GLN A 1 328 ? -11.774 -12.476 -16.506 1.00 90.31 328 GLN A O 1
ATOM 2506 N N . GLY A 1 329 ? -10.969 -12.374 -14.414 1.00 88.00 329 GLY A N 1
ATOM 2507 C CA . GLY A 1 329 ? -11.534 -11.054 -14.118 1.00 88.00 329 GLY A CA 1
ATOM 2508 C C . GLY A 1 329 ? -10.976 -9.917 -14.984 1.00 88.00 329 GLY A C 1
ATOM 2509 O O . GLY A 1 329 ? -11.641 -8.896 -15.154 1.00 88.00 329 GLY A O 1
ATOM 2510 N N . MET A 1 330 ? -9.773 -10.084 -15.538 1.00 89.06 330 MET A N 1
ATOM 2511 C CA . MET A 1 330 ? -9.112 -9.110 -16.412 1.00 89.06 330 MET A CA 1
ATOM 2512 C C . MET A 1 330 ? -9.239 -9.448 -17.909 1.00 89.06 330 MET A C 1
ATOM 2514 O O . MET A 1 330 ? -8.696 -8.706 -18.726 1.00 89.06 330 MET A O 1
ATOM 2518 N N . ASP A 1 331 ? -9.922 -10.539 -18.276 1.00 89.81 331 ASP A N 1
ATOM 2519 C CA . ASP A 1 331 ? -9.945 -11.106 -19.638 1.00 89.81 331 ASP A CA 1
ATOM 2520 C C . ASP A 1 331 ? -8.526 -11.275 -20.216 1.00 89.81 331 ASP A C 1
ATOM 2522 O O . ASP A 1 331 ? -8.172 -10.787 -21.294 1.00 89.81 331 ASP A O 1
ATOM 2526 N N . ILE A 1 332 ? -7.659 -11.912 -19.427 1.00 90.12 332 ILE A N 1
ATOM 2527 C CA . ILE A 1 332 ? -6.295 -12.273 -19.808 1.00 90.12 332 ILE A CA 1
ATOM 2528 C C . ILE A 1 332 ? -6.262 -13.770 -20.077 1.00 90.12 332 ILE A C 1
ATOM 2530 O O . ILE A 1 332 ? -6.619 -14.585 -19.232 1.00 90.12 332 ILE A O 1
ATOM 2534 N N . ARG A 1 333 ? -5.795 -14.132 -21.268 1.00 90.00 333 ARG A N 1
ATOM 2535 C CA . ARG A 1 333 ? -5.710 -15.518 -21.733 1.00 90.00 333 ARG A CA 1
ATOM 2536 C C . ARG A 1 333 ? -4.262 -15.977 -21.698 1.00 90.00 333 ARG A C 1
ATOM 2538 O O . ARG A 1 333 ? -3.478 -15.539 -22.537 1.00 90.00 333 ARG A O 1
ATOM 2545 N N . LEU A 1 334 ? -3.944 -16.838 -20.738 1.00 88.38 334 LEU A N 1
ATOM 2546 C CA . LEU A 1 334 ? -2.682 -17.568 -20.633 1.00 88.38 334 LEU A CA 1
ATOM 2547 C C . LEU A 1 334 ? -3.005 -19.056 -20.496 1.00 88.38 334 LEU A C 1
ATOM 2549 O O . LEU A 1 334 ? -3.946 -19.422 -19.791 1.00 88.38 334 LEU A O 1
ATOM 2553 N N . SER A 1 335 ? -2.233 -19.906 -21.164 1.00 89.69 335 SER A N 1
ATOM 2554 C CA . SER A 1 335 ? -2.260 -21.349 -20.924 1.00 89.69 335 SER A CA 1
ATOM 2555 C C . SER A 1 335 ? -1.747 -21.674 -19.517 1.00 89.69 335 SER A C 1
ATOM 2557 O O . SER A 1 335 ? -1.047 -20.875 -18.886 1.00 89.69 335 SER A O 1
ATOM 2559 N N . GLU A 1 336 ? -2.077 -22.865 -19.010 1.00 87.50 336 GLU A N 1
ATOM 2560 C CA . GLU A 1 336 ? -1.592 -23.292 -17.693 1.00 87.50 336 GLU A CA 1
ATOM 2561 C C . GLU A 1 336 ? -0.060 -23.319 -17.614 1.00 87.50 336 GLU A C 1
ATOM 2563 O O . GLU A 1 336 ? 0.504 -22.929 -16.588 1.00 87.50 336 GLU A O 1
ATOM 2568 N N . ASP A 1 337 ? 0.600 -23.728 -18.700 1.00 88.75 337 ASP A N 1
ATOM 2569 C CA . ASP A 1 337 ? 2.059 -23.794 -18.794 1.00 88.75 337 ASP A CA 1
ATOM 2570 C C . ASP A 1 337 ? 2.688 -22.396 -18.771 1.00 88.75 337 ASP A C 1
ATOM 2572 O O . ASP A 1 337 ? 3.671 -22.173 -18.061 1.00 88.75 337 ASP A O 1
ATOM 2576 N N . GLU A 1 338 ? 2.096 -21.424 -19.472 1.00 89.94 338 GLU A N 1
ATOM 2577 C CA . GLU A 1 338 ? 2.549 -20.027 -19.451 1.00 89.94 338 GLU A CA 1
ATOM 2578 C C . GLU A 1 338 ? 2.374 -19.407 -18.064 1.00 89.94 338 GLU A C 1
ATOM 2580 O O . GLU A 1 338 ? 3.314 -18.818 -17.533 1.00 89.94 338 GLU A O 1
ATOM 2585 N N . LEU A 1 339 ? 1.207 -19.575 -17.431 1.00 89.00 339 LEU A N 1
ATOM 2586 C CA . LEU A 1 339 ? 0.963 -19.084 -16.071 1.00 89.00 339 LEU A CA 1
ATOM 2587 C C . LEU A 1 339 ? 1.983 -19.671 -15.088 1.00 89.00 339 LEU A C 1
ATOM 2589 O O . LEU A 1 339 ? 2.554 -18.941 -14.266 1.00 89.00 339 LEU A O 1
ATOM 2593 N N . ALA A 1 340 ? 2.228 -20.981 -15.181 1.00 88.06 340 ALA A N 1
ATOM 2594 C CA . ALA A 1 340 ? 3.194 -21.664 -14.338 1.00 88.06 340 ALA A CA 1
ATOM 2595 C C . ALA A 1 340 ? 4.619 -21.142 -14.580 1.00 88.06 340 ALA A C 1
ATOM 2597 O O . ALA A 1 340 ? 5.304 -20.786 -13.621 1.00 88.06 340 ALA A O 1
ATOM 2598 N N . ALA A 1 341 ? 5.049 -21.027 -15.837 1.00 87.44 341 ALA A N 1
ATOM 2599 C CA . ALA A 1 341 ? 6.390 -20.571 -16.198 1.00 87.44 341 ALA A CA 1
ATOM 2600 C C . ALA A 1 341 ? 6.655 -19.101 -15.820 1.00 87.44 341 ALA A C 1
ATOM 2602 O O . ALA A 1 341 ? 7.757 -18.762 -15.377 1.00 87.44 341 ALA A O 1
ATOM 2603 N N . ILE A 1 342 ? 5.649 -18.237 -15.980 1.00 86.69 342 ILE A N 1
ATOM 2604 C CA . ILE A 1 342 ? 5.744 -16.788 -15.770 1.00 86.69 342 ILE A CA 1
ATOM 2605 C C . ILE A 1 342 ? 5.683 -16.437 -14.281 1.00 86.69 342 ILE A C 1
ATOM 2607 O O . ILE A 1 342 ? 6.521 -15.677 -13.797 1.00 86.69 342 ILE A O 1
ATOM 2611 N N . PHE A 1 343 ? 4.712 -16.983 -13.540 1.00 88.56 343 PHE A N 1
ATOM 2612 C CA . PHE A 1 343 ? 4.435 -16.535 -12.171 1.00 88.56 343 PHE A CA 1
ATOM 2613 C C . PHE A 1 343 ? 4.813 -17.556 -11.098 1.00 88.56 343 PHE A C 1
ATOM 2615 O O . PHE A 1 343 ? 5.360 -17.169 -10.064 1.00 88.56 343 PHE A O 1
ATOM 2622 N N . VAL A 1 344 ? 4.527 -18.844 -11.314 1.00 85.56 344 VAL A N 1
ATOM 2623 C CA . VAL A 1 344 ? 4.667 -19.875 -10.269 1.00 85.56 344 VAL A CA 1
ATOM 2624 C C . VAL A 1 344 ? 6.118 -20.332 -10.130 1.00 85.56 344 VAL A C 1
ATOM 2626 O O . VAL A 1 344 ? 6.689 -20.223 -9.048 1.00 85.56 344 VAL A O 1
ATOM 2629 N N . SER A 1 345 ? 6.747 -20.778 -11.218 1.00 85.31 345 SER A N 1
ATOM 2630 C CA . SER A 1 345 ? 8.128 -21.282 -11.227 1.00 85.31 345 SER A CA 1
ATOM 2631 C C . SER A 1 345 ? 9.142 -20.216 -10.816 1.00 85.31 345 SER A C 1
ATOM 2633 O O . SER A 1 345 ? 10.135 -20.516 -10.160 1.00 85.31 345 SER A O 1
ATOM 2635 N N . ARG A 1 346 ? 8.867 -18.953 -11.153 1.00 82.19 346 ARG A N 1
ATOM 2636 C CA . ARG A 1 346 ? 9.693 -17.797 -10.777 1.00 82.19 346 ARG A CA 1
ATOM 2637 C C . ARG A 1 346 ? 9.366 -17.239 -9.390 1.00 82.19 346 ARG A C 1
ATOM 2639 O O . ARG A 1 346 ? 10.026 -16.303 -8.957 1.00 82.19 346 ARG A O 1
ATOM 2646 N N . SER A 1 347 ? 8.360 -17.791 -8.702 1.00 83.44 347 SER A N 1
ATOM 2647 C CA . SER A 1 347 ? 7.889 -17.315 -7.393 1.00 83.44 347 SER A CA 1
ATOM 2648 C C . SER A 1 347 ? 7.658 -15.798 -7.359 1.00 83.44 347 SER A C 1
ATOM 2650 O O . SER A 1 347 ? 8.022 -15.125 -6.394 1.00 83.44 347 SER A O 1
ATOM 2652 N N . VAL A 1 348 ? 7.070 -15.248 -8.430 1.00 85.62 348 VAL A N 1
ATOM 2653 C CA . VAL A 1 348 ? 6.816 -13.806 -8.538 1.00 85.62 348 VAL A CA 1
ATOM 2654 C C . VAL A 1 348 ? 5.876 -13.396 -7.403 1.00 85.62 348 VAL A C 1
ATOM 2656 O O . VAL A 1 348 ? 4.805 -13.993 -7.281 1.00 85.62 348 VAL A O 1
ATOM 2659 N N . PRO A 1 349 ? 6.213 -12.391 -6.575 1.00 85.19 349 PRO A N 1
ATOM 2660 C CA . PRO A 1 349 ? 5.316 -11.932 -5.525 1.00 85.19 349 PRO A CA 1
ATOM 2661 C C . PRO A 1 349 ? 3.994 -11.425 -6.103 1.00 85.19 349 PRO A C 1
ATOM 2663 O O . PRO A 1 349 ? 3.967 -10.723 -7.114 1.00 85.19 349 PRO A O 1
ATOM 2666 N N . PHE A 1 350 ? 2.888 -11.699 -5.415 1.00 85.62 350 PHE A N 1
ATOM 2667 C CA . PHE A 1 350 ? 1.549 -11.363 -5.905 1.00 85.62 350 PHE A CA 1
ATOM 2668 C C . PHE A 1 350 ? 1.371 -9.876 -6.259 1.00 85.62 350 PHE A C 1
ATOM 2670 O O . PHE A 1 350 ? 0.792 -9.536 -7.288 1.00 85.62 350 PHE A O 1
ATOM 2677 N N . GLY 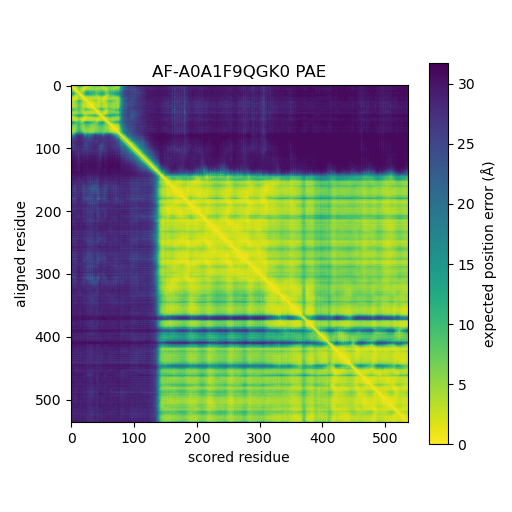A 1 351 ? 1.924 -8.969 -5.445 1.00 83.00 351 GLY A N 1
ATOM 2678 C CA . GLY A 1 351 ? 1.878 -7.530 -5.727 1.00 83.00 351 GLY A CA 1
ATOM 2679 C C . GLY A 1 351 ? 2.660 -7.124 -6.984 1.00 83.00 351 GLY A C 1
ATOM 2680 O O . GLY A 1 351 ? 2.361 -6.106 -7.607 1.00 83.00 351 GLY A O 1
ATOM 2681 N N . GLU A 1 352 ? 3.663 -7.903 -7.387 1.00 83.81 352 GLU A N 1
ATOM 2682 C CA . GLU A 1 352 ? 4.361 -7.694 -8.654 1.00 83.81 352 GLU A CA 1
ATOM 2683 C C . GLU A 1 352 ? 3.606 -8.283 -9.834 1.00 83.81 352 GLU A C 1
ATOM 2685 O O . GLU A 1 352 ? 3.544 -7.617 -10.866 1.00 83.81 352 GLU A O 1
ATOM 2690 N N . ALA A 1 353 ? 3.001 -9.462 -9.661 1.00 89.06 353 ALA A N 1
ATOM 2691 C CA . ALA A 1 353 ? 2.140 -10.080 -10.662 1.00 89.06 353 ALA A CA 1
ATOM 2692 C C . ALA A 1 353 ? 0.961 -9.159 -11.010 1.00 89.06 353 ALA A C 1
ATOM 2694 O O . ALA A 1 353 ? 0.768 -8.830 -12.175 1.00 89.06 353 ALA A O 1
ATOM 2695 N N . MET A 1 354 ? 0.256 -8.629 -10.005 1.00 87.81 354 MET A N 1
ATOM 2696 C CA . MET A 1 354 ? -0.836 -7.666 -10.202 1.00 87.81 354 MET A CA 1
ATOM 2697 C C . MET A 1 354 ? -0.397 -6.424 -10.983 1.00 87.81 354 MET A C 1
ATOM 2699 O O . MET A 1 354 ? -1.068 -6.016 -11.930 1.00 87.81 354 MET A O 1
ATOM 2703 N N . ARG A 1 355 ? 0.753 -5.838 -10.623 1.00 86.62 355 ARG A N 1
ATOM 2704 C CA . ARG A 1 355 ? 1.309 -4.685 -11.347 1.00 86.62 355 ARG A CA 1
ATOM 2705 C C . ARG A 1 355 ? 1.675 -5.040 -12.787 1.00 86.62 355 ARG A C 1
ATOM 2707 O O . ARG A 1 355 ? 1.389 -4.260 -13.684 1.00 86.62 355 ARG A O 1
ATOM 2714 N N . ALA A 1 356 ? 2.264 -6.213 -13.018 1.00 89.88 356 ALA A N 1
ATOM 2715 C CA . ALA A 1 356 ? 2.610 -6.679 -14.357 1.00 89.88 356 ALA A CA 1
ATOM 2716 C C . ALA A 1 356 ? 1.367 -6.895 -15.233 1.00 89.88 356 ALA A C 1
ATOM 2718 O O . ALA A 1 356 ? 1.340 -6.433 -16.368 1.00 89.88 356 ALA A O 1
ATOM 2719 N N . LEU A 1 357 ? 0.314 -7.519 -14.695 1.00 91.75 357 LEU A N 1
ATOM 2720 C CA . LEU A 1 357 ? -0.952 -7.726 -15.406 1.00 91.75 357 LEU A CA 1
ATOM 2721 C C . LEU A 1 357 ? -1.655 -6.396 -15.717 1.00 91.75 357 LEU A C 1
ATOM 2723 O O . LEU A 1 357 ? -2.159 -6.205 -16.825 1.00 91.75 357 LEU A O 1
ATOM 2727 N N . ALA A 1 358 ? -1.648 -5.447 -14.775 1.00 90.44 358 ALA A N 1
ATOM 2728 C CA . ALA A 1 358 ? -2.190 -4.108 -14.996 1.00 90.44 358 ALA A CA 1
ATOM 2729 C C . ALA A 1 358 ? -1.399 -3.341 -16.071 1.00 90.44 358 ALA A C 1
ATOM 2731 O O . ALA A 1 358 ? -1.998 -2.764 -16.979 1.00 90.44 358 ALA A O 1
ATOM 2732 N N . ALA A 1 359 ? -0.065 -3.376 -16.006 1.00 90.69 359 ALA A N 1
ATOM 2733 C CA . ALA A 1 359 ? 0.812 -2.787 -17.014 1.00 90.69 359 ALA A CA 1
ATOM 2734 C C . ALA A 1 359 ? 0.610 -3.433 -18.394 1.00 90.69 359 ALA A C 1
ATOM 2736 O O . ALA A 1 359 ? 0.547 -2.725 -19.393 1.00 90.69 359 ALA A O 1
ATOM 2737 N N . MET A 1 360 ? 0.420 -4.753 -18.451 1.00 91.50 360 MET A N 1
ATOM 2738 C CA . MET A 1 360 ? 0.136 -5.484 -19.688 1.00 91.50 360 MET A CA 1
ATOM 2739 C C . MET A 1 360 ? -1.185 -5.036 -20.312 1.00 91.50 360 MET A C 1
ATOM 2741 O O . MET A 1 360 ? -1.219 -4.748 -21.503 1.00 91.50 360 MET A O 1
ATOM 2745 N N . LYS A 1 361 ? -2.256 -4.893 -19.520 1.00 90.50 361 LYS A N 1
ATOM 2746 C CA . LYS A 1 361 ? -3.539 -4.369 -20.018 1.00 90.50 361 LYS A CA 1
ATOM 2747 C C . LYS A 1 361 ? -3.433 -2.925 -20.503 1.00 90.50 361 LYS A C 1
ATOM 2749 O O . LYS A 1 361 ? -4.093 -2.561 -21.473 1.00 90.50 361 LYS A O 1
ATOM 2754 N N . LYS A 1 362 ? -2.607 -2.087 -19.866 1.00 89.44 362 LYS A N 1
ATOM 2755 C CA . LYS A 1 362 ? -2.305 -0.748 -20.398 1.00 89.44 362 LYS A CA 1
ATOM 2756 C C . LYS A 1 362 ? -1.587 -0.866 -21.740 1.00 89.44 362 LYS A C 1
ATOM 2758 O O . LYS A 1 362 ? -2.057 -0.288 -22.714 1.00 89.44 362 LYS A O 1
ATOM 2763 N N . LEU A 1 363 ? -0.522 -1.664 -21.810 1.00 87.50 363 LEU A N 1
ATOM 2764 C CA . LEU A 1 363 ? 0.270 -1.863 -23.022 1.00 87.50 363 LEU A CA 1
ATOM 2765 C C . LEU A 1 363 ? -0.582 -2.385 -24.184 1.00 87.50 363 LEU A C 1
ATOM 2767 O O . LEU A 1 363 ? -0.473 -1.866 -25.291 1.00 87.50 363 LEU A O 1
ATOM 2771 N N . GLU A 1 364 ? -1.475 -3.343 -23.935 1.00 86.75 364 GLU A N 1
ATOM 2772 C CA . GLU A 1 364 ? -2.438 -3.869 -24.910 1.00 86.75 364 GLU A CA 1
ATOM 2773 C C . GLU A 1 364 ? -3.270 -2.737 -25.535 1.00 86.75 364 GLU A C 1
ATOM 2775 O O . GLU A 1 364 ? -3.389 -2.652 -26.757 1.00 86.75 364 GLU A O 1
ATOM 2780 N N . ARG A 1 365 ? -3.770 -1.793 -24.724 1.00 84.75 365 ARG A N 1
ATOM 2781 C CA . ARG A 1 365 ? -4.566 -0.649 -25.210 1.00 84.75 365 ARG A CA 1
ATOM 2782 C C . ARG A 1 365 ? -3.773 0.298 -26.110 1.00 84.75 365 ARG A C 1
ATOM 2784 O O . ARG A 1 365 ? -4.355 0.864 -27.030 1.00 84.75 365 ARG A O 1
ATOM 2791 N N . PHE A 1 366 ? -2.473 0.467 -25.866 1.00 78.00 366 PHE A N 1
ATOM 2792 C CA . PHE A 1 366 ? -1.609 1.319 -26.695 1.00 78.00 366 PHE A CA 1
ATOM 2793 C C . PHE A 1 366 ? -1.089 0.602 -27.944 1.00 78.00 366 PHE A C 1
ATOM 2795 O O . PHE A 1 366 ? -0.924 1.219 -28.992 1.00 78.00 366 PHE A O 1
ATOM 2802 N N . THR A 1 367 ? -0.871 -0.709 -27.855 1.00 72.06 367 THR A N 1
ATOM 2803 C CA . THR A 1 367 ? -0.337 -1.526 -28.956 1.00 72.06 367 THR A CA 1
ATOM 2804 C C . THR A 1 367 ? -1.412 -2.020 -29.923 1.00 72.06 367 THR A C 1
ATOM 2806 O O . THR A 1 367 ? -1.079 -2.299 -31.073 1.00 72.06 367 THR A O 1
ATOM 2809 N N . SER A 1 368 ? -2.692 -2.014 -29.521 1.00 61.97 368 SER A N 1
ATOM 2810 C CA . SER A 1 368 ? -3.853 -2.401 -30.350 1.00 61.97 368 SER A CA 1
ATOM 2811 C C . SER A 1 368 ? -3.966 -1.658 -31.694 1.00 61.97 368 SER A C 1
ATOM 2813 O O . SER A 1 368 ? -4.706 -2.102 -32.567 1.00 61.97 368 SER A O 1
ATOM 2815 N N . GLY A 1 369 ? -3.255 -0.538 -31.881 1.00 56.16 369 GLY A N 1
ATOM 2816 C CA . GLY A 1 369 ? -3.199 0.202 -33.148 1.00 56.16 369 GLY A CA 1
ATOM 2817 C C . GLY A 1 369 ? -1.902 0.059 -33.960 1.00 56.16 369 GLY A C 1
ATOM 2818 O O . GLY A 1 369 ? -1.883 0.492 -35.108 1.00 56.16 369 GLY A O 1
ATOM 2819 N N . ALA A 1 370 ? -0.824 -0.507 -33.400 1.00 52.88 370 ALA A N 1
ATOM 2820 C CA . ALA A 1 370 ? 0.529 -0.416 -33.977 1.00 52.88 370 ALA A CA 1
ATOM 2821 C C . ALA A 1 370 ? 1.294 -1.750 -34.076 1.00 52.88 370 ALA A C 1
ATOM 2823 O O . ALA A 1 370 ? 2.228 -1.850 -34.870 1.00 52.88 370 ALA A O 1
ATOM 2824 N N . VAL A 1 371 ? 0.914 -2.776 -33.305 1.00 53.84 371 VAL A N 1
ATOM 2825 C CA . VAL A 1 371 ? 1.589 -4.086 -33.286 1.00 53.84 371 VAL A CA 1
ATOM 2826 C C . VAL A 1 371 ? 0.562 -5.173 -33.634 1.00 53.84 371 VAL A C 1
ATOM 2828 O O . VAL A 1 371 ? -0.531 -5.159 -33.066 1.00 53.84 371 VAL A O 1
ATOM 2831 N N . PRO A 1 372 ? 0.847 -6.102 -34.571 1.00 51.53 372 PRO A N 1
ATOM 2832 C CA . PRO A 1 372 ? -0.079 -7.187 -34.892 1.00 51.53 372 PRO A CA 1
ATOM 2833 C C . PRO A 1 372 ? -0.317 -8.057 -33.654 1.00 51.53 372 PRO A C 1
ATOM 2835 O O . PRO A 1 372 ? 0.621 -8.282 -32.903 1.00 51.53 372 PRO A O 1
ATOM 2838 N N . ALA A 1 373 ? -1.560 -8.521 -33.475 1.00 54.81 373 ALA A N 1
ATOM 2839 C CA . ALA A 1 373 ? -2.085 -9.357 -32.384 1.00 54.81 373 ALA A CA 1
ATOM 2840 C C . ALA A 1 373 ? -1.029 -10.116 -31.549 1.00 54.81 373 ALA A C 1
ATOM 2842 O O . ALA A 1 373 ? -0.816 -11.317 -31.731 1.00 54.81 373 ALA A O 1
ATOM 2843 N N . SER A 1 374 ? -0.384 -9.415 -30.613 1.00 67.81 374 SER A N 1
ATOM 2844 C CA . SER A 1 374 ? 0.544 -10.022 -29.664 1.00 67.81 374 SER A CA 1
ATOM 2845 C C . SER A 1 374 ? -0.257 -10.849 -28.669 1.00 67.81 374 SER A C 1
ATOM 2847 O O . SER A 1 374 ? -1.250 -10.377 -28.113 1.00 67.81 374 SER A O 1
ATOM 2849 N N . SER A 1 375 ? 0.174 -12.082 -28.414 1.00 84.62 375 SER A N 1
ATOM 2850 C CA . SER A 1 375 ? -0.414 -12.869 -27.325 1.00 84.62 375 SER A CA 1
ATOM 2851 C C . SER A 1 375 ? -0.162 -12.186 -25.973 1.00 84.62 375 SER A C 1
ATOM 2853 O O . SER A 1 375 ? 0.829 -11.471 -25.797 1.00 84.62 375 SER A O 1
ATOM 2855 N N . HIS A 1 376 ? -1.021 -12.432 -24.978 1.00 88.94 376 HIS A N 1
ATOM 2856 C CA . HIS A 1 376 ? -0.805 -11.909 -23.622 1.00 88.94 376 HIS A CA 1
ATOM 2857 C C . HIS A 1 376 ? 0.546 -12.348 -23.036 1.00 88.94 376 HIS A C 1
ATOM 2859 O O . HIS A 1 376 ? 1.188 -11.576 -22.328 1.00 88.94 376 HIS A O 1
ATOM 2865 N N . ALA A 1 377 ? 1.016 -13.553 -23.374 1.00 87.25 377 ALA A N 1
ATOM 2866 C CA . ALA A 1 377 ? 2.328 -14.041 -22.966 1.00 87.25 377 ALA A CA 1
ATOM 2867 C C . ALA A 1 377 ? 3.471 -13.188 -23.544 1.00 87.25 377 ALA A C 1
ATOM 2869 O O . ALA A 1 377 ? 4.386 -12.823 -22.810 1.00 87.25 377 ALA A O 1
ATOM 2870 N N . GLN A 1 378 ? 3.390 -12.794 -24.820 1.00 86.38 378 GLN A N 1
ATOM 2871 C CA . GLN A 1 378 ? 4.379 -11.908 -25.452 1.00 86.38 378 GLN A CA 1
ATOM 2872 C C . GLN A 1 378 ? 4.368 -10.497 -24.849 1.00 86.38 378 GLN A C 1
ATOM 2874 O O . GLN A 1 378 ? 5.425 -9.904 -24.641 1.00 86.38 378 GLN A O 1
ATOM 2879 N N . LEU A 1 379 ? 3.187 -9.954 -24.533 1.00 88.62 379 LEU A N 1
ATOM 2880 C CA . LEU A 1 379 ? 3.086 -8.654 -23.860 1.00 88.62 379 LEU A CA 1
ATOM 2881 C C . LEU A 1 379 ? 3.675 -8.701 -22.442 1.00 88.62 379 LEU A C 1
ATOM 2883 O O . LEU A 1 379 ? 4.337 -7.754 -22.022 1.00 88.62 379 LEU A O 1
ATOM 2887 N N . LEU A 1 380 ? 3.465 -9.798 -21.709 1.00 89.12 380 LEU A N 1
ATOM 2888 C CA . LEU A 1 380 ? 4.084 -9.997 -20.397 1.00 89.12 380 LEU A CA 1
ATOM 2889 C C . LEU A 1 380 ? 5.596 -10.161 -20.494 1.00 89.12 380 LEU A C 1
ATOM 2891 O O . LEU A 1 380 ? 6.308 -9.579 -19.681 1.00 89.12 380 LEU A O 1
ATOM 2895 N N . ASP A 1 381 ? 6.092 -10.890 -21.490 1.00 87.75 381 ASP A N 1
ATOM 2896 C CA . ASP A 1 381 ? 7.527 -11.014 -21.740 1.00 87.75 381 ASP A CA 1
ATOM 2897 C C . ASP A 1 381 ? 8.169 -9.648 -22.031 1.00 87.75 381 ASP A C 1
ATOM 2899 O O . ASP A 1 381 ? 9.192 -9.310 -21.441 1.00 87.75 381 ASP A O 1
ATOM 2903 N N . MET A 1 382 ? 7.502 -8.783 -22.804 1.00 86.19 382 MET A N 1
ATOM 2904 C CA . MET A 1 382 ? 7.967 -7.411 -23.054 1.00 86.19 382 MET A CA 1
ATOM 2905 C C . MET A 1 382 ? 8.085 -6.554 -21.779 1.00 86.19 382 MET A C 1
ATOM 2907 O O . MET A 1 382 ? 8.865 -5.603 -21.753 1.00 86.19 382 MET A O 1
ATOM 2911 N N . LEU A 1 383 ? 7.312 -6.862 -20.733 1.00 87.38 383 LEU A N 1
ATOM 2912 C CA . LEU A 1 383 ? 7.289 -6.118 -19.466 1.00 87.38 383 LEU A CA 1
ATOM 2913 C C . LEU A 1 383 ? 8.134 -6.755 -18.361 1.00 87.38 383 LEU A C 1
ATOM 2915 O O . LEU A 1 383 ? 8.532 -6.070 -17.418 1.00 87.38 383 LEU A O 1
ATOM 2919 N N . LEU A 1 384 ? 8.372 -8.063 -18.446 1.00 85.62 384 LEU A N 1
ATOM 2920 C CA . LEU A 1 384 ? 9.076 -8.840 -17.427 1.00 85.62 384 LEU A CA 1
ATOM 2921 C C . LEU A 1 384 ? 10.471 -9.291 -17.879 1.00 85.62 384 LEU A C 1
ATOM 2923 O O . LEU A 1 384 ? 11.270 -9.687 -17.032 1.00 85.62 384 LEU A O 1
ATOM 2927 N N . GLY A 1 385 ? 10.774 -9.188 -19.175 1.00 83.19 385 GLY A N 1
ATOM 2928 C CA . GLY A 1 385 ? 12.096 -9.417 -19.753 1.00 83.19 385 GLY A CA 1
ATOM 2929 C C . GLY A 1 385 ? 12.550 -10.864 -19.630 1.00 83.19 385 GLY A C 1
ATOM 2930 O O . GLY A 1 385 ? 13.705 -11.121 -19.301 1.00 83.19 385 GLY A O 1
ATOM 2931 N N . PHE A 1 386 ? 11.654 -11.832 -19.831 1.00 74.31 386 PHE A N 1
ATOM 2932 C CA . PHE A 1 386 ? 11.988 -13.242 -19.637 1.00 74.31 386 PHE A CA 1
ATOM 2933 C C . PHE A 1 386 ? 12.914 -13.789 -20.712 1.00 74.31 386 PHE A C 1
ATOM 2935 O O . PHE A 1 386 ? 13.688 -14.702 -20.419 1.00 74.31 386 PHE A O 1
ATOM 2942 N N . SER A 1 387 ? 12.833 -13.231 -21.918 1.00 69.50 387 SER A N 1
ATOM 2943 C CA . SER A 1 387 ? 13.731 -13.520 -23.030 1.00 69.50 387 SER A CA 1
ATOM 2944 C C . SER A 1 387 ? 15.016 -12.683 -23.018 1.00 69.50 387 SER A C 1
ATOM 2946 O O . SER A 1 387 ? 15.876 -12.885 -23.875 1.00 69.50 387 SER A O 1
ATOM 2948 N N . GLU A 1 388 ? 15.159 -11.713 -22.107 1.00 78.62 388 GLU A N 1
ATOM 2949 C CA . GLU A 1 388 ? 16.341 -10.852 -22.070 1.00 78.62 388 GLU A CA 1
ATOM 2950 C C . GLU A 1 388 ? 17.541 -11.601 -21.481 1.00 78.62 388 GLU A C 1
ATOM 2952 O O . GLU A 1 388 ? 17.480 -12.197 -20.403 1.00 78.62 388 GLU A O 1
ATOM 2957 N N . THR A 1 389 ? 18.682 -11.535 -22.166 1.00 63.12 389 THR A N 1
ATOM 2958 C CA . THR A 1 389 ? 19.948 -11.993 -21.593 1.00 63.12 389 THR A CA 1
ATOM 2959 C C . THR A 1 389 ? 20.359 -11.050 -20.469 1.00 63.12 389 THR A C 1
ATOM 2961 O O . THR A 1 389 ? 20.508 -9.844 -20.694 1.00 63.12 389 THR A O 1
ATOM 2964 N N . ALA A 1 390 ? 20.569 -11.599 -19.269 1.00 58.31 390 ALA A N 1
ATOM 2965 C CA . ALA A 1 390 ? 20.984 -10.848 -18.091 1.00 58.31 390 ALA A CA 1
ATOM 2966 C C . ALA A 1 390 ? 22.260 -10.043 -18.382 1.00 58.31 390 ALA A C 1
ATOM 2968 O O . ALA A 1 390 ? 23.371 -10.570 -18.403 1.00 58.31 390 ALA A O 1
ATOM 2969 N N . SER A 1 391 ? 22.089 -8.744 -18.607 1.00 59.56 391 SER A N 1
ATOM 2970 C CA . SER A 1 391 ? 23.178 -7.807 -18.869 1.00 59.56 391 SER A CA 1
ATOM 2971 C C . SER A 1 391 ? 23.647 -7.232 -17.534 1.00 59.56 391 SER A C 1
ATOM 2973 O O . SER A 1 391 ? 23.424 -6.063 -17.229 1.00 59.56 391 SER A O 1
ATOM 2975 N N . GLY A 1 392 ? 24.212 -8.093 -16.684 1.00 57.28 392 GLY A N 1
ATOM 2976 C CA . GLY A 1 392 ? 24.751 -7.692 -15.386 1.00 57.28 392 GLY A CA 1
ATOM 2977 C C . GLY A 1 392 ? 26.066 -6.930 -15.552 1.00 57.28 392 GLY A C 1
ATOM 2978 O O . GLY A 1 392 ? 26.955 -7.379 -16.269 1.00 57.28 392 GLY A O 1
ATOM 2979 N N . GLY A 1 393 ? 26.201 -5.776 -14.898 1.00 67.31 393 GLY A N 1
ATOM 2980 C CA . GLY A 1 393 ? 27.456 -5.021 -14.861 1.00 67.31 393 GLY A CA 1
ATOM 2981 C C . GLY A 1 393 ? 27.258 -3.512 -14.768 1.00 67.31 393 GLY A C 1
ATOM 2982 O O . GLY A 1 393 ? 26.184 -2.993 -15.071 1.00 67.31 393 GLY A O 1
ATOM 2983 N N . ALA A 1 394 ? 28.317 -2.809 -14.364 1.00 73.81 394 ALA A N 1
ATOM 2984 C CA . ALA A 1 394 ? 28.331 -1.351 -14.329 1.00 73.81 394 ALA A CA 1
ATOM 2985 C C . ALA A 1 394 ? 28.095 -0.753 -15.727 1.00 73.81 394 ALA A C 1
ATOM 2987 O O . ALA A 1 394 ? 28.341 -1.383 -16.765 1.00 73.81 394 ALA A O 1
ATOM 2988 N N . LEU A 1 395 ? 27.593 0.478 -15.745 1.00 79.50 395 LEU A N 1
ATOM 2989 C CA . LEU A 1 395 ? 27.347 1.209 -16.977 1.00 79.50 395 LEU A CA 1
ATOM 2990 C C . LEU A 1 395 ? 28.684 1.613 -17.616 1.00 79.50 395 LEU A C 1
ATOM 2992 O O . LEU A 1 395 ? 29.483 2.315 -16.996 1.00 79.50 395 LEU A O 1
ATOM 2996 N N . THR A 1 396 ? 28.933 1.191 -18.852 1.00 82.62 396 THR A N 1
ATOM 2997 C CA . THR A 1 396 ? 30.164 1.548 -19.576 1.00 82.62 396 THR A CA 1
ATOM 2998 C C . THR A 1 396 ? 30.083 2.969 -20.145 1.00 82.62 396 THR A C 1
ATOM 3000 O O . THR A 1 396 ? 29.004 3.556 -20.277 1.00 82.62 396 THR A O 1
ATOM 3003 N N . ASP A 1 397 ? 31.230 3.571 -20.467 1.00 78.62 397 ASP A N 1
ATOM 3004 C CA . ASP A 1 397 ? 31.287 4.938 -21.016 1.00 78.62 397 ASP A CA 1
ATOM 3005 C C . ASP A 1 397 ? 30.685 5.043 -22.424 1.00 78.62 397 ASP A C 1
ATOM 3007 O O . ASP A 1 397 ? 30.107 6.072 -22.778 1.00 78.62 397 ASP A O 1
ATOM 3011 N N . SER A 1 398 ? 30.755 3.969 -23.215 1.00 77.19 398 SER A N 1
ATOM 3012 C CA . SER A 1 398 ? 30.103 3.887 -24.525 1.00 77.19 398 SER A CA 1
ATOM 3013 C C . SER A 1 398 ? 28.578 3.865 -24.410 1.00 77.19 398 SER A C 1
ATOM 3015 O O . SER A 1 398 ? 27.911 4.560 -25.171 1.00 77.19 398 SER A O 1
ATOM 3017 N N . GLU A 1 399 ? 28.030 3.128 -23.438 1.00 80.94 399 GL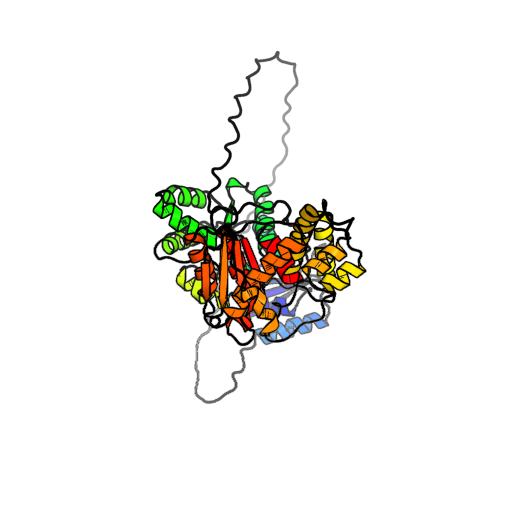U A N 1
ATOM 3018 C CA . GLU A 1 399 ? 26.585 3.060 -23.168 1.00 80.94 399 GLU A CA 1
ATOM 3019 C C . GLU A 1 399 ? 26.037 4.384 -22.607 1.00 80.94 399 GLU A C 1
ATOM 3021 O O . GLU A 1 399 ? 24.898 4.751 -22.887 1.00 80.94 399 GLU A O 1
ATOM 3026 N N . TYR A 1 400 ? 26.840 5.124 -21.831 1.00 84.44 400 TYR A N 1
ATOM 3027 C CA . TYR A 1 400 ? 26.421 6.402 -21.243 1.00 84.44 400 TYR A CA 1
ATOM 3028 C C . TYR A 1 400 ? 26.472 7.583 -22.218 1.00 84.44 400 TYR A C 1
ATOM 3030 O O . TYR A 1 400 ? 25.748 8.565 -22.045 1.00 84.44 400 TYR A O 1
ATOM 3038 N N . LYS A 1 401 ? 27.336 7.521 -23.237 1.00 82.62 401 LYS A N 1
ATOM 3039 C CA . LYS A 1 401 ? 27.578 8.633 -24.168 1.00 82.62 401 LYS A CA 1
ATOM 3040 C C . LYS A 1 401 ? 26.286 9.237 -24.749 1.00 82.62 401 LYS A C 1
ATOM 3042 O O . LYS A 1 401 ? 26.137 10.457 -24.656 1.00 82.62 401 LYS A O 1
ATOM 3047 N N . PRO A 1 402 ? 25.333 8.440 -25.275 1.00 82.31 402 PRO A N 1
ATOM 3048 C CA . PRO A 1 402 ? 24.066 8.963 -25.790 1.00 82.31 402 PRO A CA 1
ATOM 3049 C C . PRO A 1 402 ? 23.231 9.667 -24.714 1.00 82.31 402 PRO A C 1
ATOM 3051 O O . PRO A 1 402 ? 22.734 10.769 -24.942 1.00 82.31 402 PRO A O 1
ATOM 3054 N N . ALA A 1 403 ? 23.156 9.086 -23.512 1.00 81.25 403 ALA A N 1
ATOM 3055 C CA . ALA A 1 403 ? 22.419 9.656 -22.386 1.00 81.25 403 ALA A CA 1
ATOM 3056 C C . ALA A 1 403 ? 23.013 10.990 -21.905 1.00 81.25 403 ALA A C 1
ATOM 3058 O O . ALA A 1 403 ? 22.275 11.890 -21.520 1.00 81.25 403 ALA A O 1
ATOM 3059 N N . SER A 1 404 ? 24.340 11.144 -21.965 1.00 81.00 404 SER A N 1
ATOM 3060 C CA . SER A 1 404 ? 25.024 12.386 -21.580 1.00 81.00 404 SER A CA 1
ATOM 3061 C C . SER A 1 404 ? 24.755 13.560 -22.532 1.00 81.00 404 SER A C 1
ATOM 3063 O O . SER A 1 404 ? 24.814 14.716 -22.113 1.00 81.00 404 SER A O 1
ATOM 3065 N N . ALA A 1 405 ? 24.463 13.266 -23.803 1.00 79.94 405 ALA A N 1
ATOM 3066 C CA . ALA A 1 405 ? 24.178 14.257 -24.840 1.00 79.94 405 ALA A CA 1
ATOM 3067 C C . ALA A 1 405 ? 22.683 14.600 -24.941 1.00 79.94 405 ALA A C 1
ATOM 3069 O O . ALA A 1 405 ? 22.321 15.640 -25.495 1.00 79.94 405 ALA A O 1
ATOM 3070 N N . TRP A 1 406 ? 21.816 13.734 -24.416 1.00 81.62 406 TRP A N 1
ATOM 3071 C CA . TRP A 1 406 ? 20.375 13.929 -24.420 1.00 81.62 406 TRP A CA 1
ATOM 3072 C C . TRP A 1 406 ? 19.949 14.938 -23.349 1.00 81.62 406 TRP A C 1
ATOM 3074 O O . TRP A 1 406 ? 20.442 14.931 -22.220 1.00 81.62 406 TRP A O 1
ATOM 3084 N N . LYS A 1 407 ? 19.008 15.814 -23.708 1.00 74.62 407 LYS A N 1
ATOM 3085 C CA . LYS A 1 407 ? 18.356 16.742 -22.783 1.00 74.62 407 LYS A CA 1
ATOM 3086 C C . LYS A 1 407 ? 16.840 16.570 -22.877 1.00 74.62 407 LYS A C 1
ATOM 3088 O O . LYS A 1 407 ? 16.343 16.375 -23.987 1.00 74.62 407 LYS A O 1
ATOM 3093 N N . PRO A 1 408 ? 16.110 16.683 -21.756 1.00 71.69 408 PRO A N 1
ATOM 3094 C CA . PRO A 1 408 ? 14.653 16.662 -21.775 1.00 71.69 408 PRO A CA 1
ATOM 3095 C C . PRO A 1 408 ? 14.099 17.813 -22.622 1.00 71.69 408 PRO A C 1
ATOM 3097 O O . PRO A 1 408 ? 14.671 18.907 -22.645 1.00 71.69 408 PRO A O 1
ATOM 3100 N N . SER A 1 409 ? 12.969 17.582 -23.287 1.00 67.38 409 SER A N 1
ATOM 3101 C CA . SER A 1 409 ? 12.203 18.622 -23.980 1.00 67.38 409 SER A CA 1
ATOM 3102 C C . SER A 1 409 ? 11.764 19.736 -23.021 1.00 67.38 409 SER A C 1
ATOM 3104 O O . SER A 1 409 ? 11.383 19.475 -21.879 1.00 67.38 409 SER A O 1
ATOM 3106 N N . SER A 1 410 ? 11.803 20.988 -23.485 1.00 58.50 410 SER A N 1
ATOM 3107 C CA . SER A 1 410 ? 11.479 22.167 -22.678 1.00 58.50 410 SER A CA 1
ATOM 3108 C C . SER A 1 410 ? 10.023 22.623 -22.824 1.00 58.50 410 SER A C 1
ATOM 3110 O O . SER A 1 410 ? 9.594 22.988 -23.916 1.00 58.50 410 SER A O 1
ATOM 3112 N N . SER A 1 411 ? 9.364 22.707 -21.662 1.00 56.38 411 SER A N 1
ATOM 3113 C CA . SER A 1 411 ? 8.182 23.501 -21.281 1.00 56.38 411 SER A CA 1
ATOM 3114 C C . SER A 1 411 ? 6.837 23.209 -21.953 1.00 56.38 411 SER A C 1
ATOM 3116 O O . SER A 1 411 ? 6.674 23.403 -23.154 1.00 56.38 411 SER A O 1
ATOM 3118 N N . GLY A 1 412 ? 5.837 22.878 -21.123 1.00 56.03 412 GLY A N 1
ATOM 3119 C CA . GLY A 1 412 ? 4.416 22.916 -21.491 1.00 56.03 412 GLY A CA 1
ATOM 3120 C C . GLY A 1 412 ? 3.751 21.555 -21.684 1.00 56.03 412 GLY A C 1
ATOM 3121 O O . GLY A 1 412 ? 2.598 21.511 -22.115 1.00 56.03 412 GLY A O 1
ATOM 3122 N N . SER A 1 413 ? 4.435 20.453 -21.360 1.00 68.00 413 SER A N 1
ATOM 3123 C CA . SER A 1 413 ? 3.798 19.136 -21.398 1.00 68.00 413 SER A CA 1
ATOM 3124 C C . SER A 1 413 ? 2.817 18.965 -20.237 1.00 68.00 413 SER A C 1
ATOM 3126 O O . SER A 1 413 ? 3.050 19.402 -19.107 1.00 68.00 413 SER A O 1
ATOM 3128 N N . TRP A 1 414 ? 1.721 18.257 -20.512 1.00 68.19 414 TRP A N 1
ATOM 3129 C CA . TRP A 1 414 ? 0.823 17.734 -19.487 1.00 68.19 414 TRP A CA 1
ATOM 3130 C C . TRP A 1 414 ? 1.552 16.794 -18.513 1.00 68.19 414 TRP A C 1
ATOM 3132 O O . TRP A 1 414 ? 1.205 16.750 -17.332 1.00 68.19 414 TRP A O 1
ATOM 3142 N N . PHE A 1 415 ? 2.555 16.041 -18.977 1.00 76.31 415 PHE A N 1
ATOM 3143 C CA . PHE A 1 415 ? 3.250 15.052 -18.158 1.00 76.31 415 PHE A CA 1
ATOM 3144 C C . PHE A 1 415 ? 4.489 15.660 -17.482 1.00 76.31 415 PHE A C 1
ATOM 3146 O O . PHE A 1 415 ? 5.524 15.883 -18.115 1.00 76.31 415 PHE A O 1
ATOM 3153 N N . LYS A 1 416 ? 4.358 15.937 -16.180 1.00 84.31 416 LYS A N 1
ATOM 3154 C CA . LYS A 1 416 ? 5.359 16.584 -15.326 1.00 84.31 416 LYS A CA 1
ATOM 3155 C C . LYS A 1 416 ? 5.934 15.563 -14.374 1.00 84.31 416 LYS A C 1
ATOM 3157 O O . LYS A 1 416 ? 5.218 15.049 -13.514 1.00 84.31 416 LYS A O 1
ATOM 3162 N N . TRP A 1 417 ? 7.222 15.298 -14.476 1.00 84.81 417 TRP A N 1
ATOM 3163 C CA . TRP A 1 417 ? 7.806 14.183 -13.753 1.00 84.81 417 TRP A CA 1
ATOM 3164 C C . TRP A 1 417 ? 9.132 14.526 -13.097 1.00 84.81 417 TRP A C 1
ATOM 3166 O O . TRP A 1 417 ? 9.777 15.525 -13.417 1.00 84.81 417 TRP A O 1
ATOM 3176 N N . GLY A 1 418 ? 9.519 13.693 -12.142 1.00 90.81 418 GLY A N 1
ATOM 3177 C CA . GLY A 1 418 ? 10.809 13.776 -11.477 1.00 90.81 418 GLY A CA 1
ATOM 3178 C C . GLY A 1 418 ? 11.437 12.405 -11.315 1.00 90.81 418 GLY A C 1
ATOM 3179 O O . GLY A 1 418 ? 10.786 11.374 -11.508 1.00 90.81 418 GLY A O 1
ATOM 3180 N N . ILE A 1 419 ? 12.712 12.396 -10.957 1.00 94.31 419 ILE A N 1
ATOM 3181 C CA . ILE A 1 419 ? 13.423 11.172 -10.610 1.00 94.31 419 ILE A CA 1
ATOM 3182 C C . ILE A 1 419 ? 14.103 11.322 -9.251 1.00 94.31 419 ILE A C 1
ATOM 3184 O O . ILE A 1 419 ? 14.724 12.348 -8.969 1.00 94.31 419 ILE A O 1
ATOM 3188 N N . PHE A 1 420 ? 13.988 10.275 -8.438 1.00 96.56 420 PHE A N 1
ATOM 3189 C CA . PHE A 1 420 ? 14.788 10.076 -7.236 1.00 96.56 420 PHE A CA 1
ATOM 3190 C C . PHE A 1 420 ? 15.844 9.009 -7.481 1.00 96.56 420 PHE A C 1
ATOM 3192 O O . PHE A 1 420 ? 15.553 7.982 -8.101 1.00 96.56 420 PHE A O 1
ATOM 3199 N N . TYR A 1 421 ? 17.051 9.229 -6.970 1.00 95.94 421 TYR A N 1
ATOM 3200 C CA . TYR A 1 421 ? 18.149 8.276 -7.102 1.00 95.94 421 TYR A CA 1
ATOM 3201 C C . TYR A 1 421 ? 19.029 8.201 -5.847 1.00 95.94 421 TYR A C 1
ATOM 3203 O O . TYR A 1 421 ? 19.136 9.184 -5.112 1.00 95.94 421 TYR A O 1
ATOM 3211 N N . PRO A 1 422 ? 19.678 7.053 -5.583 1.00 95.38 422 PRO A N 1
ATOM 3212 C CA . PRO A 1 422 ? 20.609 6.920 -4.471 1.00 95.38 422 PRO A CA 1
ATOM 3213 C C . PRO A 1 422 ? 21.792 7.875 -4.611 1.00 95.38 422 PRO A C 1
ATOM 3215 O O . PRO A 1 422 ? 22.323 8.066 -5.709 1.00 95.38 422 PRO A O 1
ATOM 3218 N N . LYS A 1 423 ? 22.271 8.410 -3.487 1.00 93.56 423 LYS A N 1
ATOM 3219 C CA . LYS A 1 423 ? 23.495 9.214 -3.446 1.00 93.56 423 LYS A CA 1
ATOM 3220 C C . LYS A 1 423 ? 24.650 8.504 -4.168 1.00 93.56 423 LYS A C 1
ATOM 3222 O O . LYS A 1 423 ? 24.969 7.356 -3.869 1.00 93.56 423 LYS A O 1
ATOM 3227 N N . GLY A 1 424 ? 25.281 9.206 -5.111 1.00 89.75 424 GLY A N 1
ATOM 3228 C CA . GLY A 1 424 ? 26.381 8.679 -5.928 1.00 89.75 424 GLY A CA 1
ATOM 3229 C C . GLY A 1 424 ? 25.968 7.964 -7.221 1.00 89.75 424 GLY A C 1
ATOM 3230 O O . GLY A 1 424 ? 26.853 7.547 -7.960 1.00 89.75 424 GLY A O 1
ATOM 3231 N N . MET A 1 425 ? 24.669 7.862 -7.531 1.00 92.12 425 MET A N 1
AT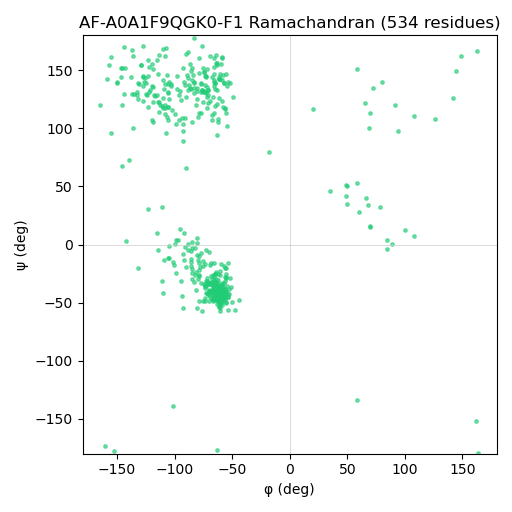OM 3232 C CA . MET A 1 425 ? 24.150 7.195 -8.741 1.00 92.12 425 MET A CA 1
ATOM 3233 C C . MET A 1 425 ? 23.534 8.163 -9.769 1.00 92.12 425 MET A C 1
ATOM 3235 O O . MET A 1 425 ? 22.572 7.840 -10.467 1.00 92.12 425 MET A O 1
ATOM 3239 N N . GLU A 1 426 ? 24.049 9.391 -9.861 1.00 91.25 426 GLU A N 1
ATOM 3240 C CA . GLU A 1 426 ? 23.507 10.402 -10.785 1.00 91.25 426 GLU A CA 1
ATOM 3241 C C . GLU A 1 426 ? 23.664 9.984 -12.259 1.00 91.25 426 GLU A C 1
ATOM 3243 O O . GLU A 1 426 ? 22.798 10.249 -13.098 1.00 91.25 426 GLU A O 1
ATOM 3248 N N . ARG A 1 427 ? 24.764 9.294 -12.584 1.00 90.94 427 ARG A N 1
ATOM 3249 C CA . ARG A 1 427 ? 25.043 8.786 -13.933 1.00 90.94 427 ARG A CA 1
ATOM 3250 C C . ARG A 1 427 ? 23.980 7.775 -14.365 1.00 90.94 427 ARG A C 1
ATOM 3252 O O . ARG A 1 427 ? 23.438 7.867 -15.466 1.00 90.94 427 ARG A O 1
ATOM 3259 N N . GLU A 1 428 ? 23.662 6.836 -13.487 1.00 91.88 428 GLU A N 1
ATOM 3260 C CA . GLU A 1 428 ? 22.629 5.822 -13.657 1.00 91.88 428 GLU A CA 1
ATOM 3261 C C . GLU A 1 428 ? 21.242 6.448 -13.767 1.00 91.88 428 GLU A C 1
ATOM 3263 O O . GLU A 1 428 ? 20.456 6.045 -14.625 1.00 91.88 428 GLU A O 1
ATOM 3268 N N . ALA A 1 429 ? 20.961 7.465 -12.949 1.00 90.81 429 ALA A N 1
ATOM 3269 C CA . ALA A 1 429 ? 19.707 8.201 -13.002 1.00 90.81 429 ALA A CA 1
ATOM 3270 C C . ALA A 1 429 ? 19.506 8.833 -14.383 1.00 90.81 429 ALA A C 1
ATOM 3272 O O . ALA A 1 429 ? 18.498 8.565 -15.032 1.00 90.81 429 ALA A O 1
ATOM 3273 N N . ARG A 1 430 ? 20.496 9.586 -14.886 1.00 89.88 430 ARG A N 1
ATOM 3274 C CA . ARG A 1 430 ? 20.452 10.208 -16.224 1.00 89.88 430 ARG A CA 1
ATOM 3275 C C . ARG A 1 430 ? 20.306 9.178 -17.344 1.00 89.88 430 ARG A C 1
ATOM 3277 O O . ARG A 1 430 ? 19.543 9.400 -18.283 1.00 89.88 430 ARG A O 1
ATOM 3284 N N . TYR A 1 431 ? 20.995 8.043 -17.233 1.00 91.12 431 TYR A N 1
ATOM 3285 C CA . TYR A 1 431 ? 20.826 6.937 -18.172 1.00 91.12 431 TYR A CA 1
ATOM 3286 C C . TYR A 1 431 ? 19.395 6.384 -18.150 1.00 91.12 431 TYR A C 1
ATOM 3288 O O . TYR A 1 431 ? 18.794 6.217 -19.209 1.00 91.12 431 TYR A O 1
ATOM 3296 N N . ALA A 1 432 ? 18.810 6.180 -16.967 1.00 90.94 432 ALA A N 1
ATOM 3297 C CA . ALA A 1 432 ? 17.432 5.720 -16.840 1.00 90.94 432 ALA A CA 1
ATOM 3298 C C . ALA A 1 432 ? 16.422 6.683 -17.490 1.00 90.94 432 ALA A C 1
ATOM 3300 O O . ALA A 1 432 ? 15.471 6.217 -18.122 1.00 90.94 432 ALA A O 1
ATOM 3301 N N . LEU A 1 433 ? 16.648 8.002 -17.414 1.00 87.75 433 LEU A N 1
ATOM 3302 C CA . LEU A 1 433 ? 15.816 8.992 -18.118 1.00 87.75 433 LEU A CA 1
ATOM 3303 C C . LEU A 1 433 ? 15.874 8.795 -19.631 1.00 87.75 433 LEU A C 1
ATOM 3305 O O . LEU A 1 433 ? 14.841 8.646 -20.284 1.00 87.75 433 LEU A O 1
ATOM 3309 N N . TYR A 1 434 ? 17.092 8.758 -20.173 1.00 88.56 434 TYR A N 1
ATOM 3310 C CA . TYR A 1 434 ? 17.317 8.595 -21.604 1.00 88.56 434 TYR A CA 1
ATOM 3311 C C . TYR A 1 434 ? 16.682 7.302 -22.130 1.00 88.56 434 TYR A C 1
ATOM 3313 O O . TYR A 1 434 ? 15.983 7.321 -23.141 1.00 88.56 434 TYR A O 1
ATOM 3321 N N . ARG A 1 435 ? 16.856 6.193 -21.407 1.00 89.69 435 ARG A N 1
ATOM 3322 C CA . ARG A 1 435 ? 16.295 4.889 -21.781 1.00 89.69 435 ARG A CA 1
ATOM 3323 C C . ARG A 1 435 ? 14.780 4.848 -21.712 1.00 89.69 435 ARG A C 1
ATOM 3325 O O . ARG A 1 435 ? 14.151 4.263 -22.585 1.00 89.69 435 ARG A O 1
ATOM 3332 N N . THR A 1 436 ? 14.185 5.514 -20.727 1.00 88.88 436 THR A N 1
ATOM 3333 C CA . THR A 1 436 ? 12.725 5.662 -20.653 1.00 88.88 436 THR A CA 1
ATOM 3334 C C . THR A 1 436 ? 12.193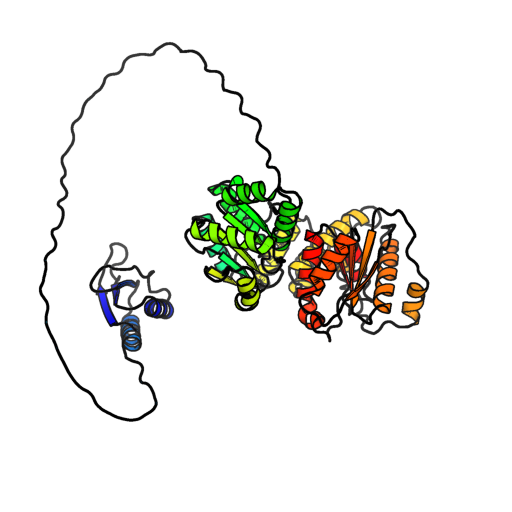 6.401 -21.887 1.00 88.88 436 THR A C 1
ATOM 3336 O O . THR A 1 436 ? 11.214 5.969 -22.495 1.00 88.88 436 THR A O 1
ATOM 3339 N N . HIS A 1 437 ? 12.874 7.470 -22.312 1.00 85.88 437 HIS A N 1
ATOM 3340 C CA . HIS A 1 437 ? 12.522 8.224 -23.518 1.00 85.88 437 HIS A CA 1
ATOM 3341 C C . HIS A 1 437 ? 12.715 7.413 -24.814 1.00 85.88 437 HIS A C 1
ATOM 3343 O O . HIS A 1 437 ? 11.825 7.381 -25.670 1.00 85.88 437 HIS A O 1
ATOM 3349 N N . GLU A 1 438 ? 13.861 6.741 -24.964 1.00 87.25 438 GLU A N 1
ATOM 3350 C CA . GLU A 1 438 ? 14.147 5.847 -26.094 1.00 87.25 438 GLU A CA 1
ATOM 3351 C C . GLU A 1 438 ? 13.063 4.768 -26.206 1.00 87.25 438 GLU A C 1
ATOM 3353 O O . GLU A 1 438 ? 12.416 4.636 -27.247 1.00 87.25 438 GLU A O 1
ATOM 3358 N N . ARG A 1 439 ? 12.756 4.096 -25.091 1.00 88.38 439 ARG A N 1
ATOM 3359 C CA . ARG A 1 439 ? 11.744 3.040 -25.042 1.00 88.38 439 ARG A CA 1
ATOM 3360 C C . ARG A 1 439 ? 10.336 3.549 -25.350 1.00 88.38 439 ARG A C 1
ATOM 3362 O O . ARG A 1 439 ? 9.569 2.864 -26.019 1.00 88.38 439 ARG A O 1
ATOM 3369 N N . SER A 1 440 ? 9.995 4.763 -24.918 1.00 86.56 440 SER A N 1
ATOM 3370 C CA . SER A 1 440 ? 8.728 5.416 -25.281 1.00 86.56 440 SER A CA 1
ATOM 3371 C C . SER A 1 440 ? 8.615 5.627 -26.794 1.00 86.56 440 SER A C 1
ATOM 3373 O O . SER A 1 440 ? 7.536 5.464 -27.366 1.00 86.56 440 SER A O 1
ATOM 3375 N N . SER A 1 441 ? 9.726 5.969 -27.451 1.00 84.25 441 SER A N 1
ATOM 3376 C CA . SER A 1 441 ? 9.775 6.157 -28.905 1.00 84.25 441 SER A CA 1
ATOM 3377 C C . SER A 1 441 ? 9.643 4.827 -29.653 1.00 84.25 441 SER A C 1
ATOM 3379 O O . SER A 1 441 ? 8.873 4.747 -30.608 1.00 84.25 441 SER A O 1
ATOM 3381 N N . GLU A 1 442 ? 10.321 3.774 -29.184 1.00 85.88 442 GLU A N 1
ATOM 3382 C CA . GLU A 1 442 ? 10.221 2.412 -29.736 1.00 85.88 442 GLU A CA 1
ATOM 3383 C C . GLU A 1 442 ? 8.798 1.842 -29.649 1.00 85.88 442 GLU A C 1
ATOM 3385 O O . GLU A 1 442 ? 8.327 1.198 -30.584 1.00 85.88 442 GLU A O 1
ATOM 3390 N N . LEU A 1 443 ? 8.096 2.106 -28.543 1.00 82.44 443 LEU A N 1
ATOM 3391 C CA . LEU A 1 443 ? 6.706 1.682 -28.340 1.00 82.44 443 LEU A CA 1
ATOM 3392 C C . LEU A 1 443 ? 5.684 2.595 -29.041 1.00 82.44 443 LEU A C 1
ATOM 3394 O O . LEU A 1 443 ? 4.481 2.372 -28.920 1.00 82.44 443 LEU A O 1
ATOM 3398 N N . GLY A 1 444 ? 6.138 3.633 -29.754 1.00 78.31 444 GLY A N 1
ATOM 3399 C CA . GLY A 1 444 ? 5.272 4.560 -30.485 1.00 78.31 444 GLY A CA 1
ATOM 3400 C C . GLY A 1 444 ? 4.431 5.484 -29.599 1.00 78.31 444 GLY A C 1
ATOM 3401 O O . GLY A 1 444 ? 3.495 6.108 -30.094 1.00 78.31 444 GLY A O 1
ATOM 3402 N N . LEU A 1 445 ? 4.755 5.602 -28.307 1.00 77.06 445 LEU A N 1
ATOM 3403 C CA . LEU A 1 445 ? 3.957 6.348 -27.329 1.00 77.06 445 LEU A CA 1
ATOM 3404 C C . LEU A 1 445 ? 4.106 7.870 -27.466 1.00 77.06 445 LEU A C 1
ATOM 3406 O O . LEU A 1 445 ? 3.244 8.587 -26.970 1.00 77.06 445 LEU A O 1
ATOM 3410 N N . LYS A 1 446 ? 5.165 8.353 -28.148 1.00 68.06 446 LYS A N 1
ATOM 3411 C CA . LYS A 1 446 ? 5.463 9.781 -28.427 1.00 68.06 446 LYS A CA 1
ATOM 3412 C C . LYS A 1 446 ? 5.050 10.715 -27.282 1.00 68.06 446 LYS A C 1
ATOM 3414 O O . LYS A 1 446 ? 4.384 11.724 -27.488 1.00 68.06 446 LYS A O 1
ATOM 3419 N N . LEU A 1 447 ? 5.401 10.328 -26.062 1.00 69.81 447 LEU A N 1
ATOM 3420 C CA . LEU A 1 447 ? 5.116 11.125 -24.885 1.00 69.81 447 LEU A CA 1
ATOM 3421 C C . LEU A 1 447 ? 6.042 12.346 -24.923 1.00 69.81 447 LEU A C 1
ATOM 3423 O O . LEU A 1 447 ? 7.254 12.188 -25.071 1.00 69.81 447 LEU A O 1
ATOM 3427 N N . ASP A 1 448 ? 5.471 13.541 -24.810 1.00 69.56 448 ASP A N 1
ATOM 3428 C CA . ASP A 1 448 ? 6.213 14.764 -24.511 1.00 69.56 448 ASP A CA 1
ATOM 3429 C C . ASP A 1 448 ? 6.325 14.875 -22.992 1.00 69.56 448 ASP A C 1
ATOM 3431 O O . ASP A 1 448 ? 5.333 14.681 -22.283 1.00 69.56 448 ASP A O 1
ATOM 3435 N N . TRP A 1 449 ? 7.504 15.194 -22.458 1.00 74.62 449 TRP A N 1
ATOM 3436 C CA . TRP A 1 449 ? 7.722 15.174 -21.010 1.00 74.62 449 TRP A CA 1
ATOM 3437 C C . TRP A 1 449 ? 8.404 16.447 -20.539 1.00 74.62 449 TRP A C 1
ATOM 3439 O O . TRP A 1 449 ? 9.363 16.913 -21.154 1.00 74.62 449 TRP A O 1
ATOM 3449 N N . GLU A 1 450 ? 7.951 16.963 -19.401 1.00 80.19 450 GLU A N 1
ATOM 3450 C CA . GLU A 1 450 ? 8.614 18.046 -18.684 1.00 80.19 450 GLU A CA 1
ATOM 3451 C C . GLU A 1 450 ? 9.255 17.483 -17.412 1.00 80.19 450 GLU A C 1
ATOM 3453 O O . GLU A 1 450 ? 8.562 17.041 -16.492 1.00 80.19 450 GLU A O 1
ATOM 3458 N N . GLN A 1 451 ? 10.589 17.471 -17.369 1.00 81.75 451 GLN A N 1
ATOM 3459 C CA . GLN A 1 451 ? 11.321 17.073 -16.170 1.00 81.75 451 GLN A CA 1
ATOM 3460 C C . GLN A 1 451 ? 11.393 18.253 -15.194 1.00 81.75 451 GLN A C 1
ATOM 3462 O O . GLN A 1 451 ? 11.974 19.288 -15.516 1.00 81.75 451 GLN A O 1
ATOM 3467 N N . LEU A 1 452 ? 10.848 18.078 -13.988 1.00 79.75 452 LEU A N 1
ATOM 3468 C CA . LEU A 1 452 ? 10.841 19.109 -12.947 1.00 79.75 452 LEU A CA 1
ATOM 3469 C C . LEU A 1 452 ? 12.002 18.991 -11.957 1.00 79.75 452 LEU A C 1
ATOM 3471 O O . LEU A 1 452 ? 12.441 20.008 -11.420 1.00 79.75 452 LEU A O 1
ATOM 3475 N N . PHE A 1 453 ? 12.486 17.777 -11.682 1.00 89.75 453 PHE A N 1
ATOM 3476 C CA . PHE A 1 453 ? 13.603 17.575 -10.758 1.00 89.75 453 PHE A CA 1
ATOM 3477 C C . PHE A 1 453 ? 14.389 16.282 -11.011 1.00 89.75 453 PHE A C 1
ATOM 3479 O O . PHE A 1 453 ? 13.916 15.344 -11.658 1.00 89.75 453 PHE A O 1
ATOM 3486 N N . LEU A 1 454 ? 15.606 16.266 -10.472 1.00 91.94 454 LEU A N 1
ATOM 3487 C CA . LEU A 1 454 ? 16.517 15.131 -10.349 1.00 91.94 454 LEU A CA 1
ATOM 3488 C C . LEU A 1 454 ? 17.090 15.220 -8.931 1.00 91.94 454 LEU A C 1
ATOM 3490 O O . LEU A 1 454 ? 17.943 16.067 -8.691 1.00 91.94 454 LEU A O 1
ATOM 3494 N N . GLU A 1 455 ? 16.565 14.419 -8.002 1.00 95.31 455 GLU A N 1
ATOM 3495 C CA . GLU A 1 455 ? 16.829 14.570 -6.563 1.00 95.31 455 GLU A CA 1
ATOM 3496 C C . GLU A 1 455 ? 17.506 13.324 -5.979 1.00 95.31 455 GLU A C 1
ATOM 3498 O O . GLU A 1 455 ? 17.100 12.189 -6.246 1.00 95.31 455 GLU A O 1
ATOM 3503 N N . GLU A 1 456 ? 18.535 13.528 -5.159 1.00 95.62 456 GLU A N 1
ATOM 3504 C CA . GLU A 1 456 ? 19.227 12.434 -4.480 1.00 95.62 456 GLU A CA 1
ATOM 3505 C C . GLU A 1 456 ? 18.547 12.040 -3.160 1.00 95.62 456 GLU A C 1
ATOM 3507 O O . GLU A 1 456 ? 17.977 12.870 -2.452 1.00 95.62 456 GLU A O 1
ATOM 3512 N N . TYR A 1 457 ? 18.645 10.765 -2.784 1.00 95.50 457 TYR A N 1
ATOM 3513 C CA . TYR A 1 457 ? 18.259 10.287 -1.457 1.00 95.50 457 TYR A CA 1
ATOM 3514 C C . TYR A 1 457 ? 19.361 9.448 -0.808 1.00 95.50 457 TYR A C 1
ATOM 3516 O O . TYR A 1 457 ? 20.195 8.836 -1.480 1.00 95.50 457 TYR A O 1
ATOM 3524 N N . ASN A 1 458 ? 19.361 9.407 0.526 1.00 94.50 458 ASN A N 1
ATOM 3525 C CA . ASN A 1 458 ? 20.310 8.608 1.291 1.00 94.50 458 ASN A CA 1
ATOM 3526 C C . ASN A 1 458 ? 19.880 7.126 1.305 1.00 94.50 458 ASN A C 1
ATOM 3528 O O . ASN A 1 458 ? 18.857 6.811 1.916 1.00 94.50 458 ASN A O 1
ATOM 3532 N N . PRO A 1 459 ? 20.637 6.204 0.680 1.00 92.12 459 PRO A N 1
ATOM 3533 C CA . PRO A 1 459 ? 20.260 4.795 0.598 1.00 92.12 459 PRO A CA 1
ATOM 3534 C C . PRO A 1 459 ? 20.400 4.028 1.928 1.00 92.12 459 PRO A C 1
ATOM 3536 O O . PRO A 1 459 ? 20.011 2.860 1.992 1.00 92.12 459 PRO A O 1
ATOM 3539 N N . ASP A 1 460 ? 20.932 4.664 2.975 1.00 90.44 460 ASP A N 1
ATOM 3540 C CA . ASP A 1 460 ? 21.105 4.079 4.311 1.00 90.44 460 ASP A CA 1
ATOM 3541 C C . ASP A 1 460 ? 20.080 4.590 5.343 1.00 90.44 460 ASP A C 1
ATOM 3543 O O . ASP A 1 460 ? 20.068 4.153 6.494 1.00 90.44 460 ASP A O 1
ATOM 3547 N N . GLU A 1 461 ? 19.181 5.498 4.949 1.00 89.94 461 GLU A N 1
ATOM 3548 C CA . GLU A 1 461 ? 18.116 6.019 5.813 1.00 89.94 461 GLU A CA 1
ATOM 3549 C C . GLU A 1 461 ? 16.821 5.197 5.656 1.00 89.94 461 GLU A C 1
ATOM 3551 O O . GLU A 1 461 ? 16.028 5.433 4.749 1.00 89.94 461 GLU A O 1
ATOM 3556 N N . LEU A 1 462 ? 16.581 4.246 6.565 1.00 77.12 462 LEU A N 1
ATOM 3557 C CA . LEU A 1 462 ? 15.514 3.238 6.428 1.00 77.12 462 LEU A CA 1
ATOM 3558 C C . LEU A 1 462 ? 14.075 3.789 6.391 1.00 77.12 462 LEU A C 1
ATOM 3560 O O . LEU A 1 462 ? 13.249 3.292 5.632 1.00 77.12 462 LEU A O 1
ATOM 3564 N N . TYR A 1 463 ? 13.756 4.793 7.212 1.00 74.25 463 TYR A N 1
ATOM 3565 C CA . TYR A 1 463 ? 12.352 5.143 7.485 1.00 74.25 463 TYR A CA 1
ATOM 3566 C C . TYR A 1 463 ? 11.900 6.481 6.893 1.00 74.25 463 TYR A C 1
ATOM 3568 O O . TYR A 1 463 ? 10.735 6.626 6.538 1.00 74.25 463 TYR A O 1
ATOM 3576 N N . GLY A 1 464 ? 12.791 7.470 6.777 1.00 84.38 464 GLY A N 1
ATOM 3577 C CA . GLY A 1 464 ? 12.405 8.824 6.361 1.00 84.38 464 GLY A CA 1
ATOM 3578 C C . GLY A 1 464 ? 12.264 9.002 4.849 1.00 84.38 464 GLY A C 1
ATOM 3579 O O . GLY A 1 464 ? 11.502 9.855 4.392 1.00 84.38 464 GLY A O 1
ATOM 3580 N N . VAL A 1 465 ? 12.970 8.193 4.055 1.00 91.50 465 VAL A N 1
ATOM 3581 C CA . VAL A 1 465 ? 13.073 8.386 2.600 1.00 91.50 465 VAL A CA 1
ATOM 3582 C C . VAL A 1 465 ? 11.730 8.271 1.870 1.00 91.50 465 VAL A C 1
ATOM 3584 O O . VAL A 1 465 ? 11.434 9.183 1.097 1.00 91.50 465 VAL A O 1
ATOM 3587 N N . PRO A 1 466 ? 10.877 7.250 2.101 1.00 91.44 466 PRO A N 1
ATOM 3588 C CA . PRO A 1 466 ? 9.594 7.155 1.399 1.00 91.44 466 PRO A CA 1
ATOM 3589 C C . PRO A 1 466 ? 8.704 8.391 1.579 1.00 91.44 466 PRO A C 1
ATOM 3591 O O . PRO A 1 466 ? 8.053 8.845 0.637 1.00 91.44 466 PRO A O 1
ATOM 3594 N N . PHE A 1 467 ? 8.706 8.963 2.784 1.00 87.75 467 PHE A N 1
ATOM 3595 C CA . PHE A 1 467 ? 7.924 10.153 3.104 1.00 87.75 467 PHE A CA 1
ATOM 3596 C C . PHE A 1 467 ? 8.511 11.411 2.469 1.00 87.75 467 PHE A C 1
ATOM 3598 O O . PHE A 1 467 ? 7.768 12.177 1.861 1.00 87.75 467 PHE A O 1
ATOM 3605 N N . LYS A 1 468 ? 9.844 11.572 2.496 1.00 91.31 468 LYS A N 1
ATOM 3606 C CA . LYS A 1 468 ? 10.535 12.652 1.768 1.00 91.31 468 LYS A CA 1
ATOM 3607 C C . LYS A 1 468 ? 10.200 12.625 0.277 1.00 91.31 468 LYS A C 1
ATOM 3609 O O . LYS A 1 468 ? 9.906 13.672 -0.295 1.00 91.31 468 LYS A O 1
ATOM 3614 N N . VAL A 1 469 ? 10.197 11.436 -0.333 1.00 93.06 469 VAL A N 1
ATOM 3615 C CA . VAL A 1 469 ? 9.807 11.245 -1.738 1.00 93.06 469 VAL A CA 1
ATOM 3616 C C . VAL A 1 469 ? 8.374 11.728 -1.970 1.00 93.06 469 VAL A C 1
ATOM 3618 O O . VAL A 1 469 ? 8.140 12.506 -2.895 1.00 93.06 469 VAL A O 1
ATOM 3621 N N . GLY A 1 470 ? 7.424 11.323 -1.123 1.00 90.69 470 GLY A N 1
ATOM 3622 C CA . GLY A 1 470 ? 6.025 11.755 -1.212 1.00 90.69 470 GLY A CA 1
ATOM 3623 C C . GLY A 1 470 ? 5.841 13.268 -1.074 1.00 90.69 470 GLY A C 1
ATOM 3624 O O . GLY A 1 470 ? 5.274 13.906 -1.965 1.00 90.69 470 GLY A O 1
ATOM 3625 N N . ASP A 1 471 ? 6.361 13.850 0.007 1.00 88.56 471 ASP A N 1
ATOM 3626 C CA . ASP A 1 471 ? 6.197 15.270 0.336 1.00 88.56 471 ASP A CA 1
ATOM 3627 C C . ASP A 1 471 ? 6.847 16.180 -0.709 1.00 88.56 471 ASP A C 1
ATOM 3629 O O . ASP A 1 471 ? 6.226 17.138 -1.179 1.00 88.56 471 ASP A O 1
ATOM 3633 N N . PHE A 1 472 ? 8.073 15.855 -1.131 1.00 92.75 472 PHE A N 1
ATOM 3634 C CA . PHE A 1 472 ? 8.785 16.626 -2.146 1.00 92.75 472 PHE A CA 1
ATOM 3635 C C . PHE A 1 472 ? 8.072 16.561 -3.500 1.00 92.75 472 PHE A C 1
ATOM 3637 O O . PHE A 1 472 ? 7.882 17.590 -4.151 1.00 92.75 472 PHE A O 1
ATOM 3644 N N . SER A 1 473 ? 7.611 15.373 -3.904 1.00 92.81 473 SER A N 1
ATOM 3645 C CA . SER A 1 473 ? 6.862 15.200 -5.156 1.00 92.81 473 SER A CA 1
ATOM 3646 C C . SER A 1 473 ? 5.552 15.990 -5.137 1.00 92.81 473 SER A C 1
ATOM 3648 O O . SER A 1 473 ? 5.241 16.704 -6.093 1.00 92.81 473 SER A O 1
ATOM 3650 N N . GLY A 1 474 ? 4.818 15.934 -4.022 1.00 87.81 474 GLY A N 1
ATOM 3651 C CA . GLY A 1 474 ? 3.602 16.719 -3.824 1.00 87.81 474 GLY A CA 1
ATOM 3652 C C . GLY A 1 474 ? 3.852 18.227 -3.897 1.00 87.81 474 GLY A C 1
ATOM 3653 O O . GLY A 1 474 ? 3.111 18.938 -4.572 1.00 87.81 474 GLY A O 1
ATOM 3654 N N . ALA A 1 475 ? 4.925 18.714 -3.266 1.00 88.94 475 ALA A N 1
ATOM 3655 C CA . ALA A 1 475 ? 5.287 20.132 -3.266 1.00 88.94 475 ALA A CA 1
ATOM 3656 C C . ALA A 1 475 ? 5.706 20.651 -4.652 1.00 88.94 475 ALA A C 1
ATOM 3658 O O . ALA A 1 475 ? 5.442 21.806 -4.987 1.00 88.94 475 ALA A O 1
ATOM 3659 N N . LYS A 1 476 ? 6.349 19.808 -5.470 1.00 90.50 476 LYS A N 1
ATOM 3660 C CA . LYS A 1 476 ? 6.757 20.156 -6.840 1.00 90.50 476 LYS A CA 1
ATOM 3661 C C . LYS A 1 476 ? 5.620 20.061 -7.861 1.00 90.50 476 LYS A C 1
ATOM 3663 O O . LYS A 1 476 ? 5.775 20.574 -8.966 1.00 90.50 476 LYS A O 1
ATOM 3668 N N . GLY A 1 477 ? 4.494 19.432 -7.514 1.00 86.81 477 GLY A N 1
ATOM 3669 C CA . GLY A 1 477 ? 3.341 19.299 -8.408 1.00 86.81 477 GLY A CA 1
ATOM 3670 C C . GLY A 1 477 ? 3.603 18.397 -9.620 1.00 86.81 477 GLY A C 1
ATOM 3671 O O . GLY A 1 477 ? 3.086 18.668 -10.706 1.00 86.81 477 GLY A O 1
ATOM 3672 N N . VAL A 1 478 ? 4.425 17.354 -9.452 1.00 90.50 478 VAL A N 1
ATOM 3673 C CA . VAL A 1 478 ? 4.613 16.305 -10.471 1.00 90.50 478 VAL A CA 1
ATOM 3674 C C . VAL A 1 478 ? 3.412 15.360 -10.509 1.00 90.50 478 VAL A C 1
ATOM 3676 O O . VAL A 1 478 ? 2.756 15.134 -9.495 1.00 90.50 478 VAL A O 1
ATOM 3679 N N . ASN A 1 479 ? 3.145 14.766 -11.671 1.00 89.50 479 ASN A N 1
ATOM 3680 C CA . ASN A 1 479 ? 2.165 13.691 -11.839 1.00 89.50 479 ASN A CA 1
ATOM 3681 C C . ASN A 1 479 ? 2.803 12.306 -12.045 1.00 89.50 479 ASN A C 1
ATOM 3683 O O . ASN A 1 479 ? 2.106 11.298 -11.912 1.00 89.50 479 ASN A O 1
ATOM 3687 N N . GLY A 1 480 ? 4.117 12.243 -12.286 1.00 91.50 480 GLY A N 1
ATOM 3688 C CA . GLY A 1 480 ? 4.883 11.002 -12.390 1.00 91.50 480 GLY A CA 1
ATOM 3689 C C . GLY A 1 480 ? 6.237 11.083 -11.687 1.00 91.50 480 GLY A C 1
ATOM 3690 O O . GLY A 1 480 ? 6.893 12.120 -11.699 1.00 91.50 480 GLY A O 1
ATOM 3691 N N . VAL A 1 481 ? 6.686 9.995 -11.073 1.00 94.56 481 VAL A N 1
ATOM 3692 C CA . VAL A 1 481 ? 7.998 9.911 -10.425 1.00 94.56 481 VAL A CA 1
ATOM 3693 C C . VAL A 1 481 ? 8.644 8.578 -10.756 1.00 94.56 481 VAL A C 1
ATOM 3695 O O . VAL A 1 481 ? 8.036 7.525 -10.569 1.00 94.56 481 VAL A O 1
ATOM 3698 N N . ILE A 1 482 ? 9.892 8.620 -11.215 1.00 94.75 482 ILE A N 1
ATOM 3699 C CA . ILE A 1 482 ? 10.745 7.437 -11.330 1.00 94.75 482 ILE A CA 1
ATOM 3700 C C . ILE A 1 482 ? 11.607 7.349 -10.075 1.00 94.75 482 ILE A C 1
ATOM 3702 O O . ILE A 1 482 ? 12.230 8.325 -9.671 1.00 94.75 482 ILE A O 1
ATOM 3706 N N . ILE A 1 483 ? 11.666 6.175 -9.461 1.00 96.19 483 ILE A N 1
ATOM 3707 C CA . ILE A 1 483 ? 12.567 5.902 -8.350 1.00 96.19 483 ILE A CA 1
ATOM 3708 C C . ILE A 1 483 ? 13.578 4.876 -8.833 1.00 96.19 483 ILE A C 1
ATOM 3710 O O . ILE A 1 483 ? 13.221 3.737 -9.154 1.00 96.19 483 ILE A O 1
ATOM 3714 N N . LEU A 1 484 ? 14.836 5.301 -8.913 1.00 95.62 484 LEU A N 1
ATOM 3715 C CA . LEU A 1 484 ? 15.952 4.393 -9.101 1.00 95.62 484 LEU A CA 1
ATOM 3716 C C . LEU A 1 484 ? 16.207 3.689 -7.769 1.00 95.62 484 LEU A C 1
ATOM 3718 O O . LEU A 1 484 ? 16.422 4.352 -6.760 1.00 95.62 484 LEU A O 1
ATOM 3722 N N . GLY A 1 485 ? 16.149 2.362 -7.766 1.00 93.25 485 GLY A N 1
ATOM 3723 C CA . GLY A 1 485 ? 16.300 1.560 -6.563 1.00 93.25 485 GLY A CA 1
ATOM 3724 C C . GLY A 1 485 ? 17.704 1.664 -5.958 1.00 93.25 485 GLY A C 1
ATOM 3725 O O . GLY A 1 485 ? 18.677 1.904 -6.679 1.00 93.25 485 GLY A O 1
ATOM 3726 N N . PRO A 1 486 ? 17.831 1.464 -4.635 1.00 93.75 486 PRO A N 1
ATOM 3727 C CA . PRO A 1 486 ? 19.120 1.434 -3.957 1.00 93.75 486 PRO A CA 1
ATOM 3728 C C . PRO A 1 486 ? 19.985 0.265 -4.443 1.00 93.75 486 PRO A C 1
ATOM 3730 O O . PRO A 1 486 ? 19.509 -0.695 -5.053 1.00 93.75 486 PRO A O 1
ATOM 3733 N N . GLN A 1 487 ? 21.286 0.339 -4.172 1.00 90.38 487 GLN A N 1
ATOM 3734 C CA . GLN A 1 487 ? 22.167 -0.807 -4.383 1.00 90.38 487 GLN A CA 1
ATOM 3735 C C . GLN A 1 487 ? 21.912 -1.863 -3.299 1.00 90.38 487 GLN A C 1
ATOM 3737 O O . GLN A 1 487 ? 21.706 -1.478 -2.148 1.00 90.38 487 GLN A O 1
ATOM 3742 N N . PRO A 1 488 ? 22.004 -3.173 -3.602 1.00 89.62 488 PRO A N 1
ATOM 3743 C CA . PRO A 1 488 ? 21.785 -4.240 -2.615 1.00 89.62 488 PRO A CA 1
ATOM 3744 C C . PRO A 1 488 ? 22.688 -4.168 -1.373 1.00 89.62 488 PRO A C 1
ATOM 3746 O O . PRO A 1 488 ? 22.400 -4.799 -0.362 1.00 89.62 488 PRO A O 1
ATOM 3749 N N . THR A 1 489 ? 23.794 -3.425 -1.455 1.00 89.38 489 THR A N 1
ATOM 3750 C CA . THR A 1 489 ? 24.771 -3.213 -0.381 1.00 89.38 489 THR A CA 1
ATOM 3751 C C . THR A 1 489 ? 24.338 -2.187 0.669 1.00 89.38 489 THR A C 1
ATOM 3753 O O . THR A 1 489 ? 24.945 -2.154 1.737 1.00 89.38 489 THR A O 1
ATOM 3756 N N . SER A 1 490 ? 23.331 -1.351 0.395 1.00 91.94 490 SER A N 1
ATOM 3757 C CA . SER A 1 490 ? 22.860 -0.328 1.337 1.00 91.94 490 SER A CA 1
ATOM 3758 C C . SER A 1 490 ? 21.784 -0.863 2.286 1.00 91.94 490 SER A C 1
ATOM 3760 O O . SER A 1 490 ? 21.169 -1.903 2.026 1.00 91.94 490 SER A O 1
ATOM 3762 N N . ALA A 1 491 ? 21.489 -0.122 3.362 1.00 89.44 491 ALA A N 1
ATOM 3763 C CA . ALA A 1 491 ? 20.447 -0.537 4.306 1.00 89.44 491 ALA A CA 1
ATOM 3764 C C . ALA A 1 491 ? 19.054 -0.627 3.647 1.00 89.44 491 ALA A C 1
ATOM 3766 O O . ALA A 1 491 ? 18.343 -1.611 3.850 1.00 89.44 491 ALA A O 1
ATOM 3767 N N . LEU A 1 492 ? 18.683 0.349 2.804 1.00 89.94 492 LEU A N 1
ATOM 3768 C CA . LEU A 1 492 ? 17.442 0.278 2.019 1.00 89.94 492 LEU A CA 1
ATOM 3769 C C . LEU A 1 492 ? 17.484 -0.822 0.950 1.00 89.94 492 LEU A C 1
ATOM 3771 O O . LEU A 1 492 ? 16.449 -1.411 0.655 1.00 89.94 492 LEU A O 1
ATOM 3775 N N . GLY A 1 493 ? 18.656 -1.122 0.380 1.00 88.69 493 GLY A N 1
ATOM 3776 C CA . GLY A 1 493 ? 18.839 -2.215 -0.579 1.00 88.69 493 GLY A CA 1
ATOM 3777 C C . GLY A 1 493 ? 18.538 -3.586 0.006 1.00 88.69 493 GLY A C 1
ATOM 3778 O O . GLY A 1 493 ? 17.854 -4.389 -0.627 1.00 88.69 493 GLY A O 1
ATOM 3779 N N . ALA A 1 494 ? 18.949 -3.825 1.252 1.00 88.94 494 ALA A N 1
ATOM 3780 C CA . ALA A 1 494 ? 18.632 -5.060 1.967 1.00 88.94 494 ALA A CA 1
ATOM 3781 C C . ALA A 1 494 ? 17.116 -5.283 2.150 1.00 88.94 494 ALA A C 1
ATOM 3783 O O . ALA A 1 494 ? 16.677 -6.420 2.324 1.00 88.94 494 ALA A O 1
ATOM 3784 N N . GLN A 1 495 ? 16.315 -4.213 2.096 1.00 87.56 495 GLN A N 1
ATOM 3785 C CA . GLN A 1 495 ? 14.858 -4.226 2.258 1.00 87.56 495 GLN A CA 1
ATOM 3786 C C . GLN A 1 495 ? 14.131 -3.609 1.048 1.00 87.56 495 GLN A C 1
ATOM 3788 O O . GLN A 1 495 ? 13.038 -3.054 1.184 1.00 87.56 495 GLN A O 1
ATOM 3793 N N . GLU A 1 496 ? 14.706 -3.731 -0.158 1.00 88.56 496 GLU A N 1
ATOM 3794 C CA . GLU A 1 496 ? 14.231 -3.027 -1.361 1.00 88.56 496 GLU A CA 1
ATOM 3795 C C . GLU A 1 496 ? 12.741 -3.266 -1.644 1.00 88.56 496 GLU A C 1
ATOM 3797 O O . GLU A 1 496 ? 12.009 -2.332 -1.964 1.00 88.56 496 GLU A O 1
ATOM 3802 N N . ALA A 1 497 ? 12.263 -4.506 -1.500 1.00 84.75 497 ALA A N 1
ATOM 3803 C CA . ALA A 1 497 ? 10.869 -4.852 -1.773 1.00 84.75 497 ALA A CA 1
ATOM 3804 C C . ALA A 1 497 ? 9.881 -4.084 -0.875 1.00 84.75 497 ALA A C 1
ATOM 3806 O O . ALA A 1 497 ? 8.821 -3.652 -1.337 1.00 84.75 497 ALA A O 1
ATOM 3807 N N . GLU A 1 498 ? 10.234 -3.905 0.397 1.00 84.38 498 GLU A N 1
ATOM 3808 C CA . GLU A 1 498 ? 9.435 -3.162 1.366 1.00 84.38 498 GLU A CA 1
ATOM 3809 C C . GLU A 1 498 ? 9.518 -1.658 1.096 1.00 84.38 498 GLU A C 1
ATOM 3811 O O . GLU A 1 498 ? 8.484 -1.002 0.950 1.00 84.38 498 GLU A O 1
ATOM 3816 N N . PHE A 1 499 ? 10.736 -1.140 0.909 1.00 89.38 499 PHE A N 1
ATOM 3817 C CA . PHE A 1 499 ? 10.983 0.261 0.573 1.00 89.38 499 PHE A CA 1
ATOM 3818 C C . PHE A 1 499 ? 10.227 0.684 -0.697 1.00 89.38 499 PHE A C 1
ATOM 3820 O O . PHE A 1 499 ? 9.513 1.693 -0.702 1.00 89.38 499 PHE A O 1
ATOM 3827 N N . ARG A 1 500 ? 10.299 -0.132 -1.756 1.00 91.25 500 ARG A N 1
ATOM 3828 C CA . ARG A 1 500 ? 9.538 0.045 -2.999 1.00 91.25 500 ARG A CA 1
ATOM 3829 C C . ARG A 1 500 ? 8.039 0.055 -2.735 1.00 91.25 500 ARG A C 1
ATOM 3831 O O . ARG A 1 500 ? 7.335 0.908 -3.269 1.00 91.25 500 ARG A O 1
ATOM 3838 N N . HIS A 1 501 ? 7.524 -0.902 -1.964 1.00 87.56 501 HIS A N 1
ATOM 3839 C CA . HIS A 1 501 ? 6.090 -0.992 -1.695 1.00 87.56 501 HIS A CA 1
ATOM 3840 C C . HIS A 1 501 ? 5.568 0.256 -0.979 1.00 87.56 501 HIS A C 1
ATOM 3842 O O . HIS A 1 501 ? 4.599 0.857 -1.443 1.00 87.56 501 HIS A O 1
ATOM 3848 N N . ILE A 1 502 ? 6.243 0.660 0.098 1.00 88.69 502 ILE A N 1
ATOM 3849 C CA . ILE A 1 502 ? 5.876 1.821 0.913 1.00 88.69 502 ILE A CA 1
ATOM 3850 C C . ILE A 1 502 ? 5.950 3.106 0.081 1.00 88.69 502 ILE A C 1
ATOM 3852 O O . ILE A 1 502 ? 4.996 3.880 0.058 1.00 88.69 502 ILE A O 1
ATOM 3856 N N . THR A 1 503 ? 7.040 3.310 -0.661 1.00 92.75 503 THR A N 1
ATOM 3857 C CA . THR A 1 503 ? 7.239 4.526 -1.470 1.00 92.75 503 THR A CA 1
ATOM 3858 C C . THR A 1 503 ? 6.170 4.675 -2.550 1.00 92.75 503 THR A C 1
ATOM 3860 O O . THR A 1 503 ? 5.589 5.748 -2.704 1.00 92.75 503 THR A O 1
ATOM 3863 N N . ILE A 1 504 ? 5.855 3.593 -3.273 1.00 92.25 504 ILE A N 1
ATOM 3864 C CA . ILE A 1 504 ? 4.814 3.618 -4.310 1.00 92.25 504 ILE A CA 1
ATOM 3865 C C . ILE A 1 504 ? 3.434 3.871 -3.694 1.00 92.25 504 ILE A C 1
ATOM 3867 O O . ILE A 1 504 ? 2.696 4.711 -4.202 1.00 92.25 504 ILE A O 1
ATOM 3871 N N . LYS A 1 505 ? 3.108 3.223 -2.568 1.00 88.31 505 LYS A N 1
ATOM 3872 C CA . LYS A 1 505 ? 1.857 3.468 -1.832 1.00 88.31 505 LYS A CA 1
ATOM 3873 C C . LYS A 1 505 ? 1.714 4.925 -1.398 1.00 88.31 505 LYS A C 1
ATOM 3875 O O . LYS A 1 505 ? 0.632 5.500 -1.520 1.00 88.31 505 LYS A O 1
ATOM 3880 N N . ILE A 1 506 ? 2.803 5.534 -0.927 1.00 90.19 506 ILE A N 1
ATOM 3881 C CA . ILE A 1 506 ? 2.819 6.954 -0.585 1.00 90.19 506 ILE A CA 1
ATOM 3882 C C . ILE A 1 506 ? 2.524 7.791 -1.822 1.00 90.19 506 ILE A C 1
ATOM 3884 O O . ILE A 1 506 ? 1.561 8.549 -1.798 1.00 90.19 506 ILE A O 1
ATOM 3888 N N . LEU A 1 507 ? 3.248 7.615 -2.924 1.00 92.12 507 LEU A N 1
ATOM 3889 C CA . LEU A 1 507 ? 2.995 8.381 -4.149 1.00 92.12 507 LEU A CA 1
ATOM 3890 C C . LEU A 1 507 ? 1.551 8.233 -4.656 1.00 92.12 507 LEU A C 1
ATOM 3892 O O . LEU A 1 507 ? 0.897 9.239 -4.938 1.00 92.12 507 LEU A O 1
ATOM 3896 N N . GLU A 1 508 ? 1.008 7.012 -4.662 1.00 88.44 508 GLU A N 1
ATOM 3897 C CA . GLU A 1 508 ? -0.386 6.743 -5.036 1.00 88.44 508 GLU A CA 1
ATOM 3898 C C . GLU A 1 508 ? -1.380 7.521 -4.158 1.00 88.44 508 GLU A C 1
ATOM 3900 O O . GLU A 1 508 ? -2.350 8.086 -4.671 1.00 88.44 508 GLU A O 1
ATOM 3905 N N . SER A 1 509 ? -1.126 7.621 -2.847 1.00 84.00 509 SER A N 1
ATOM 3906 C CA . SER A 1 509 ? -1.960 8.415 -1.930 1.00 84.00 509 SER A CA 1
ATOM 3907 C C . SER A 1 509 ? -1.896 9.925 -2.213 1.00 84.00 509 SER A C 1
ATOM 3909 O O . SER A 1 509 ? -2.854 10.648 -1.938 1.00 84.00 509 SER A O 1
ATOM 3911 N N . PHE A 1 510 ? -0.796 10.401 -2.807 1.00 85.00 510 PHE A N 1
ATOM 3912 C CA . PHE A 1 510 ? -0.634 11.771 -3.303 1.00 85.00 510 PHE A CA 1
ATOM 3913 C C . PHE A 1 510 ? -1.201 11.959 -4.720 1.00 85.00 510 PHE A C 1
ATOM 3915 O O . PHE A 1 510 ? -1.122 13.062 -5.252 1.00 85.00 510 PHE A O 1
ATOM 3922 N N . GLN A 1 511 ? -1.805 10.920 -5.312 1.00 87.62 511 GLN A N 1
ATOM 3923 C CA . GLN A 1 511 ? -2.252 10.889 -6.710 1.00 87.62 511 GLN A CA 1
ATOM 3924 C C . GLN A 1 511 ? -1.105 11.088 -7.716 1.00 87.62 511 GLN A C 1
ATOM 3926 O O . GLN A 1 511 ? -1.318 11.569 -8.828 1.00 87.62 511 GLN A O 1
ATOM 3931 N N . ILE A 1 512 ? 0.107 10.689 -7.327 1.00 91.56 512 ILE A N 1
ATOM 3932 C CA . ILE A 1 512 ? 1.318 10.740 -8.144 1.00 91.56 512 ILE A CA 1
ATOM 3933 C C . ILE A 1 512 ? 1.640 9.318 -8.590 1.00 91.56 512 ILE A C 1
ATOM 3935 O O . ILE A 1 512 ? 1.645 8.383 -7.789 1.00 91.56 512 ILE A O 1
ATOM 3939 N N . ARG A 1 513 ? 1.906 9.131 -9.881 1.00 92.31 513 ARG A N 1
ATOM 3940 C CA . ARG A 1 513 ? 2.236 7.811 -10.425 1.00 92.31 513 ARG A CA 1
ATOM 3941 C C . ARG A 1 513 ? 3.700 7.499 -10.160 1.00 92.31 513 ARG A C 1
ATOM 3943 O O . ARG A 1 513 ? 4.567 8.284 -10.527 1.00 92.31 513 ARG A O 1
ATOM 3950 N N . GLY A 1 514 ? 3.977 6.370 -9.520 1.00 93.38 514 GLY A N 1
ATOM 3951 C CA . GLY A 1 514 ? 5.337 5.936 -9.219 1.00 93.38 514 GLY A CA 1
ATOM 3952 C C . GLY A 1 514 ? 5.777 4.789 -10.123 1.00 93.38 514 GLY A C 1
ATOM 3953 O O . GLY A 1 514 ? 5.080 3.781 -10.214 1.00 93.38 514 GLY A O 1
ATOM 3954 N N . ALA A 1 515 ? 6.956 4.909 -10.726 1.00 93.94 515 ALA A N 1
ATOM 3955 C CA . ALA A 1 515 ? 7.641 3.822 -11.414 1.00 93.94 515 ALA A CA 1
ATOM 3956 C C . ALA A 1 515 ? 8.939 3.458 -10.695 1.00 93.94 515 ALA A C 1
ATOM 3958 O O . ALA A 1 515 ? 9.619 4.312 -10.130 1.00 93.94 515 ALA A O 1
ATOM 3959 N N . TRP A 1 516 ? 9.293 2.177 -10.736 1.00 94.12 516 TRP A N 1
ATOM 3960 C CA . TRP A 1 516 ? 10.487 1.658 -10.077 1.00 94.12 516 TRP A CA 1
ATOM 3961 C C . TRP A 1 516 ? 11.462 1.076 -11.091 1.00 94.12 516 TRP A C 1
ATOM 3963 O O . TRP A 1 516 ? 11.080 0.207 -11.875 1.00 94.12 516 TRP A O 1
ATOM 3973 N N . VAL A 1 517 ? 12.720 1.500 -11.019 1.00 93.94 517 VAL A N 1
ATOM 3974 C CA . VAL A 1 517 ? 13.819 0.955 -11.822 1.00 93.94 517 VAL A CA 1
ATOM 3975 C C . VAL A 1 517 ? 14.854 0.390 -10.860 1.00 93.94 517 VAL A C 1
ATOM 3977 O O . VAL A 1 517 ? 15.536 1.148 -10.183 1.00 93.94 517 VAL A O 1
ATOM 3980 N N . GLY A 1 518 ? 14.967 -0.935 -10.759 1.00 91.12 518 GLY A N 1
ATOM 3981 C CA . GLY A 1 518 ? 15.955 -1.561 -9.875 1.00 91.12 518 GLY A CA 1
ATOM 3982 C C . GLY A 1 518 ? 17.386 -1.278 -10.342 1.00 91.12 518 GLY A C 1
ATOM 3983 O O . GLY A 1 518 ? 17.664 -1.310 -11.542 1.00 91.12 518 GLY A O 1
ATOM 3984 N N . SER A 1 519 ? 18.313 -1.049 -9.407 1.00 87.12 519 SER A N 1
ATOM 3985 C CA . SER A 1 519 ? 19.722 -0.743 -9.719 1.00 87.12 519 SER A CA 1
ATOM 3986 C C . SER A 1 519 ? 20.401 -1.836 -10.559 1.00 87.12 519 SER A C 1
ATOM 3988 O O . SER A 1 519 ? 21.164 -1.539 -11.474 1.00 87.12 519 SER A O 1
ATOM 3990 N N . GLY A 1 520 ? 20.065 -3.106 -10.317 1.00 85.12 520 GLY A N 1
ATOM 3991 C CA . GLY A 1 520 ? 20.560 -4.246 -11.099 1.00 85.12 520 GLY A CA 1
ATOM 3992 C C . GLY A 1 520 ? 19.887 -4.442 -12.463 1.00 85.12 520 GLY A C 1
ATOM 3993 O O . GLY A 1 520 ? 20.326 -5.286 -13.238 1.00 85.12 520 GLY A O 1
ATOM 3994 N N . GLN A 1 521 ? 18.826 -3.691 -12.769 1.00 86.50 521 GLN A N 1
ATOM 3995 C CA . GLN A 1 521 ? 18.008 -3.874 -13.974 1.00 86.50 521 GLN A CA 1
ATOM 3996 C C . GLN A 1 521 ? 18.077 -2.682 -14.933 1.00 86.50 521 GLN A C 1
ATOM 3998 O O . GLN A 1 521 ? 17.338 -2.633 -15.910 1.00 86.50 521 GLN A O 1
ATOM 4003 N N . ILE A 1 522 ? 18.988 -1.738 -14.694 1.00 87.69 522 ILE A N 1
ATOM 4004 C CA . ILE A 1 522 ? 19.150 -0.522 -15.501 1.00 87.69 522 ILE A CA 1
ATOM 4005 C C . ILE A 1 522 ? 19.390 -0.837 -16.988 1.00 87.69 522 ILE A C 1
ATOM 4007 O O . ILE A 1 522 ? 19.026 -0.052 -17.848 1.00 87.69 522 ILE A O 1
ATOM 4011 N N . LYS A 1 523 ? 19.973 -1.986 -17.341 1.00 87.56 523 LYS A N 1
ATOM 4012 C CA . LYS A 1 523 ? 20.190 -2.353 -18.754 1.00 87.56 523 LYS A CA 1
ATOM 4013 C C . LYS A 1 523 ? 18.985 -3.043 -19.413 1.00 87.56 523 LYS A C 1
ATOM 4015 O O . LYS A 1 523 ? 18.957 -3.163 -20.636 1.00 87.56 523 LYS A O 1
ATOM 4020 N N . SER A 1 524 ? 17.996 -3.477 -18.629 1.00 89.50 524 SER A N 1
ATOM 4021 C CA . SER A 1 524 ? 16.816 -4.208 -19.107 1.00 89.50 524 SER A CA 1
ATOM 4022 C C . SER A 1 524 ? 15.856 -3.285 -19.854 1.00 89.50 524 SER A C 1
ATOM 4024 O O . SER A 1 524 ? 15.481 -2.230 -19.341 1.00 89.50 524 SER A O 1
ATOM 4026 N N . GLN A 1 525 ? 15.416 -3.685 -21.049 1.00 88.75 525 GLN A N 1
ATOM 4027 C CA . GLN A 1 525 ? 14.415 -2.923 -21.807 1.00 88.75 525 GLN A CA 1
ATOM 4028 C C . GLN A 1 525 ? 13.020 -3.084 -21.197 1.00 88.75 525 GLN A C 1
ATOM 4030 O O . GLN A 1 525 ? 12.216 -2.144 -21.191 1.00 88.75 525 GLN A O 1
ATOM 4035 N N . ALA A 1 526 ? 12.744 -4.263 -20.644 1.00 89.50 526 ALA A N 1
ATOM 4036 C CA . ALA A 1 526 ? 11.490 -4.589 -19.988 1.00 89.50 526 ALA A CA 1
ATOM 4037 C C . ALA A 1 526 ? 11.185 -3.680 -18.791 1.00 89.50 526 ALA A C 1
ATOM 4039 O O . ALA A 1 526 ? 10.048 -3.229 -18.633 1.00 89.50 526 ALA A O 1
ATOM 4040 N N . VAL A 1 527 ? 12.197 -3.324 -17.990 1.00 91.06 527 VAL A N 1
ATOM 4041 C CA . VAL A 1 527 ? 12.009 -2.409 -16.852 1.00 91.06 527 VAL A CA 1
ATOM 4042 C C . VAL A 1 527 ? 11.545 -1.027 -17.298 1.00 91.06 527 VAL A C 1
ATOM 4044 O O . VAL A 1 527 ? 10.657 -0.460 -16.663 1.00 91.06 527 VAL A O 1
ATOM 4047 N N . TYR A 1 528 ? 12.058 -0.507 -18.413 1.00 91.56 528 TYR A N 1
ATOM 4048 C CA . TYR A 1 528 ? 11.600 0.776 -18.948 1.00 91.56 528 TYR A CA 1
ATOM 4049 C C . TYR A 1 528 ? 10.217 0.679 -19.588 1.00 91.56 528 TYR A C 1
ATOM 4051 O O . TYR A 1 528 ? 9.400 1.573 -19.387 1.00 91.56 528 TYR A O 1
ATOM 4059 N N . ALA A 1 529 ? 9.901 -0.419 -20.282 1.00 90.31 529 ALA A N 1
ATOM 4060 C CA . ALA A 1 529 ? 8.542 -0.653 -20.778 1.00 90.31 529 ALA A CA 1
ATOM 4061 C C . ALA A 1 529 ? 7.525 -0.678 -19.623 1.00 90.31 529 ALA A C 1
ATOM 4063 O O . ALA A 1 529 ? 6.477 -0.036 -19.693 1.00 90.31 529 ALA A O 1
ATOM 4064 N N . ARG A 1 530 ? 7.867 -1.356 -18.521 1.00 90.56 530 ARG A N 1
ATOM 4065 C CA . ARG A 1 530 ? 7.057 -1.384 -17.302 1.00 90.56 530 ARG A CA 1
ATOM 4066 C C . ARG A 1 530 ? 6.953 -0.011 -16.646 1.00 90.56 530 ARG A C 1
ATOM 4068 O O . ARG A 1 530 ? 5.847 0.402 -16.315 1.00 90.56 530 ARG A O 1
ATOM 4075 N N . ALA A 1 531 ? 8.067 0.705 -16.500 1.00 91.25 531 ALA A N 1
ATOM 4076 C CA . ALA A 1 531 ? 8.083 2.046 -15.923 1.00 91.25 531 ALA A CA 1
ATOM 4077 C C . ALA A 1 531 ? 7.165 3.007 -16.695 1.00 91.25 531 ALA A C 1
ATOM 4079 O O . ALA A 1 531 ? 6.397 3.738 -16.079 1.00 91.25 531 ALA A O 1
ATOM 4080 N N . LEU A 1 532 ? 7.171 2.953 -18.031 1.00 90.06 532 LEU A N 1
ATOM 4081 C CA . LEU A 1 532 ? 6.256 3.734 -18.869 1.00 90.06 532 LEU A CA 1
ATOM 4082 C C . LEU A 1 532 ? 4.789 3.407 -18.570 1.00 90.06 532 LEU A C 1
ATOM 4084 O O . LEU A 1 532 ? 3.989 4.314 -18.360 1.00 90.06 532 LEU A O 1
ATOM 4088 N N . MET A 1 533 ? 4.440 2.120 -18.489 1.00 90.81 533 MET A N 1
ATOM 4089 C CA . MET A 1 533 ? 3.074 1.705 -18.156 1.00 90.81 533 MET A CA 1
ATOM 4090 C C . MET A 1 533 ? 2.666 2.088 -16.728 1.00 90.81 533 MET A C 1
ATOM 4092 O O . MET A 1 533 ? 1.493 2.367 -16.488 1.00 90.81 533 MET A O 1
ATOM 4096 N N . ASP A 1 534 ? 3.597 2.113 -15.776 1.00 90.06 534 ASP A N 1
ATOM 4097 C CA . ASP A 1 534 ? 3.330 2.556 -14.403 1.00 90.06 534 ASP A CA 1
ATOM 4098 C C . ASP A 1 534 ? 3.110 4.087 -14.339 1.00 90.06 534 ASP A C 1
ATOM 4100 O O . ASP A 1 534 ? 2.259 4.557 -13.581 1.00 90.06 534 ASP A O 1
ATOM 4104 N N . LEU A 1 535 ? 3.804 4.858 -15.185 1.00 87.81 535 LEU A N 1
ATOM 4105 C CA . LEU A 1 535 ? 3.692 6.322 -15.296 1.00 87.81 535 LEU A CA 1
ATOM 4106 C C . LEU A 1 535 ? 2.463 6.801 -16.092 1.00 87.81 535 LEU A C 1
ATOM 4108 O O . LEU A 1 535 ? 2.019 7.937 -15.909 1.00 87.81 535 LEU A O 1
ATOM 4112 N N . MET A 1 536 ? 1.887 5.961 -16.952 1.00 81.88 536 MET A N 1
ATOM 4113 C CA . MET A 1 536 ? 0.715 6.265 -17.795 1.00 81.88 536 MET A CA 1
ATOM 4114 C C . MET A 1 536 ? -0.621 5.854 -17.181 1.00 81.88 536 MET A C 1
ATOM 4116 O O . MET A 1 536 ? -1.627 6.544 -17.481 1.00 81.88 536 MET A O 1
#

Mean predicted aligned error: 15.73 Å

Secondary structure (DSSP, 8-state):
---EEEEEE--BTTBTT-EEEEEES-HHHHHHHHHHHGGGBPPPEE-SSSSSEEEEES---HHHHHHHHHHHHHTTSPP-----------------------PPPPP----------------PPPPP-PPPP-PPP------TTSPPP-TT-SSTTS--STTTHHHHHHHHHHHHSTTTSSSSEEEE-STTSSHHHHHHHHHHHHHHHH-GGGEEEEEHHHHHHHHHHHHHTT-HHHHHHHHHH-SEEEEETGGG----HHHHHHHHHHHHHHHHTT-EEEEEESS-GGGGHHHHHHHT--GGGSEEEE--PPPHHHHHHHHHHHHHHTT----HHHHIIIIITTT--HHHHHHHHHHHHHHHHHHTTTS----HHHHHHHHH-TTS----SPPPHHHHHHHHH--PPPS--SEEEEEEEETT-HHHHHHHHHHHHHHHHHTT----EEEEEEEEE-TT-TTTHHHHHHHHHHHHT-SEEEEEPPPTTSHHHHTHHHHHHHHHHHHHHTT-EEEEE-GGGTT-HHHHHHHHHHH-

pLDDT: mean 79.2, std 20.23, range [24.06, 98.19]